Protein 8Z6E (pdb70)

Secondary structure (DSSP, 8-state):
--HHHHHHHHHHHHHHHHHH-TTTS-HHHHHHHHT--HHHHHHH-SSHHHHHHHHHHHHHHHHHHHHHHHHTTS-TT-HHHHHHHHHHHHHHHH-STT----HHHHHHHHTTT-HHHHHHHHHHHHHHHHHHHHHHTTTS-HHHHHHHHHHHHHHHSTT--SPPPHHHHHHH-/---HHHHHHHHHHHHHHHHHH-STT--HHHHHHHHT--HHHHHHH-SSHHHHHHHHHHHHHHHHHHHHHHHHHHSPTT-HHHHHHHHHHHHHHHHH---SS-HHHHHHHHTTT-HHHHHHHHHHHHHHHHHHHHHHTTTS-HHHHHHHHHHHHHHTSTT--SPPPHHHHHHHHHT-GGGG--

Solvent-accessible surface area: 16487 Å² total; per-residue (Å²): 111,65,119,149,62,79,79,76,0,0,48,24,0,12,101,16,0,41,111,41,13,6,84,121,0,54,12,85,96,0,12,97,84,0,171,20,64,110,159,55,0,81,172,38,6,96,47,58,61,36,0,0,48,55,0,3,47,36,15,12,93,117,9,64,117,38,0,45,90,55,0,52,144,27,45,111,85,60,58,54,39,4,1,58,20,0,21,79,16,0,34,95,30,14,79,90,111,68,19,8,0,16,14,9,6,2,0,2,12,14,14,96,80,32,106,47,0,92,125,60,4,67,88,7,11,32,60,3,16,80,24,0,15,148,85,0,62,117,42,6,77,91,22,90,1,54,2,0,5,6,0,0,8,0,4,10,9,2,4,22,32,85,63,1,61,57,61,6,0,82,87,25,104,174,28,59,110,123,84,65,70,62,0,7,67,25,0,17,113,13,0,74,109,42,8,2,102,111,0,58,26,100,77,0,9,95,71,3,178,17,64,118,135,16,0,103,101,18,1,113,50,53,58,41,0,1,50,55,0,3,51,49,12,13,93,111,5,63,133,48,0,44,88,55,1,48,138,28,43,104,116,65,38,55,31,5,1,89,20,1,20,73,17,0,35,77,37,15,102,79,110,51,10,2,18,8,9,4,4,0,3,13,18,24,101,72,39,100,42,0,62,114,59,5,55,88,8,8,96,59,1,14,68,30,0,16,154,83,0,50,168,41,2,71,89,19,60,0,58,1,2,4,4,0,1,5,1,0,9,7,3,10,27,33,81,64,1,58,39,128,6,0,74,67,13,16,28,69,5,64,86,56,121,146,158

Structure (mmCIF, N/CA/C/O backbone):
data_8Z6E
#
_entry.id   8Z6E
#
_cell.length_a   48.999
_cell.length_b   47.760
_cell.length_c   80.451
_cell.angle_alpha   90.000
_cell.angle_beta   98.570
_cell.angle_gamma   90.000
#
_symmetry.space_group_name_H-M   'P 1 21 1'
#
loop_
_entity.id
_entity.type
_entity.pdbx_description
1 polymer 'TetR family transcriptional regulator'
2 water water
#
loop_
_atom_site.group_PDB
_atom_site.id
_atom_site.type_symbol
_atom_site.label_atom_id
_atom_site.label_alt_id
_atom_site.label_comp_id
_atom_site.label_asym_id
_atom_site.label_entity_id
_atom_site.label_seq_id
_atom_site.pdbx_PDB_ins_code
_atom_site.Cartn_x
_atom_site.Cartn_y
_atom_site.Cartn_z
_atom_site.occupancy
_atom_site.B_iso_or_equiv
_atom_site.auth_seq_id
_atom_site.auth_comp_id
_atom_site.auth_asym_id
_atom_site.auth_atom_id
_atom_site.pdbx_PDB_model_num
ATOM 1 N N . LEU A 1 15 ? 15.76612 -0.69471 53.55477 1.000 70.57393 13 LEU A N 1
ATOM 2 C CA . LEU A 1 15 ? 15.63558 -1.47214 52.32630 1.000 63.08402 13 LEU A CA 1
ATOM 3 C C . LEU A 1 15 ? 16.87544 -1.34001 51.44108 1.000 66.34872 13 LEU A C 1
ATOM 4 O O . LEU A 1 15 ? 17.22243 -0.23863 51.00259 1.000 69.16147 13 LEU A O 1
ATOM 9 N N . SER A 1 16 ? 17.52990 -2.47326 51.17437 1.000 66.07718 14 SER A N 1
ATOM 10 C CA . SER A 1 16 ? 18.69666 -2.48930 50.29855 1.000 61.95025 14 SER A CA 1
ATOM 11 C C . SER A 1 16 ? 18.32748 -2.01861 48.90532 1.000 63.86087 14 SER A C 1
ATOM 12 O O . SER A 1 16 ? 17.29019 -2.40365 48.35827 1.000 61.24494 14 SER A O 1
ATOM 15 N N . ASP A 1 17 ? 19.19388 -1.19756 48.31079 1.000 60.98387 15 ASP A N 1
ATOM 16 C CA . ASP A 1 17 ? 18.99878 -0.89461 46.90158 1.000 60.90706 15 ASP A CA 1
ATOM 17 C C . ASP A 1 17 ? 18.95632 -2.17109 46.06921 1.000 64.06125 15 ASP A C 1
ATOM 18 O O . ASP A 1 17 ? 18.21582 -2.24559 45.07975 1.000 61.22718 15 ASP A O 1
ATOM 23 N N . GLU A 1 18 ? 19.73689 -3.18560 46.45693 1.000 64.84699 16 GLU A N 1
ATOM 24 C CA . GLU A 1 18 ? 19.70787 -4.46316 45.74968 1.000 63.07872 16 GLU A CA 1
ATOM 25 C C . GLU A 1 18 ? 18.37848 -5.16692 45.95261 1.000 57.89427 16 GLU A C 1
ATOM 26 O O . GLU A 1 18 ? 17.80213 -5.71101 45.00284 1.000 57.71701 16 GLU A O 1
ATOM 32 N N . LYS A 1 19 ? 17.88515 -5.18936 47.19189 1.000 58.86266 17 LYS A N 1
ATOM 33 C CA . LYS A 1 19 ? 16.57370 -5.76957 47.41013 1.000 58.51442 17 LYS A CA 1
ATOM 34 C C . LYS A 1 19 ? 15.50263 -4.96324 46.69665 1.000 53.82329 17 LYS A C 1
ATOM 35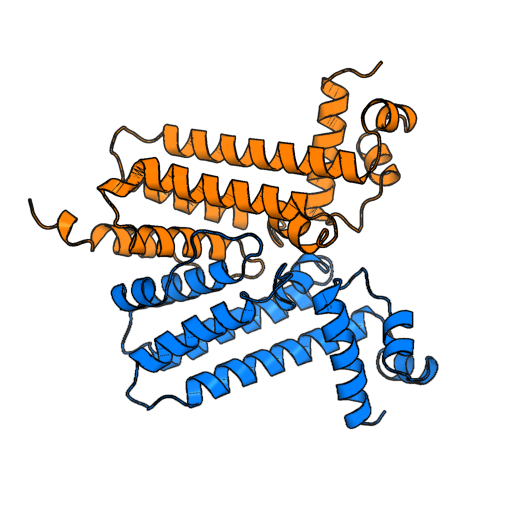 O O . LYS A 1 19 ? 14.47138 -5.51643 46.30843 1.000 49.13085 17 LYS A O 1
ATOM 41 N N . ARG A 1 20 ? 15.74309 -3.66621 46.48423 1.000 54.00533 18 ARG A N 1
ATOM 42 C CA . ARG A 1 20 ? 14.76259 -2.84487 45.78525 1.000 54.75635 18 ARG A CA 1
ATOM 43 C C . ARG A 1 20 ? 14.61356 -3.30014 44.33650 1.000 46.66643 18 ARG A C 1
ATOM 44 O O . ARG A 1 20 ? 13.49381 -3.54974 43.87458 1.000 46.90871 18 ARG A O 1
ATOM 52 N N . ASN A 1 21 ? 15.73276 -3.43363 43.60709 1.000 48.34151 19 ASN A N 1
ATOM 53 C CA . ASN A 1 21 ? 15.67016 -3.98334 42.25291 1.000 48.34481 19 ASN A CA 1
ATOM 54 C C . ASN A 1 21 ? 15.01105 -5.36361 42.26871 1.000 44.79833 19 ASN A C 1
ATOM 55 O O . ASN A 1 21 ? 14.17296 -5.65680 41.41462 1.000 40.48390 19 ASN A O 1
ATOM 60 N N . HIS A 1 22 ? 15.30911 -6.19172 43.28493 1.000 43.83012 20 HIS A N 1
ATOM 61 C CA . HIS A 1 22 ? 14.75062 -7.54774 43.32461 1.000 43.58631 20 HIS A CA 1
ATOM 62 C C . HIS A 1 22 ? 13.22639 -7.54961 43.49395 1.000 39.95894 20 HIS A C 1
ATOM 63 O O . HIS A 1 22 ? 12.52227 -8.31490 42.81030 1.000 36.60743 20 HIS A O 1
ATOM 70 N N . ILE A 1 23 ? 12.69268 -6.70966 44.38779 1.000 37.18180 21 ILE A N 1
ATOM 71 C CA . ILE A 1 23 ? 11.23670 -6.64140 44.57415 1.000 39.29429 21 ILE A CA 1
ATOM 72 C C . ILE A 1 23 ? 10.55091 -6.09789 43.32399 1.000 34.94832 21 ILE A C 1
ATOM 73 O O . ILE A 1 23 ? 9.56770 -6.66487 42.82725 1.000 32.18273 21 ILE A O 1
ATOM 78 N N . LEU A 1 24 ? 11.05256 -4.98511 42.79321 1.000 37.84879 22 LEU A N 1
ATOM 79 C CA . LEU A 1 24 ? 10.37468 -4.36602 41.66663 1.000 33.26326 22 LEU A CA 1
ATOM 80 C C . LEU A 1 24 ? 10.44992 -5.24077 40.42256 1.000 34.08590 22 LEU A C 1
ATOM 81 O O . LEU A 1 24 ? 9.47755 -5.32348 39.66924 1.000 32.70367 22 LEU A O 1
ATOM 86 N N . THR A 1 25 ? 11.57235 -5.94169 40.21056 1.000 36.42074 23 THR A N 1
ATOM 87 C CA . THR A 1 25 ? 11.67211 -6.77678 39.01664 1.000 34.95646 23 THR A CA 1
ATOM 88 C C . THR A 1 25 ? 10.93885 -8.10343 39.17301 1.000 31.69052 23 THR A C 1
ATOM 89 O O . THR A 1 25 ? 10.47911 -8.67051 38.17594 1.000 33.93973 23 THR A O 1
ATOM 93 N N . THR A 1 26 ? 10.82460 -8.61972 40.39163 1.000 31.94070 24 THR A N 1
ATOM 94 C CA . THR A 1 26 ? 9.96194 -9.77317 40.61081 1.000 32.10632 24 THR A CA 1
ATOM 95 C C . THR A 1 26 ? 8.52349 -9.43245 40.26160 1.000 32.63366 24 THR A C 1
ATOM 96 O O . THR A 1 26 ? 7.83503 -10.20881 39.58906 1.000 32.10729 24 THR A O 1
ATOM 100 N N . ALA A 1 27 ? 8.06486 -8.25766 40.68943 1.000 31.83450 25 ALA A N 1
ATOM 101 C CA . ALA A 1 27 ? 6.69683 -7.84257 40.41936 1.000 31.80743 25 ALA A CA 1
ATOM 102 C C . ALA A 1 27 ? 6.47528 -7.62295 38.92668 1.000 29.66688 25 ALA A C 1
ATOM 103 O O . ALA A 1 27 ? 5.50584 -8.13163 38.35987 1.000 26.50679 25 ALA A O 1
ATOM 105 N N . LEU A 1 28 ? 7.39082 -6.89651 38.26772 1.000 29.15970 26 LEU A N 1
ATOM 106 C CA . LEU A 1 28 ? 7.23585 -6.60230 36.84599 1.000 31.47426 26 LEU A CA 1
ATOM 107 C C . LEU A 1 28 ? 7.09635 -7.87010 36.01744 1.000 29.96682 26 LEU A C 1
ATOM 108 O O . LEU A 1 28 ? 6.33240 -7.89604 35.04670 1.000 29.04179 26 LEU A O 1
ATOM 113 N N . ASN A 1 29 ? 7.76610 -8.94093 36.41424 1.000 27.74740 27 ASN A N 1
ATOM 114 C CA . ASN A 1 29 ? 7.73272 -10.14652 35.60499 1.000 30.73043 27 ASN A CA 1
ATOM 115 C C . ASN A 1 29 ? 6.40973 -10.87202 35.78799 1.000 34.23773 27 ASN A C 1
ATOM 116 O O . ASN A 1 29 ? 5.84711 -11.40022 34.82156 1.000 33.49689 27 ASN A O 1
ATOM 121 N N . LEU A 1 30 ? 5.88515 -10.86896 37.01632 1.000 30.65376 28 LEU A N 1
ATOM 122 C CA . LEU A 1 30 ? 4.52484 -11.34382 37.26292 1.000 32.22912 28 LEU A CA 1
ATOM 123 C C . LEU A 1 30 ? 3.49875 -10.48586 36.53165 1.000 34.25583 28 LEU A C 1
ATOM 124 O O . LEU A 1 30 ? 2.57233 -11.00876 35.89165 1.000 33.00602 28 LEU A O 1
ATOM 129 N N . PHE A 1 31 ? 3.63549 -9.15974 36.61738 1.000 32.12226 29 PHE A N 1
ATOM 130 C CA . PHE A 1 31 ? 2.70464 -8.28496 35.90109 1.000 30.88965 29 PHE A CA 1
ATOM 131 C C . PHE A 1 31 ? 2.74615 -8.54382 34.40376 1.000 36.78094 29 PHE A C 1
ATOM 132 O O . PHE A 1 31 ? 1.70531 -8.53245 33.71863 1.000 32.91205 29 PHE A O 1
ATOM 140 N N . ASP A 1 32 ? 3.95058 -8.74320 33.87034 1.000 34.94425 30 ASP A N 1
ATOM 141 C CA . ASP A 1 32 ? 4.10943 -8.96348 32.44058 1.000 34.87533 30 ASP A CA 1
ATOM 142 C C . ASP A 1 32 ? 3.44761 -10.25572 31.99515 1.000 35.74739 30 ASP A C 1
ATOM 143 O O . ASP A 1 32 ? 2.93775 -10.34006 30.87378 1.000 36.44083 30 ASP A O 1
ATOM 148 N N . GLN A 1 33 ? 3.40124 -11.24153 32.87555 1.000 35.60085 31 GLN A N 1
ATOM 149 C CA . GLN A 1 33 ? 2.79407 -12.54066 32.64111 1.000 38.33383 31 GLN A CA 1
ATOM 150 C C . GLN A 1 33 ? 1.29502 -12.55499 32.92320 1.000 40.74008 31 GLN A C 1
ATOM 151 O O . GLN A 1 33 ? 0.52775 -13.12518 32.14367 1.000 44.24964 31 GLN A O 1
ATOM 157 N N . PHE A 1 34 ? 0.85587 -11.93852 34.02474 1.000 40.07715 32 PHE A N 1
ATOM 158 C CA . PHE A 1 34 ? -0.50531 -12.08436 34.50941 1.000 38.51092 32 PHE A CA 1
ATOM 159 C C . PHE A 1 34 ? -1.27545 -10.78881 34.70439 1.000 41.96891 32 PHE A C 1
ATOM 160 O O . PHE A 1 34 ? -2.42117 -10.84766 35.15214 1.000 46.37660 32 PHE A O 1
ATOM 168 N N . GLY A 1 35 ? -0.70879 -9.63452 34.39741 1.000 40.74846 33 GLY A N 1
ATOM 169 C CA . GLY A 1 35 ? -1.43991 -8.39496 34.53342 1.000 35.80797 33 GLY A CA 1
ATOM 170 C C . GLY A 1 35 ? -1.35101 -7.79745 35.92691 1.000 35.73873 33 GLY A C 1
ATOM 171 O O . GLY A 1 35 ? -1.01520 -8.45527 36.90012 1.000 35.17559 33 GLY A O 1
ATOM 172 N N . PHE A 1 36 ? -1.71503 -6.51514 36.01142 1.000 34.85635 34 PHE A N 1
ATOM 173 C CA . PHE A 1 36 ? -1.52215 -5.74750 37.23618 1.000 40.10737 34 PHE A CA 1
ATOM 174 C C . PHE A 1 36 ? -2.53684 -6.10606 38.32430 1.000 41.28269 34 PHE A C 1
ATOM 175 O O . PHE A 1 36 ? -2.15529 -6.36044 39.47116 1.000 42.79916 34 PHE A O 1
ATOM 183 N N . GLN A 1 37 ? -3.83958 -6.10967 38.00480 1.000 43.81125 35 GLN A N 1
ATOM 184 C CA . GLN A 1 37 ? -4.84357 -6.35142 39.04930 1.000 44.54934 35 GLN A CA 1
ATOM 185 C C . GLN A 1 37 ? -4.90151 -7.80893 39.49566 1.000 45.09624 35 GLN A C 1
ATOM 186 O O . GLN A 1 37 ? -5.36269 -8.08670 40.60498 1.000 50.56950 35 GLN A O 1
ATOM 192 N N . HIS A 1 38 ? -4.46066 -8.73714 38.65016 1.000 47.48441 36 HIS A N 1
ATOM 193 C CA . HIS A 1 38 ? -4.40043 -10.15379 39.00190 1.000 46.72734 36 HIS A CA 1
ATOM 194 C C . HIS A 1 38 ? -3.38495 -10.44750 40.10617 1.000 45.85276 36 HIS A C 1
ATOM 195 O O . HIS A 1 38 ? -3.54580 -11.42231 40.84696 1.000 48.43602 36 HIS A O 1
ATOM 202 N N . ILE A 1 39 ? -2.32214 -9.65191 40.22254 1.000 46.93243 37 ILE A N 1
ATOM 203 C CA . ILE A 1 39 ? -1.18488 -9.97597 41.08095 1.000 43.41522 37 ILE A CA 1
ATOM 204 C C . ILE A 1 39 ? -1.22141 -9.08848 42.32464 1.000 43.16895 37 ILE A C 1
ATOM 205 O O . ILE A 1 39 ? -1.13900 -7.85699 42.22914 1.000 41.09862 37 ILE A O 1
ATOM 210 N N . SER A 1 40 ? -1.29411 -9.71040 43.49270 1.000 45.11151 38 SER A N 1
ATOM 211 C CA . SER A 1 40 ? -1.40475 -8.96507 44.73688 1.000 43.58527 38 SER A CA 1
ATOM 212 C C . SER A 1 40 ? -0.03218 -8.70282 45.35779 1.000 44.06920 38 SER A C 1
ATOM 213 O O . SER A 1 40 ? 0.95813 -9.36754 45.04191 1.000 42.87271 38 SER A O 1
ATOM 216 N N . ILE A 1 41 ? 0.00810 -7.69889 46.24721 1.000 45.24651 39 ILE A N 1
ATOM 217 C CA . ILE A 1 41 ? 1.16225 -7.48876 47.12755 1.000 42.77277 39 ILE A CA 1
ATOM 218 C C . ILE A 1 41 ? 1.56117 -8.77199 47.82715 1.000 47.18694 39 ILE A C 1
ATOM 219 O O . ILE A 1 41 ? 2.74941 -9.08366 47.94982 1.000 42.82564 39 ILE A O 1
ATOM 224 N N . MET A 1 42 ? 0.58068 -9.51150 48.34819 1.000 46.28888 40 MET A N 1
ATOM 225 C CA . MET A 1 42 ? 0.93272 -10.69759 49.11531 1.000 47.57399 40 MET A CA 1
ATOM 226 C C . MET A 1 42 ? 1.70368 -11.68760 48.26132 1.000 45.27109 40 MET A C 1
ATOM 227 O O . MET A 1 42 ? 2.67917 -12.30157 48.72038 1.000 46.15787 40 MET A O 1
ATOM 232 N N . ARG A 1 43 ? 1.28301 -11.83211 47.00798 1.000 47.13078 41 ARG A N 1
ATOM 233 C CA . ARG A 1 43 ? 1.96039 -12.71240 46.06635 1.000 48.56314 41 ARG A CA 1
ATOM 234 C C . ARG A 1 43 ? 3.36168 -12.19861 45.74764 1.000 45.54292 41 ARG A C 1
ATOM 235 O O . ARG A 1 43 ? 4.34314 -12.94784 45.81978 1.000 43.48721 41 ARG A O 1
ATOM 243 N N . ILE A 1 44 ? 3.47955 -10.90800 45.43521 1.000 43.68556 42 ILE A N 1
ATOM 244 C CA . ILE A 1 44 ? 4.79055 -10.32958 45.16237 1.000 42.19528 42 ILE A CA 1
ATOM 245 C C . ILE A 1 44 ? 5.70097 -10.49312 46.36805 1.000 45.52960 42 ILE A C 1
ATOM 246 O O . ILE A 1 44 ? 6.87232 -10.86348 46.23593 1.000 41.94936 42 ILE A O 1
ATOM 251 N N . ILE A 1 45 ? 5.15396 -10.28492 47.56712 1.000 44.69960 43 ILE A N 1
ATOM 252 C CA . ILE A 1 45 ? 5.94573 -10.30270 48.78373 1.000 47.13112 43 ILE A CA 1
ATOM 253 C C . ILE A 1 45 ? 6.45650 -11.71038 49.07832 1.000 49.01803 43 ILE A C 1
ATOM 254 O O . ILE A 1 45 ? 7.59349 -11.89299 49.52881 1.000 47.45408 43 ILE A O 1
ATOM 259 N N . THR A 1 46 ? 5.64318 -12.73078 48.80520 1.000 45.09364 44 THR A N 1
ATOM 260 C CA . THR A 1 46 ? 6.11866 -14.09560 48.99499 1.000 47.85964 44 THR A CA 1
ATOM 261 C C . THR A 1 46 ? 7.10993 -14.49136 47.90353 1.000 50.53281 44 THR A C 1
ATOM 262 O O . THR A 1 46 ? 8.18989 -15.02217 48.19969 1.000 52.78034 44 THR A O 1
ATOM 266 N N . GLU A 1 47 ? 6.75915 -14.24059 46.63540 1.000 46.84019 45 GLU A N 1
ATOM 267 C CA . GLU A 1 47 ? 7.68521 -14.51854 45.53807 1.000 48.63604 45 GLU A CA 1
ATOM 268 C C . GLU A 1 47 ? 9.01340 -13.80780 45.75216 1.000 50.18134 45 GLU A C 1
ATOM 269 O O . GLU A 1 47 ? 10.08145 -14.38934 45.53024 1.000 54.00668 45 GLU A O 1
ATOM 275 N N . ALA A 1 48 ? 8.97522 -12.55635 46.20529 1.000 47.10891 46 ALA A N 1
ATOM 276 C CA . ALA A 1 48 ? 10.21445 -11.81858 46.39748 1.000 48.08270 46 ALA A CA 1
ATOM 277 C C . ALA A 1 48 ? 10.92243 -12.17590 47.69854 1.000 52.06023 46 ALA A C 1
ATOM 278 O O . ALA A 1 48 ? 12.08995 -11.80686 47.85926 1.000 50.97916 46 ALA A O 1
ATOM 280 N N . LYS A 1 49 ? 10.25261 -12.90358 48.60520 1.000 52.77647 47 LYS A N 1
ATOM 281 C CA . LYS A 1 49 ? 10.79414 -13.31618 49.90808 1.000 51.08912 47 LYS A CA 1
ATOM 282 C C . LYS A 1 49 ? 11.28511 -12.11968 50.72683 1.000 56.16000 47 LYS A C 1
ATOM 283 O O . LYS A 1 49 ? 12.42096 -12.08171 51.20964 1.000 54.48640 47 LYS A O 1
ATOM 289 N N . ILE A 1 50 ? 10.39151 -11.14685 50.90706 1.000 57.50608 48 ILE A N 1
ATOM 290 C CA . ILE A 1 50 ? 10.63832 -9.95821 51.71177 1.000 58.53597 48 ILE A CA 1
ATOM 291 C C . ILE A 1 50 ? 9.52199 -9.84211 52.74674 1.000 58.65167 48 ILE A C 1
ATOM 292 O O . ILE A 1 50 ? 8.37514 -10.22725 52.49688 1.000 59.53819 48 ILE A O 1
ATOM 297 N N . ALA A 1 51 ? 9.86753 -9.32527 53.92477 1.000 63.74380 49 ALA A N 1
ATOM 298 C CA . ALA A 1 51 ? 8.91386 -9.26088 55.02551 1.000 59.93305 49 ALA A CA 1
ATOM 299 C C . ALA A 1 51 ? 7.82797 -8.22905 54.75515 1.000 58.57446 49 ALA A C 1
ATOM 300 O O . ALA A 1 51 ? 8.10383 -7.11923 54.29158 1.000 58.43075 49 ALA A O 1
ATOM 302 N N . LYS A 1 52 ? 6.58381 -8.61687 55.05039 1.000 57.31406 50 LYS A N 1
ATOM 303 C CA . LYS A 1 52 ? 5.43624 -7.72368 54.90729 1.000 58.50798 50 LYS A CA 1
ATOM 304 C C . LYS A 1 52 ? 5.71922 -6.32611 55.42715 1.000 58.76509 50 LYS A C 1
ATOM 305 O O . LYS A 1 52 ? 5.45312 -5.33270 54.74430 1.000 57.25919 50 LYS A O 1
ATOM 311 N N . GLN A 1 53 ? 6.21898 -6.22718 56.65509 1.000 57.95277 51 GLN A N 1
ATOM 312 C CA . GLN A 1 53 ? 6.28960 -4.91999 57.28757 1.000 59.64622 51 GLN A CA 1
ATOM 313 C C . GLN A 1 53 ? 7.33482 -4.05258 56.60692 1.000 55.62357 51 GLN A C 1
ATOM 314 O O . GLN A 1 53 ? 7.15123 -2.83673 56.47362 1.000 54.78438 51 GLN A O 1
ATOM 320 N N . SER A 1 54 ? 8.42619 -4.66707 56.14899 1.000 54.72329 52 SER A N 1
ATOM 321 C CA . SER A 1 54 ? 9.43526 -3.91306 55.42101 1.000 54.20995 52 SER A CA 1
ATOM 322 C C . SER A 1 54 ? 8.87425 -3.38381 54.11531 1.000 54.79908 52 SER A C 1
ATOM 323 O O . SER A 1 54 ? 9.10776 -2.22223 53.75791 1.000 55.08709 52 SER A O 1
ATOM 326 N N . PHE A 1 55 ? 8.13808 -4.22683 53.38116 1.000 53.12184 53 PHE A N 1
ATOM 327 C CA . PHE A 1 55 ? 7.61651 -3.81338 52.08582 1.000 51.68652 53 PHE A CA 1
ATOM 328 C C . PHE A 1 55 ? 6.70215 -2.61230 52.23694 1.000 49.85754 53 PHE A C 1
ATOM 329 O O . PHE A 1 55 ? 6.79487 -1.65030 51.46688 1.000 45.68604 53 PHE A O 1
ATOM 337 N N . TYR A 1 56 ? 5.81541 -2.64787 53.23565 1.000 53.39589 54 TYR A N 1
ATOM 338 C CA . TYR A 1 56 ? 4.89180 -1.54347 53.42976 1.000 51.37269 54 TYR A CA 1
ATOM 339 C C . TYR A 1 56 ? 5.59370 -0.29505 53.93523 1.000 50.66619 54 TYR A C 1
ATOM 340 O O . TYR A 1 56 ? 5.11883 0.81337 53.66423 1.000 49.61912 54 TYR A O 1
ATOM 349 N N . MET A 1 57 ? 6.74022 -0.43189 54.60364 1.000 49.36058 55 MET A N 1
ATOM 350 C CA . MET A 1 57 ? 7.50223 0.76773 54.91360 1.000 50.78871 55 MET A CA 1
ATOM 351 C C . MET A 1 57 ? 8.03720 1.41297 53.63712 1.000 50.47593 55 MET A C 1
ATOM 352 O O . MET A 1 57 ? 7.99854 2.64030 53.49533 1.000 51.03657 55 MET A O 1
ATOM 357 N N . ALA A 1 58 ? 8.47922 0.60289 52.66913 1.000 48.28243 56 ALA A N 1
ATOM 358 C CA . ALA A 1 58 ? 9.00113 1.15346 51.42303 1.000 45.22921 56 ALA A CA 1
ATOM 359 C C . ALA A 1 58 ? 7.90123 1.56701 50.45158 1.000 45.29104 56 ALA A C 1
ATOM 360 O O . ALA A 1 58 ? 8.08455 2.52342 49.68259 1.000 43.98679 56 ALA A O 1
ATOM 362 N N . PHE A 1 59 ? 6.78466 0.83876 50.42716 1.000 39.24266 57 PHE A N 1
ATOM 363 C CA . PHE A 1 59 ? 5.71442 1.06690 49.45893 1.000 42.94921 57 PHE A CA 1
ATOM 364 C C . PHE A 1 59 ? 4.41629 1.02551 50.24726 1.000 42.53845 57 PHE A C 1
ATOM 365 O O . PHE A 1 59 ? 3.83914 -0.04395 50.45697 1.000 43.32729 57 PHE A O 1
ATOM 373 N N . PRO A 1 60 ? 3.92760 2.18237 50.70206 1.000 40.24893 58 PRO A N 1
ATOM 374 C CA . PRO A 1 60 ? 2.80078 2.17597 51.64176 1.000 44.35109 58 PRO A CA 1
ATOM 375 C C . PRO A 1 60 ? 1.51013 1.64504 51.04778 1.000 42.77065 58 PRO A C 1
ATOM 376 O O . PRO A 1 60 ? 0.67684 1.14601 51.80161 1.000 45.81191 58 PRO A O 1
ATOM 380 N N . SER A 1 61 ? 1.30196 1.72542 49.74138 1.000 38.98529 59 SER A N 1
ATOM 381 C CA . SER A 1 61 ? 0.10477 1.15036 49.14525 1.000 40.24106 59 SER A CA 1
ATOM 382 C C . SER A 1 61 ? 0.49619 0.39680 47.89496 1.000 39.27073 59 SER A C 1
ATOM 383 O O . SER A 1 61 ? 1.62117 0.53370 47.39780 1.000 37.61607 59 SER A O 1
ATOM 386 N N . LYS A 1 62 ? -0.45366 -0.39246 47.36890 1.000 38.87654 60 LYS A N 1
ATOM 387 C CA . LYS A 1 62 ? -0.27841 -0.97835 46.04182 1.000 37.86306 60 LYS A CA 1
ATOM 388 C C . LYS A 1 62 ? -0.05018 0.08574 44.97957 1.000 39.85697 60 LYS A C 1
ATOM 389 O O . LYS A 1 62 ? 0.86062 -0.03352 44.15100 1.000 36.68956 60 LYS A O 1
ATOM 395 N N . ASP A 1 63 ? -0.93093 1.08930 44.93698 1.000 40.08025 61 ASP A N 1
ATOM 396 C CA . ASP A 1 63 ? -0.74782 2.23389 44.04996 1.000 38.23503 61 ASP A CA 1
ATOM 397 C C . ASP A 1 63 ? 0.65382 2.82057 44.13567 1.000 37.24299 61 ASP A C 1
ATOM 398 O O . ASP A 1 63 ? 1.23205 3.19400 43.10721 1.000 35.53282 61 ASP A O 1
ATOM 403 N N . SER A 1 64 ? 1.20431 2.93295 45.35020 1.000 35.91269 62 SER A N 1
ATOM 404 C CA . SER A 1 64 ? 2.56269 3.44373 45.50785 1.000 37.31441 62 SER A CA 1
ATOM 405 C C . SER A 1 64 ? 3.55664 2.53075 44.80993 1.000 36.53613 62 SER A C 1
ATOM 406 O O . SER A 1 64 ? 4.46595 2.99194 44.11336 1.000 35.79224 62 SER A O 1
ATOM 409 N N . PHE A 1 65 ? 3.40024 1.22318 45.02218 1.000 33.45683 63 PHE A N 1
ATOM 410 C CA . PHE A 1 65 ? 4.27043 0.22744 44.41794 1.000 36.24575 63 PHE A CA 1
ATOM 411 C C . PHE A 1 65 ? 4.15845 0.21702 42.89666 1.000 33.39080 63 PHE A C 1
ATOM 412 O O . PHE A 1 65 ? 5.17203 0.08710 42.20002 1.000 29.97177 63 PHE A O 1
ATOM 420 N N . ILE A 1 66 ? 2.93014 0.31318 42.36705 1.000 33.96362 64 ILE A N 1
ATOM 421 C CA . ILE A 1 66 ? 2.69942 0.30003 40.92125 1.000 30.18610 64 ILE A CA 1
ATOM 422 C C . ILE A 1 66 ? 3.39827 1.46379 40.24719 1.000 31.74993 64 ILE A C 1
ATOM 423 O O . ILE A 1 66 ? 3.96897 1.32285 39.15996 1.000 31.77590 64 ILE A O 1
ATOM 428 N N . ILE A 1 67 ? 3.31557 2.64353 40.84833 1.000 30.08396 65 ILE A N 1
ATOM 429 C CA . ILE A 1 67 ? 3.97084 3.81748 40.29086 1.000 31.52655 65 ILE A CA 1
ATOM 430 C C . ILE A 1 67 ? 5.48727 3.62977 40.27801 1.000 34.12687 65 ILE A C 1
ATOM 431 O O . ILE A 1 67 ? 6.16226 4.04374 39.33169 1.000 32.32595 65 ILE A O 1
ATOM 436 N N . GLU A 1 68 ? 6.04695 2.99635 41.31377 1.000 35.36792 66 GLU A N 1
ATOM 437 C CA . GLU A 1 68 ? 7.49192 2.77089 41.32316 1.000 35.21219 66 GLU A CA 1
ATOM 438 C C . GLU A 1 68 ? 7.88635 1.72669 40.28612 1.000 32.48433 66 GLU A C 1
ATOM 439 O O . GLU A 1 68 ? 8.92632 1.85937 39.63252 1.000 30.61964 66 GLU A O 1
ATOM 445 N N . CYS A 1 69 ? 7.05995 0.68804 40.12122 1.000 32.13314 67 CYS A N 1
ATOM 446 C CA . CYS A 1 69 ? 7.29672 -0.31178 39.08269 1.000 32.22656 67 CYS A CA 1
ATOM 447 C C . CYS A 1 69 ? 7.25648 0.30540 37.69965 1.000 31.07476 67 CYS A C 1
ATOM 448 O O . CYS A 1 69 ? 8.08023 -0.01974 36.83793 1.000 29.29436 67 CYS A O 1
ATOM 451 N N . LEU A 1 70 ? 6.29514 1.18651 37.46478 1.000 29.20598 68 LEU A N 1
ATOM 452 C CA . LEU A 1 70 ? 6.15479 1.77604 36.14593 1.000 32.33891 68 LEU A CA 1
ATOM 453 C C . LEU A 1 70 ? 7.29852 2.72858 35.85359 1.000 29.63174 68 LEU A C 1
ATOM 454 O O . LEU A 1 70 ? 7.78100 2.78428 34.71936 1.000 28.61848 68 LEU A O 1
ATOM 459 N N . ASP A 1 71 ? 7.73250 3.49412 36.86299 1.000 31.96764 69 ASP A N 1
ATOM 460 C CA . ASP A 1 71 ? 8.88215 4.37888 36.68879 1.000 33.09122 69 ASP A CA 1
ATOM 461 C C . ASP A 1 71 ? 10.12609 3.59770 36.31688 1.000 30.86300 69 ASP A C 1
ATOM 462 O O . ASP A 1 71 ? 10.90775 4.03777 35.46870 1.000 30.33767 69 ASP A O 1
ATOM 467 N N . MET A 1 72 ? 10.32688 2.43385 36.93472 1.000 30.08485 70 MET A N 1
ATOM 468 C CA . MET A 1 72 ? 11.51854 1.65942 36.61333 1.000 31.59591 70 MET A CA 1
ATOM 469 C C . MET A 1 72 ? 11.43600 1.08122 35.20329 1.000 29.35215 70 MET A C 1
ATOM 470 O O . MET A 1 72 ? 12.40180 1.16519 34.43372 1.000 32.36818 70 MET A O 1
ATOM 475 N N . GLU A 1 73 ? 10.28602 0.51746 34.83287 1.000 31.26944 71 GLU A N 1
ATOM 476 C CA . GLU A 1 73 ? 10.13266 -0.04835 33.49829 1.000 26.31245 71 GLU A CA 1
ATOM 477 C C . GLU A 1 73 ? 10.34294 1.03003 32.43855 1.000 29.22014 71 GLU A C 1
ATOM 478 O O . GLU A 1 73 ? 10.97919 0.78402 31.41139 1.000 29.09360 71 GLU A O 1
ATOM 484 N N . ILE A 1 74 ? 9.83454 2.24167 32.68502 1.000 29.67043 72 ILE A N 1
ATOM 485 C CA . ILE A 1 74 ? 10.02656 3.33882 31.73910 1.000 28.93946 72 ILE A CA 1
ATOM 486 C C . ILE A 1 74 ? 11.50585 3.68360 31.62996 1.000 32.60571 72 ILE A C 1
ATOM 487 O O . ILE A 1 74 ? 12.04689 3.84674 30.52443 1.000 27.81602 72 ILE A O 1
ATOM 492 N N . ASN A 1 75 ? 12.18646 3.79290 32.77968 1.000 30.19533 73 ASN A N 1
ATOM 493 C CA . ASN A 1 75 ? 13.62302 4.07015 32.75540 1.000 31.85936 73 ASN A CA 1
ATOM 494 C C . ASN A 1 75 ? 14.39997 2.97284 32.04201 1.000 28.01158 73 ASN A C 1
ATOM 495 O O . ASN A 1 75 ? 15.37272 3.25607 31.33584 1.000 28.71109 73 ASN A O 1
ATOM 500 N N . ARG A 1 76 ? 14.02591 1.71617 32.26472 1.000 26.65919 74 ARG A N 1
ATOM 501 C CA . ARG A 1 76 ? 14.70404 0.61189 31.60526 1.000 27.65092 74 ARG A CA 1
ATOM 502 C C . ARG A 1 76 ? 14.49413 0.65879 30.10204 1.000 27.99164 74 ARG A C 1
ATOM 503 O O . ARG A 1 76 ? 15.43075 0.40439 29.33403 1.000 24.31914 74 ARG A O 1
ATOM 511 N N . LEU A 1 77 ? 13.25753 0.94076 29.66550 1.000 25.20069 75 LEU A N 1
ATOM 512 C CA . LEU A 1 77 ? 12.97632 1.03269 28.24152 1.000 27.73714 75 LEU A CA 1
ATOM 513 C C . LEU A 1 77 ? 13.72488 2.18549 27.61188 1.000 25.92146 75 LEU A C 1
ATOM 514 O O . LEU A 1 77 ? 14.18183 2.07976 26.46777 1.000 25.60870 75 LEU A O 1
ATOM 519 N N . LYS A 1 78 ? 13.80289 3.31718 28.30838 1.000 23.72818 76 LYS A N 1
ATOM 520 C CA . LYS A 1 78 ? 14.56280 4.43996 27.77388 1.000 27.15175 76 LYS A CA 1
ATOM 521 C C . LYS A 1 78 ? 16.03296 4.08194 27.64980 1.000 29.50833 76 LYS A C 1
ATOM 522 O O . LYS A 1 78 ? 16.69722 4.48825 26.69546 1.000 28.89887 76 LYS A O 1
ATOM 528 N N . GLN A 1 79 ? 16.56093 3.31004 28.59233 1.000 28.51160 77 GLN A N 1
ATOM 529 C CA . GLN A 1 79 ? 17.97783 2.98941 28.50338 1.000 28.74023 77 GLN A CA 1
ATOM 530 C C . GLN A 1 79 ? 18.20795 1.89224 27.46418 1.000 27.35355 77 GLN A C 1
ATOM 531 O O . GLN A 1 79 ? 19.18571 1.95109 26.72377 1.000 27.72378 77 GLN A O 1
ATOM 537 N N . SER A 1 80 ? 17.24249 0.98505 27.30787 1.000 27.75150 78 SER A N 1
ATOM 538 C CA . SER A 1 80 ? 17.28502 -0.06521 26.28705 1.000 28.37833 78 SER A CA 1
ATOM 539 C C . SER A 1 80 ? 17.30612 0.50098 24.86548 1.000 28.33900 78 SER A C 1
ATOM 540 O O . SER A 1 80 ? 18.13791 0.10355 24.03974 1.000 30.88965 78 SER A O 1
ATOM 543 N N . LEU A 1 81 ? 16.37898 1.40182 24.55476 1.000 26.43321 79 LEU A N 1
ATOM 544 C CA . LEU A 1 81 ? 16.33166 2.00672 23.22249 1.000 29.41606 79 LEU A CA 1
ATOM 545 C C . LEU A 1 81 ? 17.48015 2.99000 23.01166 1.000 30.37731 79 LEU A C 1
ATOM 546 O O . LEU A 1 81 ? 18.10021 3.01885 21.93928 1.000 34.09084 79 LEU A O 1
ATOM 551 N N . SER A 1 82 ? 17.78367 3.79983 24.03035 1.000 30.48601 80 SER A N 1
ATOM 552 C CA . SER A 1 82 ? 18.87668 4.75514 23.93290 1.000 32.02663 80 SER A CA 1
ATOM 553 C C . SER A 1 82 ? 20.20072 4.04664 23.64853 1.000 33.91377 80 SER A C 1
ATOM 554 O O . SER A 1 82 ? 20.97223 4.47752 22.78214 1.000 34.86133 80 SER A O 1
ATOM 557 N N . ASN A 1 83 ? 20.46238 2.93253 24.34586 1.000 32.30775 81 ASN A N 1
ATOM 558 C CA . ASN A 1 83 ? 21.70454 2.18944 24.13769 1.000 32.13606 81 ASN A CA 1
ATOM 559 C C . ASN A 1 83 ? 21.74207 1.49562 22.78178 1.000 34.30230 81 ASN A C 1
ATOM 560 O O . ASN A 1 83 ? 22.80553 1.41306 22.15566 1.000 32.04624 81 ASN A O 1
ATOM 565 N N . LEU A 1 84 ? 20.61178 0.95208 22.33638 1.000 29.57080 82 LEU A N 1
ATOM 566 C CA . LEU A 1 84 ? 20.56094 0.29166 21.03907 1.000 30.37336 82 LEU A CA 1
ATOM 567 C C . LEU A 1 84 ? 20.82635 1.28606 19.91027 1.000 33.39964 82 LEU A C 1
ATOM 568 O O . LEU A 1 84 ? 21.64571 1.02389 19.01589 1.000 33.79708 82 LEU A O 1
ATOM 573 N N . LEU A 1 85 ? 20.15840 2.44392 19.94909 1.000 29.84725 83 LEU A N 1
ATOM 574 C CA . LEU A 1 85 ? 20.37903 3.47446 18.93509 1.000 32.71238 83 LEU A CA 1
ATOM 575 C C . LEU A 1 85 ? 21.76934 4.07651 19.04009 1.000 35.77869 83 LEU A C 1
ATOM 576 O O . LEU A 1 85 ? 22.39534 4.38200 18.01880 1.000 34.07544 83 LEU A O 1
ATOM 581 N N . GLY A 1 86 ? 22.25418 4.28986 20.26512 1.000 36.47149 84 GLY A N 1
ATOM 582 C CA . GLY A 1 86 ? 23.60115 4.79853 20.47200 1.000 37.17077 84 GLY A CA 1
ATOM 583 C C . GLY A 1 86 ? 24.69777 3.93485 19.87683 1.000 37.41503 84 GLY A C 1
ATOM 584 O O . GLY A 1 86 ? 25.83646 4.40375 19.76450 1.000 40.28112 84 GLY A O 1
ATOM 585 N N . GLN A 1 87 ? 24.38036 2.69834 19.47944 1.000 40.17304 85 GLN A N 1
ATOM 586 C CA . GLN A 1 87 ? 25.36181 1.77877 18.91362 1.000 40.77807 85 GLN A CA 1
ATOM 587 C C . GLN A 1 87 ? 25.62062 1.99457 17.42764 1.000 38.98279 85 GLN A C 1
ATOM 588 O O . GLN A 1 87 ? 26.63695 1.51270 16.92141 1.000 41.27302 85 GLN A O 1
ATOM 594 N N . CYS A 1 88 ? 24.74201 2.68165 16.71252 1.000 37.93033 86 CYS A N 1
ATOM 595 C CA . CYS A 1 88 ? 24.94230 2.83461 15.27930 1.000 40.78215 86 CYS A CA 1
ATOM 596 C C . CYS A 1 88 ? 25.91473 3.97327 14.97247 1.000 41.63443 86 CYS A C 1
ATOM 597 O O . CYS A 1 88 ? 26.06195 4.91949 15.75121 1.000 41.00793 86 CYS A O 1
ATOM 600 N N . GLY A 1 89 ? 26.58296 3.86794 13.81785 1.000 41.99404 87 GLY A N 1
ATOM 601 C CA . GLY A 1 89 ? 27.48918 4.92557 13.39243 1.000 44.21538 87 GLY A CA 1
ATOM 602 C C . GLY A 1 89 ? 26.76282 6.24135 13.17722 1.000 49.07434 87 GLY A C 1
ATOM 603 O O . GLY A 1 89 ? 25.59056 6.27537 12.79791 1.000 46.12650 87 GLY A O 1
ATOM 604 N N . LYS A 1 90 ? 27.48207 7.34545 13.41841 1.000 51.03455 88 LYS A N 1
ATOM 605 C CA . LYS A 1 90 ? 26.84903 8.66400 13.40282 1.000 49.89911 88 LYS A CA 1
ATOM 606 C C . LYS A 1 90 ? 26.12065 8.92021 12.08888 1.000 52.08503 88 LYS A C 1
ATOM 607 O O . LYS A 1 90 ? 25.03028 9.50270 12.07219 1.000 49.29099 88 LYS A O 1
ATOM 609 N N . ASP A 1 91 ? 26.69834 8.47422 10.97773 1.000 53.84965 89 ASP A N 1
ATOM 610 C CA . ASP A 1 91 ? 26.08974 8.70425 9.67397 1.000 53.81065 89 ASP A CA 1
ATOM 611 C C . ASP A 1 91 ? 25.01735 7.67180 9.31810 1.000 49.83432 89 ASP A C 1
ATOM 612 O O . ASP A 1 91 ? 24.30596 7.85368 8.31981 1.000 50.50418 89 ASP A O 1
ATOM 614 N N . ASP A 1 92 ? 24.85639 6.61596 10.11786 1.000 46.03109 90 ASP A N 1
ATOM 615 C CA . ASP A 1 92 ? 24.24647 5.37701 9.63426 1.000 44.94630 90 ASP A CA 1
ATOM 616 C C . ASP A 1 92 ? 22.73129 5.39554 9.82201 1.000 41.69698 90 ASP A C 1
ATOM 617 O O . ASP A 1 92 ? 22.17045 4.74708 10.70405 1.000 37.03886 90 ASP A O 1
ATOM 622 N N . HIS A 1 93 ? 22.05281 6.11212 8.92611 1.000 42.42278 91 HIS A N 1
ATOM 623 C CA . HIS A 1 93 ? 20.61996 6.31786 9.09555 1.000 42.57378 91 HIS A CA 1
ATOM 624 C C . HIS A 1 93 ? 19.83189 5.03297 8.87321 1.000 39.81469 91 HIS A C 1
ATOM 625 O O . HIS A 1 93 ? 18.84580 4.78469 9.57588 1.000 34.38827 91 HIS A O 1
ATOM 632 N N . THR A 1 94 ? 20.25252 4.19307 7.92307 1.000 36.30368 92 THR A N 1
ATOM 633 C CA . THR A 1 94 ? 19.59339 2.89866 7.76119 1.000 38.09592 92 THR A CA 1
ATOM 634 C C . THR A 1 94 ? 19.66246 2.08058 9.05114 1.000 38.35992 92 THR A C 1
ATOM 635 O O . THR A 1 94 ? 18.64714 1.55024 9.52093 1.000 34.84718 92 THR A O 1
ATOM 639 N N . SER A 1 95 ? 20.84317 2.00978 9.66510 1.000 35.46874 93 SER A N 1
ATOM 640 C CA . SER A 1 95 ? 20.99276 1.18521 10.86063 1.000 36.75775 93 SER A CA 1
ATOM 641 C C . SER A 1 95 ? 20.18076 1.73481 12.02315 1.000 34.47414 93 SER A C 1
ATOM 642 O O . SER A 1 95 ? 19.62261 0.96399 12.80236 1.000 31.66380 93 SER A O 1
ATOM 645 N N . ILE A 1 96 ? 20.13381 3.06006 12.17700 1.000 33.94211 94 ILE A N 1
ATOM 646 C CA . ILE A 1 96 ? 19.25714 3.66279 13.17690 1.000 34.60273 94 ILE A CA 1
ATOM 647 C C . ILE A 1 96 ? 17.82240 3.21401 12.94419 1.000 32.54936 94 ILE A C 1
ATOM 648 O O . ILE A 1 96 ? 17.10700 2.80755 13.86611 1.000 28.62867 94 ILE A O 1
ATOM 653 N N . LEU A 1 97 ? 17.39312 3.24816 11.69219 1.000 33.59662 95 LEU A N 1
ATOM 654 C CA . LEU A 1 97 ? 16.00597 2.96419 11.38087 1.000 30.02912 95 LEU A CA 1
ATOM 655 C C . LEU A 1 97 ? 15.71232 1.47026 11.55554 1.000 31.10442 95 LEU A C 1
ATOM 656 O O . LEU A 1 97 ? 14.68205 1.09134 12.13906 1.000 26.63989 95 LEU A O 1
ATOM 661 N N . LYS A 1 98 ? 16.65046 0.60983 11.14843 1.000 30.62365 96 LYS A N 1
ATOM 662 C CA . LYS A 1 98 ? 16.48836 -0.82940 11.35734 1.000 30.66161 96 LYS A CA 1
ATOM 663 C C . LYS A 1 98 ? 16.44810 -1.19284 12.83303 1.000 28.20374 96 LYS A C 1
ATOM 664 O O . LYS A 1 98 ? 15.72574 -2.11722 13.23405 1.000 29.52963 96 LYS A O 1
ATOM 668 N N . SER A 1 99 ? 17.25196 -0.51139 13.64847 1.000 27.85274 97 SER A N 1
ATOM 669 C CA . SER A 1 99 ? 17.27491 -0.81304 15.07266 1.000 29.11494 97 SER A CA 1
ATOM 670 C C . SER A 1 99 ? 15.96353 -0.40348 15.73502 1.000 28.49776 97 SER A C 1
ATOM 671 O O . SER A 1 99 ? 15.46206 -1.09817 16.62212 1.000 26.94969 97 SER A O 1
ATOM 674 N N . PHE A 1 100 ? 15.41997 0.74555 15.34281 1.000 26.38288 98 PHE A N 1
ATOM 675 C CA . PHE A 1 100 ? 14.16092 1.20068 15.90544 1.000 25.63087 98 PHE A CA 1
ATOM 676 C C . PHE A 1 100 ? 13.04088 0.22926 15.56284 1.000 24.89479 98 PHE A C 1
ATOM 677 O O . PHE A 1 100 ? 12.19329 -0.07937 16.40697 1.000 25.24788 98 PHE A O 1
ATOM 685 N N . TYR A 1 101 ? 13.04277 -0.27529 14.32885 1.000 23.35492 99 TYR A N 1
ATOM 686 C CA . TYR A 1 101 ? 12.09849 -1.30737 13.91785 1.000 26.78174 99 TYR A CA 1
ATOM 687 C C . TYR A 1 101 ? 12.26534 -2.56858 14.75956 1.000 24.28644 99 TYR A C 1
ATOM 688 O O . TYR A 1 101 ? 11.29407 -3.09643 15.32420 1.000 22.17204 99 TYR A O 1
ATOM 697 N N . GLN A 1 102 ? 13.50409 -3.05316 14.86774 1.000 25.69781 100 GLN A N 1
ATOM 698 C CA . GLN A 1 102 ? 13.76300 -4.34223 15.49514 1.000 26.18892 100 GLN A CA 1
ATOM 699 C C . GLN A 1 102 ? 13.44236 -4.30354 16.98033 1.000 23.12358 100 GLN A C 1
ATOM 700 O O . GLN A 1 102 ? 12.97561 -5.29451 17.55421 1.000 27.47823 100 GLN A O 1
ATOM 706 N N . TRP A 1 103 ? 13.67039 -3.16139 17.61093 1.000 23.90890 101 TRP A N 1
ATOM 707 C CA . TRP A 1 103 ? 13.34898 -3.00434 19.02312 1.000 25.76114 101 TRP A CA 1
ATOM 708 C C . TRP A 1 103 ? 11.86123 -3.25081 19.27233 1.000 25.96945 101 TRP A C 1
ATOM 709 O O . TRP A 1 103 ? 11.47887 -3.93944 20.23439 1.000 24.62145 101 TRP A O 1
ATOM 720 N N . HIS A 1 104 ? 11.01178 -2.69570 18.40798 1.000 22.14669 102 HIS A N 1
ATOM 721 C CA . HIS A 1 104 ? 9.57088 -2.88815 18.52346 1.000 21.49198 102 HIS A CA 1
ATOM 722 C C . HIS A 1 104 ? 9.17214 -4.33658 18.25418 1.000 23.39476 102 HIS A C 1
ATOM 723 O O . HIS A 1 104 ? 8.36412 -4.91237 18.98970 1.000 23.74685 102 HIS A O 1
ATOM 730 N N . VAL A 1 105 ? 9.70531 -4.93935 17.18953 1.000 23.68438 103 VAL A N 1
ATOM 731 C CA . VAL A 1 105 ? 9.45238 -6.35970 16.95901 1.000 25.88887 103 VAL A CA 1
ATOM 732 C C . VAL A 1 105 ? 9.91352 -7.19258 18.16044 1.000 28.89431 103 VAL A C 1
ATOM 733 O O . VAL A 1 105 ? 9.20570 -8.10050 18.61710 1.000 29.02849 103 VAL A O 1
ATOM 737 N N . ASP A 1 106 ? 11.09393 -6.88140 18.69958 1.000 28.10115 104 ASP A N 1
ATOM 738 C CA . ASP A 1 106 ? 11.63742 -7.64636 19.81890 1.000 31.05751 104 ASP A CA 1
ATOM 739 C C . ASP A 1 106 ? 10.77463 -7.52427 21.06638 1.000 31.87105 104 ASP A C 1
ATOM 740 O O . ASP A 1 106 ? 10.71705 -8.46347 21.86258 1.000 35.19526 104 ASP A O 1
ATOM 745 N N . LEU A 1 107 ? 10.10517 -6.38162 21.26403 1.000 31.13721 105 LEU A N 1
ATOM 746 C CA . LEU A 1 107 ? 9.15032 -6.26174 22.36278 1.000 29.92895 105 LEU A CA 1
ATOM 747 C C . LEU A 1 107 ? 7.94616 -7.16917 22.16270 1.000 34.10296 105 LEU A C 1
ATOM 748 O O . LEU A 1 107 ? 7.50151 -7.83876 23.10149 1.000 36.91971 105 LEU A O 1
ATOM 753 N N . ALA A 1 108 ? 7.38744 -7.18628 20.95402 1.000 30.04773 106 ALA A N 1
ATOM 754 C CA . ALA A 1 108 ? 6.09531 -7.81627 20.72948 1.000 33.45586 106 ALA A CA 1
ATOM 755 C C . ALA A 1 108 ? 6.18235 -9.24307 20.21051 1.000 35.47286 106 ALA A C 1
ATOM 756 O O . ALA A 1 108 ? 5.16981 -9.94892 20.22463 1.000 37.87252 106 ALA A O 1
ATOM 758 N N . TYR A 1 109 ? 7.33443 -9.69250 19.73994 1.000 35.35439 107 TYR A N 1
ATOM 759 C CA . TYR A 1 109 ? 7.40313 -11.00443 19.09669 1.000 38.45426 107 TYR A CA 1
ATOM 760 C C . TYR A 1 109 ? 7.88109 -12.06455 20.08584 1.000 41.20528 107 TYR A C 1
ATOM 761 O O . TYR A 1 109 ? 8.88148 -12.75164 19.86935 1.000 49.15662 107 TYR A O 1
ATOM 763 N N . ARG A 1 110 ? 7.14791 -12.19162 21.18984 1.000 41.97831 108 ARG A N 1
ATOM 764 C CA . ARG A 1 110 ? 7.41074 -13.21582 22.18838 1.000 43.52831 108 ARG A CA 1
ATOM 765 C C . ARG A 1 110 ? 6.15180 -14.05019 22.39207 1.000 43.44537 108 ARG A C 1
ATOM 766 O O . ARG A 1 110 ? 5.03987 -13.57274 22.17224 1.000 41.84692 108 ARG A O 1
ATOM 774 N N . GLU A 1 111 ? 6.33025 -15.30820 22.79763 1.000 46.38666 109 GLU A N 1
ATOM 775 C CA . GLU A 1 111 ? 5.18202 -16.16902 23.05542 1.000 43.42573 109 GLU A CA 1
ATOM 776 C C . GLU A 1 111 ? 4.32278 -15.58428 24.17041 1.000 42.87034 109 GLU A C 1
ATOM 777 O O . GLU A 1 111 ? 4.83559 -15.02346 25.14538 1.000 43.47315 109 GLU A O 1
ATOM 779 N N . GLY A 1 112 ? 3.00503 -15.68700 24.00624 1.000 37.85690 110 GLY A N 1
ATOM 780 C CA . GLY A 1 112 ? 2.08731 -15.20220 25.01579 1.000 40.00286 110 GLY A CA 1
ATOM 781 C C . GLY A 1 112 ? 1.92041 -13.69908 25.08115 1.000 38.87044 110 GLY A C 1
ATOM 782 O O . GLY A 1 112 ? 1.31805 -13.20134 26.03938 1.000 36.97770 110 GLY A O 1
ATOM 783 N N . TYR A 1 113 ? 2.42586 -12.96282 24.09477 1.000 35.79381 111 TYR A N 1
ATOM 784 C CA . TYR A 1 113 ? 2.30204 -11.51084 24.09226 1.000 34.72986 111 TYR A CA 1
ATOM 785 C C . TYR A 1 113 ? 0.84183 -11.07753 24.13222 1.000 35.26627 111 TYR A C 1
ATOM 786 O O . TYR A 1 113 ? 0.00010 -11.58045 23.37962 1.000 37.56675 111 TYR A O 1
ATOM 795 N N . ASN A 1 114 ? 0.54069 -10.14385 25.03005 1.000 32.85764 112 ASN A N 1
ATOM 796 C CA . ASN A 1 114 ? -0.78380 -9.55465 25.12050 1.000 30.50003 112 ASN A CA 1
ATOM 797 C C . ASN A 1 114 ? -0.68260 -8.08101 25.46786 1.000 30.45737 112 ASN A C 1
ATOM 798 O O . ASN A 1 114 ? -1.55488 -7.54464 26.15338 1.000 31.38683 112 ASN A O 1
ATOM 803 N N . GLY A 1 115 ? 0.36941 -7.41853 25.00499 1.000 28.05906 113 GLY A N 1
ATOM 804 C CA . GLY A 1 115 ? 0.59038 -6.00308 25.19683 1.000 26.11807 113 GLY A CA 1
ATOM 805 C C . GLY A 1 115 ? 1.79820 -5.73253 26.08573 1.000 28.32814 113 GLY A C 1
ATOM 806 O O . GLY A 1 115 ? 2.20294 -6.55559 26.91099 1.000 26.15774 113 GLY A O 1
ATOM 807 N N . THR A 1 116 ? 2.37206 -4.54145 25.91735 1.000 25.57234 114 THR A N 1
ATOM 808 C CA . THR A 1 116 ? 3.49339 -4.15508 26.76332 1.000 27.41518 114 THR A CA 1
ATOM 809 C C . THR A 1 116 ? 3.01586 -3.72853 28.16110 1.000 26.96379 114 THR A C 1
ATOM 810 O O . THR A 1 116 ? 1.84770 -3.39451 28.38061 1.000 22.47562 114 THR A O 1
ATOM 814 N N . LEU A 1 117 ? 3.96158 -3.70077 29.10624 1.000 24.89376 115 LEU A N 1
ATOM 815 C CA . LEU A 1 117 ? 3.62001 -3.28672 30.46425 1.000 26.23358 115 LEU A CA 1
ATOM 816 C C . LEU A 1 117 ? 3.10449 -1.86526 30.50985 1.000 24.18109 115 LEU A C 1
ATOM 817 O O . LEU A 1 117 ? 2.24069 -1.54284 31.32928 1.000 24.36533 115 LEU A O 1
ATOM 822 N N . LEU A 1 118 ? 3.61099 -0.99275 29.64708 1.000 22.48539 116 LEU A N 1
ATOM 823 C CA . LEU A 1 118 ? 3.11165 0.37590 29.67370 1.000 24.44520 116 LEU A CA 1
ATOM 824 C C . LEU A 1 118 ? 1.67694 0.43033 29.16820 1.000 26.20921 116 LEU A C 1
ATOM 825 O O . LEU A 1 118 ? 0.86141 1.21168 29.67015 1.000 23.63817 116 LEU A O 1
ATOM 830 N N . THR A 1 119 ? 1.34804 -0.39530 28.17456 1.000 26.21919 117 THR A N 1
ATOM 831 C CA . THR A 1 119 ? -0.02051 -0.37324 27.66407 1.000 26.07554 117 THR A CA 1
ATOM 832 C C . THR A 1 119 ? -0.96328 -0.94398 28.69725 1.000 27.19387 117 THR A C 1
ATOM 833 O O . THR A 1 119 ? -2.02844 -0.36858 28.95613 1.000 28.23810 117 THR A O 1
ATOM 837 N N . LYS A 1 120 ? -0.55019 -2.04777 29.33083 1.000 25.69678 118 LYS A N 1
ATOM 838 C CA . LYS A 1 120 ? -1.35066 -2.66543 30.37442 1.000 22.79762 118 LYS A CA 1
ATOM 839 C C . LYS A 1 120 ? -1.60332 -1.70133 31.52007 1.000 26.21985 118 LYS A C 1
ATOM 840 O O . LYS A 1 120 ? -2.69997 -1.69060 32.09299 1.000 26.20693 118 LYS A O 1
ATOM 846 N N . ALA A 1 121 ? -0.60435 -0.88466 31.88093 1.000 23.81375 119 ALA A N 1
ATOM 847 C CA . ALA A 1 121 ? -0.78777 0.00700 33.02603 1.000 27.96966 119 ALA A CA 1
ATOM 848 C C . ALA A 1 121 ? -1.78451 1.11355 32.71520 1.000 28.99704 119 ALA A C 1
ATOM 849 O O . ALA A 1 121 ? -2.60449 1.47739 33.57115 1.000 26.60950 119 ALA A O 1
ATOM 851 N N . VAL A 1 122 ? -1.74573 1.64701 31.48961 1.000 27.04282 120 VAL A N 1
ATOM 852 C CA . VAL A 1 122 ? -2.67691 2.70894 31.10130 1.000 30.48396 120 VAL A CA 1
ATOM 853 C C . VAL A 1 122 ? -4.11054 2.18096 31.07512 1.000 30.03373 120 VAL A C 1
ATOM 854 O O . VAL A 1 122 ? -5.06077 2.87649 31.45655 1.000 32.68369 120 VAL A O 1
ATOM 858 N N . ILE A 1 123 ? -4.28449 0.94247 30.63881 1.000 28.59851 121 ILE A N 1
ATOM 859 C CA . ILE A 1 123 ? -5.61323 0.35675 30.57161 1.000 33.67399 121 ILE A CA 1
ATOM 860 C C . ILE A 1 123 ? -6.11129 -0.06174 31.95368 1.000 35.62378 121 ILE A C 1
ATOM 861 O O . ILE A 1 123 ? -7.27361 0.17182 32.30320 1.000 38.48881 121 ILE A O 1
ATOM 866 N N . GLU A 1 124 ? -5.24707 -0.63187 32.78879 1.000 30.10037 122 GLU A N 1
ATOM 867 C CA . GLU A 1 124 ? -5.70141 -1.06712 34.10741 1.000 32.29018 122 GLU A CA 1
ATOM 868 C C . GLU A 1 124 ? -5.94003 0.11411 35.04685 1.000 37.83513 122 GLU A C 1
ATOM 869 O O . GLU A 1 124 ? -6.88078 0.09806 35.85308 1.000 30.85779 122 GLU A O 1
ATOM 871 N N . TYR A 1 125 ? -5.12064 1.15605 34.96394 1.000 36.15603 123 TYR A N 1
ATOM 872 C CA . TYR A 1 125 ? -5.30479 2.23415 35.92914 1.000 37.03377 123 TYR A CA 1
ATOM 873 C C . TYR A 1 125 ? -5.82057 3.50780 35.27761 1.000 39.21392 123 TYR A C 1
ATOM 874 O O . TYR A 1 125 ? -5.18574 4.56048 35.38801 1.000 39.03083 123 TYR A O 1
ATOM 883 N N . TRP A 1 126 ? -6.97830 3.41969 34.60750 1.000 38.46573 124 TRP A N 1
ATOM 884 C CA . TRP A 1 126 ? -7.64669 4.61035 34.08827 1.000 42.65828 124 TRP A CA 1
ATOM 885 C C . TRP A 1 126 ? -7.96159 5.61211 35.19606 1.000 44.41566 124 TRP A C 1
ATOM 886 O O . TRP A 1 126 ? -8.13673 6.80433 34.91113 1.000 46.39494 124 TRP A O 1
ATOM 897 N N . ASN A 1 127 ? -8.04604 5.15595 36.45177 1.000 40.92675 125 ASN A N 1
ATOM 898 C CA . ASN A 1 127 ? -8.41403 6.02942 37.55940 1.000 41.96619 125 ASN A CA 1
ATOM 899 C C . ASN A 1 127 ? -7.23244 6.79974 38.14062 1.000 46.22196 125 ASN A C 1
ATOM 900 O O . ASN A 1 127 ? -7.44658 7.70457 38.95850 1.000 42.49263 125 ASN A O 1
ATOM 905 N N . LEU A 1 128 ? -5.99872 6.46617 37.74458 1.000 39.61425 126 LEU A N 1
ATOM 906 C CA . LEU A 1 128 ? -4.79669 7.14413 38.21871 1.000 43.28760 126 LEU A CA 1
ATOM 907 C C . LEU A 1 128 ? -4.23285 7.93357 37.04611 1.000 43.97843 126 LEU A C 1
ATOM 908 O O . LEU A 1 128 ? -3.43901 7.39370 36.25924 1.000 42.48813 126 LEU A O 1
ATOM 913 N N . PRO A 1 129 ? -4.62447 9.20183 36.86711 1.000 45.64485 127 PRO A N 1
ATOM 914 C CA . PRO A 1 129 ? -4.15858 9.95745 35.68625 1.000 43.81219 127 PRO A CA 1
ATOM 915 C C . PRO A 1 129 ? -2.65036 10.12729 35.63361 1.000 41.28274 127 PRO A C 1
ATOM 916 O O . PRO A 1 129 ? -2.11976 10.45806 34.56378 1.000 40.90743 127 PRO A O 1
ATOM 920 N N . ASP A 1 130 ? -1.94840 9.90753 36.74861 1.000 41.92601 128 ASP A N 1
ATOM 921 C CA . ASP A 1 130 ? -0.49329 9.96507 36.74196 1.000 36.28123 128 ASP A CA 1
ATOM 922 C C . ASP A 1 130 ? 0.10009 8.89815 35.82421 1.000 38.63374 128 ASP A C 1
ATOM 923 O O . ASP A 1 130 ? 1.12056 9.13817 35.16933 1.000 35.70819 128 ASP A O 1
ATOM 925 N N . ILE A 1 131 ? -0.50731 7.70710 35.75930 1.000 35.34471 129 ILE A N 1
ATOM 926 C CA . ILE A 1 131 ? 0.06420 6.66993 34.90603 1.000 31.58258 129 ILE A CA 1
ATOM 927 C C . ILE A 1 131 ? -0.06484 7.02803 33.43230 1.000 35.29983 129 ILE A C 1
ATOM 928 O O . ILE A 1 131 ? 0.90457 6.89922 32.68134 1.000 32.93431 129 ILE A O 1
ATOM 933 N N . LYS A 1 132 ? -1.25183 7.45434 32.98325 1.000 35.39908 130 LYS A N 1
ATOM 934 C CA . LYS A 1 132 ? -1.38275 7.80916 31.57098 1.000 36.49197 130 LYS A CA 1
ATOM 935 C C . LYS A 1 132 ? -0.38709 8.89517 31.19654 1.000 34.13186 130 LYS A C 1
ATOM 936 O O . LYS A 1 132 ? 0.15389 8.89978 30.08815 1.000 33.35401 130 LYS A O 1
ATOM 942 N N . MET A 1 133 ? -0.11922 9.81443 32.11316 1.000 32.89760 131 MET A N 1
ATOM 943 C CA . MET A 1 133 ? 0.75509 10.91140 31.75456 1.000 37.12125 131 MET A CA 1
ATOM 944 C C . MET A 1 133 ? 2.21941 10.47929 31.72528 1.000 34.62289 131 MET A C 1
ATOM 945 O O . MET A 1 133 ? 2.97632 10.98356 30.89581 1.000 35.87185 131 MET A O 1
ATOM 950 N N . LYS A 1 134 ? 2.62778 9.52340 32.56904 1.000 33.01816 132 LYS A N 1
ATOM 951 C CA . LYS A 1 134 ? 3.99429 9.00735 32.48149 1.000 32.85628 132 LYS A CA 1
ATOM 952 C C . LYS A 1 134 ? 4.20195 8.17409 31.23115 1.000 31.30493 132 LYS A C 1
ATOM 953 O O . LYS A 1 134 ? 5.29332 8.19961 30.64771 1.000 30.56294 132 LYS A O 1
ATOM 959 N N . VAL A 1 135 ? 3.17546 7.44097 30.79090 1.000 29.91035 133 VAL A N 1
ATOM 960 C CA . VAL A 1 135 ? 3.33092 6.65341 29.57626 1.000 30.06630 133 VAL A CA 1
ATOM 961 C C . VAL A 1 135 ? 3.32156 7.56085 28.36157 1.000 30.47663 133 VAL A C 1
ATOM 962 O O . VAL A 1 135 ? 4.09142 7.36771 27.40956 1.000 26.28531 133 VAL A O 1
ATOM 966 N N . GLU A 1 136 ? 2.46496 8.57805 28.38341 1.000 30.26513 134 GLU A N 1
ATOM 967 C CA . GLU A 1 136 ? 2.45312 9.54863 27.29904 1.000 32.96575 134 GLU A CA 1
ATOM 968 C C . GLU A 1 136 ? 3.81066 10.23156 27.16117 1.000 32.93069 134 GLU A C 1
ATOM 969 O O . GLU A 1 136 ? 4.32537 10.40415 26.04681 1.000 32.33775 134 GLU A O 1
ATOM 975 N N . ASP A 1 137 ? 4.40981 10.60709 28.29218 1.000 30.61456 135 ASP A N 1
ATOM 976 C CA . ASP A 1 137 ? 5.70160 11.28310 28.28018 1.000 31.35375 135 ASP A CA 1
ATOM 977 C C . ASP A 1 137 ? 6.79594 10.36153 27.75047 1.000 32.95312 135 ASP A C 1
ATOM 978 O O . ASP A 1 137 ? 7.73030 10.81842 27.07556 1.000 32.48916 135 ASP A O 1
ATOM 983 N N . PHE A 1 138 ? 6.72255 9.06624 28.07719 1.000 29.47003 136 PHE A N 1
ATOM 984 C CA . PHE A 1 138 ? 7.63936 8.11352 27.46359 1.000 31.72359 136 PHE A CA 1
ATOM 985 C C . PHE A 1 138 ? 7.43536 8.06645 25.95089 1.000 31.95187 136 PHE A C 1
ATOM 986 O O . PHE A 1 138 ? 8.40548 8.04582 25.18065 1.000 28.30092 136 PHE A O 1
ATOM 994 N N . ASN A 1 139 ? 6.17721 8.05784 25.50494 1.000 27.69222 137 ASN A N 1
ATOM 995 C CA . ASN A 1 139 ? 5.92302 7.96976 24.07510 1.000 30.92864 137 ASN A CA 1
ATOM 996 C C . ASN A 1 139 ? 6.35674 9.22988 23.33640 1.000 30.60412 137 ASN A C 1
ATOM 997 O O . ASN A 1 139 ? 6.85086 9.13240 22.21212 1.000 29.55525 137 ASN A O 1
ATOM 1002 N N . LYS A 1 140 ? 6.22618 10.40969 23.94388 1.000 28.00854 138 LYS A N 1
ATOM 1003 C CA . LYS A 1 140 ? 6.83970 11.59060 23.33667 1.000 30.80017 138 LYS A CA 1
ATOM 1004 C C . LYS A 1 140 ? 8.35510 11.45899 23.31989 1.000 34.06276 138 LYS A C 1
ATOM 1005 O O . LYS A 1 140 ? 9.01262 11.82479 22.33603 1.000 29.78622 138 LYS A O 1
ATOM 1008 N N . TRP A 1 141 ? 8.92838 10.94173 24.40057 1.000 32.09905 139 TRP A N 1
ATOM 1009 C CA . TRP A 1 141 ? 10.36536 10.72228 24.42502 1.000 31.32613 139 TRP A CA 1
ATOM 1010 C C . TRP A 1 141 ? 10.79666 9.81452 23.27831 1.000 28.22420 139 TRP A C 1
ATOM 1011 O O . TRP A 1 141 ? 11.78541 10.08808 22.59546 1.000 28.61502 139 TRP A O 1
ATOM 1022 N N . LYS A 1 142 ? 10.07392 8.72353 23.05776 1.000 30.59225 140 LYS A N 1
ATOM 1023 C CA . LYS A 1 142 ? 10.48731 7.77359 22.03265 1.000 31.99583 140 LYS A CA 1
ATOM 1024 C C . LYS A 1 142 ? 10.45006 8.39667 20.64162 1.000 31.89687 140 LYS A C 1
ATOM 1025 O O . LYS A 1 142 ? 11.38248 8.21773 19.85065 1.000 28.78249 140 LYS A O 1
ATOM 1031 N N . TYR A 1 143 ? 9.37256 9.12403 20.31668 1.000 31.44568 141 TYR A N 1
ATOM 1032 C CA . TYR A 1 143 ? 9.34631 9.84906 19.04896 1.000 30.60503 141 TYR A CA 1
ATOM 1033 C C . TYR A 1 143 ? 10.52142 10.80993 18.95068 1.000 31.78027 141 TYR A C 1
ATOM 1034 O O . TYR A 1 143 ? 11.15565 10.93091 17.89574 1.000 31.09689 141 TYR A O 1
ATOM 1043 N N . GLU A 1 144 ? 10.83813 11.49457 20.03842 1.000 33.08285 142 GLU A N 1
ATOM 1044 C CA . GLU A 1 144 ? 11.77749 12.59857 19.92981 1.000 31.86279 142 GLU A CA 1
ATOM 1045 C C . GLU A 1 144 ? 13.2205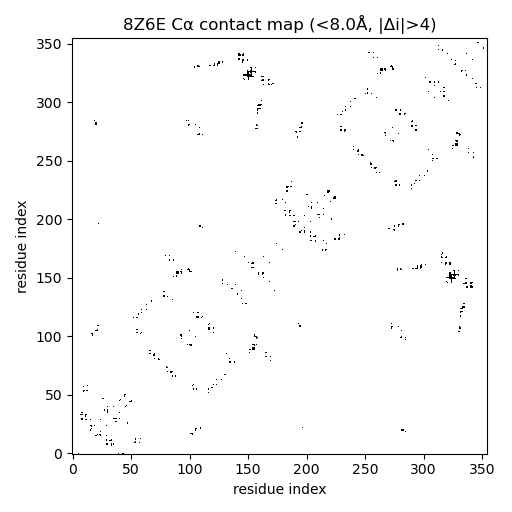0 12.11722 19.78339 1.000 33.86012 142 GLU A C 1
ATOM 1046 O O . GLU A 1 144 ? 14.01053 12.76701 19.08860 1.000 35.55822 142 GLU A O 1
ATOM 1052 N N . ILE A 1 145 ? 13.58430 10.99157 20.40836 1.000 29.99206 143 ILE A N 1
ATOM 1053 C CA . ILE A 1 145 ? 14.94637 10.48859 20.26105 1.000 31.74029 143 ILE A CA 1
ATOM 1054 C C . ILE A 1 145 ? 15.15114 9.92829 18.85721 1.000 34.87309 143 ILE A C 1
ATOM 1055 O O . ILE A 1 145 ? 16.21249 10.11213 18.24286 1.000 32.46850 143 ILE A O 1
ATOM 1060 N N . PHE A 1 146 ? 14.13212 9.24982 18.32831 1.000 31.56641 144 PHE A N 1
ATOM 1061 C CA . PHE A 1 146 ? 14.14950 8.79966 16.94269 1.000 35.58270 144 PHE A CA 1
ATOM 1062 C C . PHE A 1 146 ? 14.27950 9.98245 15.99397 1.000 34.65175 144 PHE A C 1
ATOM 1063 O O . PHE A 1 146 ? 15.11514 9.97540 15.08355 1.000 36.30201 144 PHE A O 1
ATOM 1071 N N . ALA A 1 147 ? 13.48328 11.03179 16.22427 1.000 33.33936 145 ALA A N 1
ATOM 1072 C CA . ALA A 1 147 ? 13.53960 12.22020 15.37513 1.000 36.84005 145 ALA A CA 1
ATOM 1073 C C . ALA A 1 147 ? 14.88996 12.90564 15.46002 1.000 39.31091 145 ALA A C 1
ATOM 1074 O O . ALA A 1 147 ? 15.44929 13.31129 14.43727 1.000 44.34719 145 ALA A O 1
ATOM 1076 N N . GLU A 1 148 ? 15.42678 13.05390 16.67025 1.000 39.87163 146 GLU A N 1
ATOM 1077 C CA . GLU A 1 148 ? 16.72948 13.68411 16.81973 1.000 40.57466 146 GLU A CA 1
ATOM 1078 C C . GLU A 1 148 ? 17.79851 12.94029 16.03299 1.000 40.93639 146 GLU A C 1
ATOM 1079 O O . GLU A 1 148 ? 18.76832 13.54962 15.57613 1.000 43.11994 146 GLU A O 1
ATOM 1085 N N . TYR A 1 149 ? 17.64201 11.63247 15.84648 1.000 40.59990 147 TYR A N 1
ATOM 1086 C CA . TYR A 1 149 ? 18.59291 10.92875 14.99580 1.000 40.97151 147 TYR A CA 1
ATOM 1087 C C . TYR A 1 149 ? 18.33451 11.22005 13.52719 1.000 42.64576 147 TYR A C 1
ATOM 1088 O O . TYR A 1 149 ? 19.27298 11.45794 12.76342 1.000 43.62061 147 TYR A O 1
ATOM 1097 N N . LEU A 1 150 ? 17.07355 11.24047 13.11363 1.000 41.08004 148 LEU A N 1
ATOM 1098 C CA . LEU A 1 150 ? 16.74864 11.20021 11.69686 1.000 43.80248 148 LEU A CA 1
ATOM 1099 C C . LEU A 1 150 ? 16.10327 12.48306 11.18240 1.000 50.19912 148 LEU A C 1
ATOM 1100 O O . LEU A 1 150 ? 15.55128 12.48289 10.07526 1.000 50.55009 148 LEU A O 1
ATOM 1105 N N . ALA A 1 151 ? 16.16771 13.58256 11.93910 1.000 50.96814 149 ALA A N 1
ATOM 1106 C CA . ALA A 1 151 ? 15.39560 14.76102 11.55043 1.000 52.77251 149 ALA A CA 1
ATOM 1107 C C . ALA A 1 151 ? 15.99196 15.43228 10.32120 1.000 55.77376 149 ALA A C 1
ATOM 1108 O O . ALA A 1 151 ? 15.25463 15.93096 9.46015 1.000 57.76454 149 ALA A O 1
ATOM 1110 N N . GLU A 1 152 ? 17.31750 15.44943 10.20473 1.000 55.71063 150 GLU A N 1
ATOM 1111 C CA . GLU A 1 152 ? 17.86418 16.03078 8.99271 1.000 56.10213 150 GLU A CA 1
ATOM 1112 C C . GLU A 1 152 ? 17.65075 15.14200 7.77241 1.000 52.46381 150 GLU A C 1
ATOM 1113 O O . GLU A 1 152 ? 17.88441 15.60619 6.65107 1.000 53.23259 150 GLU A O 1
ATOM 1115 N N . GLU A 1 153 ? 17.18690 13.90255 7.95431 1.000 51.09584 151 GLU A N 1
ATOM 1116 C CA . GLU A 1 153 ? 17.17841 12.89614 6.89591 1.000 47.12128 151 GLU A CA 1
ATOM 1117 C C . GLU A 1 153 ? 15.79385 12.48997 6.40690 1.000 50.22890 151 GLU A C 1
ATOM 1118 O O . GLU A 1 153 ? 15.65648 12.11635 5.23962 1.000 49.35981 151 GLU A O 1
ATOM 1120 N N . ILE A 1 154 ? 14.77562 12.53959 7.26638 1.000 47.09234 152 ILE A N 1
ATOM 1121 C CA . ILE A 1 154 ? 13.43470 12.04915 6.97001 1.000 44.45387 152 ILE A CA 1
ATOM 1122 C C . ILE A 1 154 ? 12.45766 13.11640 7.45297 1.000 44.02988 152 ILE A C 1
ATOM 1123 O O . ILE A 1 154 ? 12.63924 13.67560 8.53866 1.000 45.56572 152 ILE A O 1
ATOM 1128 N N . ASN A 1 155 ? 11.43809 13.42738 6.65274 1.000 42.90546 153 ASN A N 1
ATOM 1129 C CA . ASN A 1 155 ? 10.62296 14.58289 7.01840 1.000 43.33258 153 ASN A CA 1
ATOM 1130 C C . ASN A 1 155 ? 9.62150 14.22685 8.12178 1.000 37.75665 153 ASN A C 1
ATOM 1131 O O . ASN A 1 155 ? 9.41891 13.06030 8.47454 1.000 34.45456 153 ASN A O 1
ATOM 1136 N N . ASN A 1 156 ? 8.99222 15.26690 8.67483 1.000 39.32328 154 ASN A N 1
ATOM 1137 C CA . ASN A 1 156 ? 8.10528 15.07477 9.81783 1.000 39.15232 154 ASN A CA 1
ATOM 1138 C C . ASN A 1 156 ? 6.97226 14.11021 9.49347 1.000 35.28068 154 ASN A C 1
ATOM 1139 O O . ASN A 1 156 ? 6.60338 13.27544 10.32359 1.000 35.55058 154 ASN A O 1
ATOM 1144 N N . ALA A 1 157 ? 6.41846 14.19942 8.28692 1.000 36.04725 155 ALA A N 1
ATOM 1145 C CA . ALA A 1 157 ? 5.32177 13.31686 7.90765 1.000 35.84362 155 ALA A CA 1
ATOM 1146 C C . ALA A 1 157 ? 5.74797 11.85395 7.93914 1.000 32.80733 155 ALA A C 1
ATOM 1147 O O . ALA A 1 157 ? 5.01998 10.99792 8.45102 1.000 31.31220 155 ALA A O 1
ATOM 1149 N N . ARG A 1 158 ? 6.92298 11.54082 7.39905 1.000 31.75721 156 ARG A N 1
ATOM 1150 C CA . ARG A 1 158 ? 7.37100 10.15292 7.42868 1.000 35.14365 156 ARG A CA 1
ATOM 1151 C C . ARG A 1 158 ? 7.75655 9.72744 8.83719 1.000 30.00644 156 ARG A C 1
ATOM 1152 O O . ARG A 1 158 ? 7.55132 8.57010 9.20768 1.000 33.19654 156 ARG A O 1
ATOM 1160 N N . LEU A 1 159 ? 8.29980 10.64226 9.63592 1.000 31.05963 157 LEU A N 1
ATOM 1161 C CA . LEU A 1 159 ? 8.60900 10.32270 11.02670 1.000 33.71840 157 LEU A CA 1
ATOM 1162 C C . LEU A 1 159 ? 7.35154 9.90432 11.78635 1.000 28.26174 157 LEU A C 1
ATOM 1163 O O . LEU A 1 159 ? 7.30266 8.81879 12.37303 1.000 27.10734 157 LEU A O 1
ATOM 1168 N N . ARG A 1 160 ? 6.31060 10.73882 11.75561 1.000 28.45767 158 ARG A N 1
ATOM 1169 C CA . ARG A 1 160 ? 5.08229 10.41107 12.48107 1.000 30.00558 158 ARG A CA 1
ATOM 1170 C C . ARG A 1 160 ? 4.47003 9.10114 11.99897 1.000 26.28118 158 ARG A C 1
ATOM 1171 O O . ARG A 1 160 ? 3.95146 8.32120 12.80443 1.000 25.54587 158 ARG A O 1
ATOM 1179 N N . ILE A 1 161 ? 4.52173 8.83634 10.69467 1.000 25.69310 159 ILE A N 1
ATOM 1180 C CA . ILE A 1 161 ? 3.93486 7.61116 10.16025 1.000 24.90614 159 ILE A CA 1
ATOM 1181 C C . ILE A 1 161 ? 4.72812 6.39053 10.61430 1.000 23.08027 159 ILE A C 1
ATOM 1182 O O . ILE A 1 161 ? 4.15048 5.38550 11.04308 1.000 21.29294 159 ILE A O 1
ATOM 1187 N N . ILE A 1 162 ? 6.06146 6.45699 10.53319 1.000 23.46210 160 ILE A N 1
ATOM 1188 C CA . ILE A 1 162 ? 6.88827 5.31342 10.92420 1.000 23.16505 160 ILE A CA 1
ATOM 1189 C C . ILE A 1 162 ? 6.71475 4.99717 12.40347 1.000 22.00212 160 ILE A C 1
ATOM 1190 O O . ILE A 1 162 ? 6.53201 3.83317 12.79623 1.000 23.79657 160 ILE A O 1
ATOM 1195 N N . VAL A 1 163 ? 6.74578 6.02002 13.25194 1.000 22.56296 161 VAL A N 1
ATOM 1196 C CA . VAL A 1 163 ? 6.61017 5.76930 14.68369 1.000 24.20578 161 VAL A CA 1
ATOM 1197 C C . VAL A 1 163 ? 5.21921 5.22268 15.00309 1.000 23.34674 161 VAL A C 1
ATOM 1198 O O . VAL A 1 163 ? 5.07347 4.27843 15.79177 1.000 23.03964 161 VAL A O 1
ATOM 1202 N N . SER A 1 164 ? 4.18358 5.73639 14.33261 1.000 21.09615 162 SER A N 1
ATOM 1203 C CA . SER A 1 164 ? 2.85293 5.18825 14.55254 1.000 22.61414 162 SER A CA 1
ATOM 1204 C C . SER A 1 164 ? 2.76707 3.73769 14.08346 1.000 23.43458 162 SER A C 1
ATOM 1205 O O . SER A 1 164 ? 2.14452 2.89618 14.74960 1.000 21.90017 162 SER A O 1
ATOM 1208 N N . ALA A 1 165 ? 3.38726 3.42657 12.93838 1.000 22.94393 163 ALA A N 1
ATOM 1209 C CA . ALA A 1 165 ? 3.44372 2.04275 12.46790 1.000 23.61904 163 ALA A CA 1
ATOM 1210 C C . ALA A 1 165 ? 4.13416 1.12862 13.47983 1.000 23.13101 163 ALA A C 1
ATOM 1211 O O . ALA A 1 165 ? 3.73046 -0.03156 13.65430 1.000 21.93161 163 ALA A O 1
ATOM 1213 N N . MET A 1 166 ? 5.17323 1.62133 14.16878 1.000 23.32937 164 MET A N 1
ATOM 1214 C CA . MET A 1 166 ? 5.85605 0.73158 15.10499 1.000 22.82671 164 MET A CA 1
ATOM 1215 C C . MET A 1 166 ? 5.03301 0.52178 16.36546 1.000 23.92261 164 MET A C 1
ATOM 1216 O O . MET A 1 166 ? 5.02826 -0.57678 16.93130 1.000 24.37427 164 MET A O 1
ATOM 1221 N N . ASN A 1 167 ? 4.33010 1.56321 16.81374 1.000 23.15252 165 ASN A N 1
ATOM 1222 C CA . ASN A 1 167 ? 3.36930 1.40482 17.89143 1.000 25.39556 165 ASN A CA 1
ATOM 1223 C C . ASN A 1 167 ? 2.26000 0.42390 17.52220 1.000 25.20143 165 ASN A C 1
ATOM 1224 O O . ASN A 1 167 ? 1.72602 -0.25285 18.40200 1.000 25.51354 165 ASN A O 1
ATOM 1229 N N . GLY A 1 168 ? 1.91758 0.30244 16.23384 1.000 24.47520 166 GLY A N 1
ATOM 1230 C CA . GLY A 1 168 ? 0.93410 -0.69476 15.83736 1.000 23.28411 166 GLY A CA 1
ATOM 1231 C C . GLY A 1 168 ? 1.43756 -2.12419 15.94608 1.000 23.04581 166 GLY A C 1
ATOM 1232 O O . GLY A 1 168 ? 0.65494 -3.04559 16.19423 1.000 22.66354 166 GLY A O 1
ATOM 1233 N N . ILE A 1 169 ? 2.74621 -2.33142 15.78376 1.000 20.54687 167 ILE A N 1
ATOM 1234 C CA . ILE A 1 169 ? 3.34784 -3.63705 16.06118 1.000 20.19476 167 ILE A CA 1
ATOM 1235 C C . ILE A 1 169 ? 3.14394 -4.02339 17.52893 1.000 22.08997 167 ILE A C 1
ATOM 1236 O O . ILE A 1 169 ? 3.08650 -5.21152 17.86948 1.000 23.29831 167 ILE A O 1
ATOM 1241 N N . LEU A 1 170 ? 3.02247 -3.03434 18.40887 1.000 18.64724 168 LEU A N 1
ATOM 1242 C CA . LEU A 1 170 ? 2.85618 -3.25643 19.84581 1.000 21.99130 168 LEU A CA 1
ATOM 1243 C C . LEU A 1 170 ? 1.40510 -3.50131 20.25943 1.000 24.91510 168 LEU A C 1
ATOM 1244 O O . LEU A 1 170 ? 1.16446 -3.98676 21.36776 1.000 25.19780 168 LEU A O 1
ATOM 1249 N N . LEU A 1 171 ? 0.44934 -3.17280 19.42659 1.000 25.48089 169 LEU A N 1
ATOM 1250 C CA . LEU A 1 171 ? -0.93811 -3.47786 19.74146 1.000 25.54320 169 LEU A CA 1
ATOM 1251 C C . LEU A 1 171 ? -1.13440 -4.98949 19.77464 1.000 28.64660 169 LEU A C 1
ATOM 1252 O O . LEU A 1 171 ? -0.77445 -5.67838 18.82533 1.000 28.03404 169 LEU A O 1
ATOM 1257 N N . PRO A 1 172 ? -1.66497 -5.55207 20.85250 1.000 29.29071 170 PRO A N 1
ATOM 1258 C CA . PRO A 1 172 ? -1.81951 -7.00526 20.89503 1.000 31.44608 170 PRO A CA 1
ATOM 1259 C C . PRO A 1 172 ? -2.87252 -7.44171 19.88924 1.000 29.45029 170 PRO A C 1
ATOM 1260 O O . PRO A 1 172 ? -3.72374 -6.65595 19.47063 1.000 32.04533 170 PRO A O 1
ATOM 1264 N N . ALA A 1 173 ? -2.76059 -8.69677 19.46123 1.000 30.20793 171 ALA A N 1
ATOM 1265 C CA . ALA A 1 173 ? -3.64520 -9.31330 18.46853 1.000 35.43288 171 ALA A CA 1
ATOM 1266 C C . ALA A 1 173 ? -3.56301 -8.62844 17.11652 1.000 35.29617 171 ALA A C 1
ATOM 1267 O O . ALA A 1 173 ? -4.45684 -8.78008 16.27993 1.000 36.82770 171 ALA A O 1
ATOM 1269 N N . SER A 1 174 ? -2.49573 -7.87699 16.88218 1.000 36.08425 172 SER A N 1
ATOM 1270 C CA . SER A 1 174 ? -2.31917 -7.21469 15.61022 1.000 34.66766 172 SER A CA 1
ATOM 1271 C C . SER A 1 174 ? -1.75397 -8.19084 14.58469 1.000 35.67881 172 SER A C 1
ATOM 1272 O O . SER A 1 174 ? -1.11252 -9.18837 14.92202 1.000 34.54232 172 SER A O 1
ATOM 1275 N N . THR A 1 175 ? -2.06798 -7.92508 13.32015 1.000 33.93920 173 THR A N 1
ATOM 1276 C CA . THR A 1 175 ? -1.81578 -8.83193 12.20773 1.000 36.65292 173 THR A CA 1
ATOM 1277 C C . THR A 1 175 ? -1.27594 -8.03291 11.02641 1.000 30.04338 173 THR A C 1
ATOM 1278 O O . THR A 1 175 ? -1.31047 -6.80333 11.02252 1.000 32.31393 173 THR A O 1
ATOM 1282 N N . TYR A 1 176 ? -0.79753 -8.74111 10.00572 1.000 33.89135 174 TYR A N 1
ATOM 1283 C CA . TYR A 1 176 ? -0.28813 -8.10952 8.77769 1.000 32.92160 174 TYR A CA 1
ATOM 1284 C C . TYR A 1 176 ? 0.74784 -7.02436 9.08350 1.000 31.34359 174 TYR A C 1
ATOM 1285 O O . TYR A 1 176 ? 0.69935 -5.92597 8.52515 1.000 28.52983 174 TYR A O 1
ATOM 1294 N N . LEU A 1 177 ? 1.66976 -7.31829 10.00958 1.000 29.49630 175 LEU A N 1
ATOM 1295 C CA . LEU A 1 177 ? 2.61016 -6.30750 10.48895 1.000 27.85359 175 LEU A CA 1
ATOM 1296 C C . LEU A 1 177 ? 3.59494 -5.89632 9.39464 1.000 27.82330 175 LEU A C 1
ATOM 1297 O O . LEU A 1 177 ? 4.02820 -6.72851 8.60329 1.000 27.98411 175 LEU A O 1
ATOM 1302 N N . PRO A 1 178 ? 3.96431 -4.62261 9.33367 1.000 26.72751 176 PRO A N 1
ATOM 1303 C CA . PRO A 1 178 ? 5.00782 -4.19925 8.39372 1.000 30.04490 176 PRO A CA 1
ATOM 1304 C C . PRO A 1 178 ? 6.33674 -4.89767 8.68351 1.000 29.46851 176 PRO A C 1
ATOM 1305 O O . PRO A 1 178 ? 6.71112 -5.10777 9.83857 1.000 28.33318 176 PRO A O 1
ATOM 1309 N N . THR A 1 179 ? 7.02706 -5.28546 7.61367 1.000 29.30829 177 THR A N 1
ATOM 1310 C CA . THR A 1 179 ? 8.31313 -5.96875 7.66949 1.000 28.94072 177 THR A CA 1
ATOM 1311 C C . THR A 1 179 ? 9.44241 -4.94907 7.53482 1.000 29.35809 177 THR A C 1
ATOM 1312 O O . THR A 1 179 ? 9.23160 -3.78660 7.17619 1.000 27.17001 177 THR A O 1
ATOM 1316 N N . TRP A 1 180 ? 10.66408 -5.38853 7.85135 1.000 30.54735 178 TRP A N 1
ATOM 1317 C CA . TRP A 1 180 ? 11.80635 -4.50975 7.66530 1.000 29.27014 178 TRP A CA 1
ATOM 1318 C C . TRP A 1 180 ? 11.88523 -4.02348 6.22039 1.000 30.52091 178 TRP A C 1
ATOM 1319 O O . TRP A 1 180 ? 12.06646 -2.82587 5.97037 1.000 31.55969 178 TRP A O 1
ATOM 1330 N N . GLU A 1 181 ? 11.70335 -4.92275 5.25882 1.000 30.24005 179 GLU A N 1
ATOM 1331 C CA . GLU A 1 181 ? 11.77622 -4.50399 3.86159 1.000 33.80025 179 GLU A CA 1
ATOM 1332 C C . GLU A 1 181 ? 10.67911 -3.49778 3.50638 1.000 35.36259 179 GLU A C 1
ATOM 1333 O O . GLU A 1 181 ? 10.91784 -2.60526 2.68948 1.000 37.48687 179 GLU A O 1
ATOM 1335 N N . ASP A 1 182 ? 9.48632 -3.60519 4.10668 1.000 32.15505 180 ASP A N 1
ATOM 1336 C CA . ASP A 1 182 ? 8.48366 -2.54860 3.94755 1.000 32.90238 180 ASP A CA 1
ATOM 1337 C C . ASP A 1 182 ? 9.03643 -1.20530 4.40442 1.000 36.10118 180 ASP A C 1
ATOM 1338 O O . ASP A 1 182 ? 8.96432 -0.20524 3.68077 1.000 34.34696 180 ASP A O 1
ATOM 1343 N N . ILE A 1 183 ? 9.54314 -1.15918 5.63708 1.000 30.42813 181 ILE A N 1
ATOM 1344 C CA . ILE A 1 183 ? 10.06550 0.08270 6.20204 1.000 35.63351 181 ILE A CA 1
ATOM 1345 C C . ILE A 1 183 ? 11.24600 0.58860 5.39170 1.000 36.79013 181 ILE A C 1
ATOM 1346 O O . ILE A 1 183 ? 11.38876 1.79615 5.15937 1.000 39.58193 181 ILE A O 1
ATOM 1351 N N . GLU A 1 184 ? 12.13033 -0.32031 4.97844 1.000 36.53790 182 GLU A N 1
ATOM 1352 C CA . GLU A 1 184 ? 13.28624 0.08176 4.18821 1.000 38.42231 182 GLU A CA 1
ATOM 1353 C C . GLU A 1 184 ? 12.86307 0.65970 2.84245 1.000 42.48857 182 GLU A C 1
ATOM 1354 O O . GLU A 1 184 ? 13.51448 1.58142 2.33330 1.000 41.31824 182 GLU A O 1
ATOM 1360 N N . SER A 1 185 ? 11.76095 0.15489 2.26817 1.000 42.92769 183 SER A N 1
ATOM 1361 C CA . SER A 1 185 ? 11.24487 0.69851 1.01033 1.000 43.10658 183 SER A CA 1
ATOM 1362 C C . SER A 1 185 ? 10.70166 2.10763 1.19224 1.000 44.79040 183 SER A C 1
ATOM 1363 O O . SER A 1 185 ? 10.75468 2.92052 0.26513 1.000 46.72146 183 SER A O 1
ATOM 1366 N N . LEU A 1 186 ? 10.18275 2.41306 2.37750 1.000 44.44840 184 LEU A N 1
ATOM 1367 C CA . LEU A 1 186 ? 9.63883 3.73651 2.63755 1.000 45.93567 184 LE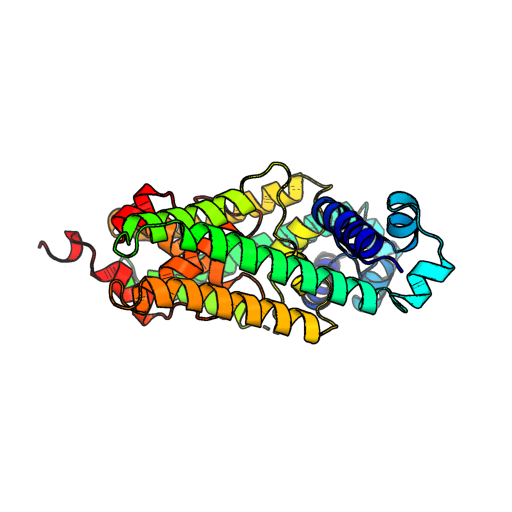U A CA 1
ATOM 1368 C C . LEU A 1 186 ? 10.72372 4.78424 2.85768 1.000 46.45727 184 LEU A C 1
ATOM 1369 O O . LEU A 1 186 ? 10.48050 5.96698 2.59919 1.000 46.42189 184 LEU A O 1
ATOM 1374 N N . TYR A 1 187 ? 11.91708 4.38182 3.28831 1.000 47.53036 185 TYR A N 1
ATOM 1375 C CA . TYR A 1 187 ? 13.02517 5.32146 3.46594 1.000 50.55944 185 TYR A CA 1
ATOM 1376 C C . TYR A 1 187 ? 13.80110 5.61686 2.17509 1.000 47.94976 185 TYR A C 1
ATOM 1377 O O . TYR A 1 187 ? 13.83179 4.82560 1.22911 1.000 45.82545 185 TYR A O 1
ATOM 1386 N N . THR B 1 14 ? -39.97057 -16.37629 29.97685 1.000 63.62372 12 THR B N 1
ATOM 1387 C CA . THR B 1 14 ? -38.64921 -16.25276 29.36904 1.000 65.63291 12 THR B CA 1
ATOM 1388 C C . THR B 1 14 ? -38.28581 -14.81016 29.01110 1.000 60.43714 12 THR B C 1
ATOM 1389 O O . THR B 1 14 ? -39.06337 -13.87747 29.22497 1.000 65.04155 12 THR B O 1
ATOM 1393 N N . LEU B 1 15 ? -37.10534 -14.65919 28.42697 1.000 60.57530 13 LEU B N 1
ATOM 1394 C CA . LEU B 1 15 ? -36.44625 -13.37346 28.26139 1.000 53.86807 13 LEU B CA 1
ATOM 1395 C C . LEU B 1 15 ? -36.64224 -12.83898 26.84571 1.000 48.58563 13 LEU B C 1
ATOM 1396 O O . LEU B 1 15 ? -36.32622 -13.53282 25.87393 1.000 49.36411 13 LEU B O 1
ATOM 1401 N N . SER B 1 16 ? -37.10117 -11.59395 26.72592 1.000 43.03311 14 SER B N 1
ATOM 1402 C CA . SER B 1 16 ? -37.19297 -11.01238 25.38931 1.000 43.65382 14 SER B CA 1
ATOM 1403 C C . SER B 1 16 ? -35.79971 -10.83155 24.80489 1.000 41.17807 14 SER B C 1
ATOM 1404 O O . SER B 1 16 ? -34.80361 -10.72068 25.52350 1.000 39.19122 14 SER B O 1
ATOM 1407 N N . ASP B 1 17 ? -35.73000 -10.76891 23.47815 1.000 40.87158 15 ASP B N 1
ATOM 1408 C CA . ASP B 1 17 ? -34.44343 -10.45994 22.87757 1.000 39.17071 15 ASP B CA 1
ATOM 1409 C C . ASP B 1 17 ? -34.05719 -9.01394 23.12102 1.000 34.98581 15 ASP B C 1
ATOM 1410 O O . ASP B 1 17 ? -32.86998 -8.68726 23.09282 1.000 35.67230 15 ASP B O 1
ATOM 1415 N N . GLU B 1 18 ? -35.03277 -8.12996 23.32666 1.000 35.10981 16 GLU B N 1
ATOM 1416 C CA . GLU B 1 18 ? -34.66451 -6.75787 23.63992 1.000 36.10245 16 GLU B CA 1
ATOM 1417 C C . GLU B 1 18 ? -33.90383 -6.71390 24.95236 1.000 33.23128 16 GLU B C 1
ATOM 1418 O O . GLU B 1 18 ? -32.93027 -5.97142 25.08463 1.000 30.74936 16 GLU B O 1
ATOM 1424 N N . LYS B 1 19 ? -34.32944 -7.51737 25.93067 1.000 33.38435 17 LYS B N 1
ATOM 1425 C CA . LYS B 1 19 ? -33.68166 -7.46891 27.23000 1.000 33.42078 17 LYS B CA 1
ATOM 1426 C C . LYS B 1 19 ? -32.32661 -8.17625 27.19272 1.000 33.89303 17 LYS B C 1
ATOM 1427 O O . LYS B 1 19 ? -31.35337 -7.68302 27.77268 1.000 31.10885 17 LYS B O 1
ATOM 1433 N N . ARG B 1 20 ? -32.22617 -9.30281 26.47798 1.000 34.05064 18 ARG B N 1
ATOM 1434 C CA . ARG B 1 20 ? -30.92498 -9.95305 26.30310 1.000 33.82304 18 ARG B CA 1
ATOM 1435 C C . ARG B 1 20 ? -29.90579 -9.00017 25.69664 1.000 29.37741 18 ARG B C 1
ATOM 1436 O O . ARG B 1 20 ? -28.78105 -8.86043 26.19597 1.000 26.48567 18 ARG B O 1
ATOM 1444 N N . ASN B 1 21 ? -30.27417 -8.34496 24.59846 1.000 30.61881 19 ASN B N 1
ATOM 1445 C CA . ASN B 1 21 ? -29.34493 -7.42417 23.96015 1.000 30.53084 19 ASN B CA 1
ATOM 1446 C C . ASN B 1 21 ? -29.04617 -6.23112 24.85055 1.000 28.64050 19 ASN B C 1
ATOM 1447 O O . ASN B 1 21 ? -27.97649 -5.63132 24.73624 1.000 29.98676 19 ASN B O 1
ATOM 1452 N N . HIS B 1 22 ? -29.97661 -5.88412 25.73793 1.000 29.29097 20 HIS B N 1
ATOM 1453 C CA . HIS B 1 22 ? -29.77392 -4.76080 26.63988 1.000 29.95375 20 HIS B CA 1
ATOM 1454 C C . HIS B 1 22 ? -28.73697 -5.09698 27.70898 1.000 28.37460 20 HIS B C 1
ATOM 1455 O O . HIS B 1 22 ? -27.93610 -4.23880 28.09192 1.000 27.95032 20 HIS B O 1
ATOM 1462 N N . ILE B 1 23 ? -28.74817 -6.33348 28.21096 1.000 27.24289 21 ILE B N 1
ATOM 1463 C CA . ILE B 1 23 ? -27.69861 -6.77067 29.13787 1.000 28.39727 21 ILE B CA 1
ATOM 1464 C C . ILE B 1 23 ? -26.34387 -6.67046 28.47040 1.000 29.96379 21 ILE B C 1
ATOM 1465 O O . ILE B 1 23 ? -25.36365 -6.21711 29.07954 1.000 27.48580 21 ILE B O 1
ATOM 1470 N N . LEU B 1 24 ? -26.26520 -7.10286 27.20385 1.000 28.31142 22 LEU B N 1
ATOM 1471 C CA . LEU B 1 24 ? -24.99313 -7.09255 26.48194 1.000 26.62121 22 LEU B CA 1
ATOM 1472 C C . LEU B 1 24 ? -24.48409 -5.67602 26.28805 1.000 27.74069 22 LEU B C 1
ATOM 1473 O O . LEU B 1 24 ? -23.29948 -5.39188 26.52437 1.000 28.47018 22 LEU B O 1
ATOM 1478 N N . THR B 1 25 ? -25.36715 -4.76894 25.86388 1.000 28.95433 23 THR B N 1
ATOM 1479 C CA . THR B 1 25 ? -24.93981 -3.40310 25.57165 1.000 31.22758 23 THR B CA 1
ATOM 1480 C C . THR B 1 25 ? -24.66896 -2.60451 26.83928 1.000 29.44269 23 THR B C 1
ATOM 1481 O O . THR B 1 25 ? -23.82919 -1.69995 26.81445 1.000 29.33694 23 THR B O 1
ATOM 1485 N N . THR B 1 26 ? -25.36413 -2.92102 27.93898 1.000 30.64542 24 THR B N 1
ATOM 1486 C CA . THR B 1 26 ? -25.06580 -2.30550 29.23102 1.000 30.26499 24 THR B CA 1
ATOM 1487 C C . THR B 1 26 ? -23.67234 -2.70158 29.70153 1.000 31.11739 24 THR B C 1
ATOM 1488 O O . THR B 1 26 ? -22.87452 -1.85506 30.12629 1.000 30.12170 24 THR B O 1
ATOM 1492 N N . ALA B 1 27 ? -23.37343 -3.99752 29.64344 1.000 25.75984 25 ALA B N 1
ATOM 1493 C CA . ALA B 1 27 ? -22.06804 -4.47552 30.05209 1.000 31.33488 25 ALA B CA 1
ATOM 1494 C C . ALA B 1 27 ? -20.97386 -3.84873 29.20201 1.000 30.27212 25 ALA B C 1
ATOM 1495 O O . ALA B 1 27 ? -19.96179 -3.37464 29.73510 1.000 31.04532 25 ALA B O 1
ATOM 1497 N N . LEU B 1 28 ? -21.18244 -3.78947 27.88202 1.000 28.72172 26 LEU B N 1
ATOM 1498 C CA . LEU B 1 28 ? -20.18285 -3.19989 26.99583 1.000 32.31630 26 LEU B CA 1
ATOM 1499 C C . LEU B 1 28 ? -19.86149 -1.76816 27.40550 1.000 32.91763 26 LEU B C 1
ATOM 1500 O O . LEU B 1 28 ? -18.69057 -1.39312 27.50029 1.000 31.27887 26 LEU B O 1
ATOM 1505 N N . ASN B 1 29 ? -20.89109 -0.96654 27.69379 1.000 31.12862 27 ASN B N 1
ATOM 1506 C CA . ASN B 1 29 ? -20.65563 0.37653 28.21289 1.000 33.95522 27 ASN B CA 1
ATOM 1507 C C . ASN B 1 29 ? -19.89748 0.33931 29.53786 1.000 35.37901 27 ASN B C 1
ATOM 1508 O O . ASN B 1 29 ? -18.95992 1.12012 29.73586 1.000 37.56590 27 ASN B O 1
ATOM 1513 N N . LEU B 1 30 ? -20.25252 -0.58582 30.44044 1.000 33.40876 28 LEU B N 1
ATOM 1514 C CA . LEU B 1 30 ? -19.49669 -0.73911 31.68676 1.000 30.93206 28 LEU B CA 1
ATOM 1515 C C . LEU B 1 30 ? -18.03208 -1.05609 31.41218 1.000 38.00733 28 LEU B C 1
ATOM 1516 O O . LEU B 1 30 ? -17.12921 -0.42031 31.97648 1.000 36.14757 28 LEU B O 1
ATOM 1521 N N . PHE B 1 31 ? -17.78295 -2.06976 30.57130 1.000 32.83333 29 PHE B N 1
ATOM 1522 C CA . PHE B 1 31 ? -16.42446 -2.51632 30.29996 1.000 37.40756 29 PHE B CA 1
ATOM 1523 C C . PHE B 1 31 ? -15.61244 -1.41493 29.63912 1.000 39.48562 29 PHE B C 1
ATOM 1524 O O . PHE B 1 31 ? -14.43217 -1.23554 29.94754 1.000 38.34497 29 PHE B O 1
ATOM 1532 N N . ASP B 1 32 ? -16.23125 -0.67165 28.71960 1.000 37.35915 30 ASP B N 1
ATOM 1533 C CA . ASP B 1 32 ? -15.49095 0.34421 27.98590 1.000 42.44607 30 ASP B CA 1
ATOM 1534 C C . ASP B 1 32 ? -14.90175 1.37917 28.93041 1.000 43.47056 30 ASP B C 1
ATOM 1535 O O . ASP B 1 32 ? -13.80535 1.89925 28.68505 1.000 43.85172 30 ASP B O 1
ATOM 1540 N N . GLN B 1 33 ? -15.57700 1.63925 30.04251 1.000 42.11531 31 GLN B N 1
ATOM 1541 C CA . GLN B 1 33 ? -15.17417 2.72020 30.91932 1.000 45.65652 31 GLN B CA 1
ATOM 1542 C C . GLN B 1 33 ? -14.50711 2.26181 32.21317 1.000 45.62487 31 GLN B C 1
ATOM 1543 O O . GLN B 1 33 ? -13.71686 3.02624 32.77745 1.000 46.29227 31 GLN B O 1
ATOM 1549 N N . PHE B 1 34 ? -14.72596 1.01870 32.65756 1.000 42.58763 32 PHE B N 1
ATOM 1550 C CA . PHE B 1 34 ? -14.01207 0.49361 33.81978 1.000 44.46908 32 PHE B CA 1
ATOM 1551 C C . PHE B 1 34 ? -13.16826 -0.75204 33.57479 1.000 44.19045 32 PHE B C 1
ATOM 1552 O O . PHE B 1 34 ? -12.46299 -1.17681 34.49607 1.000 44.95349 32 PHE B O 1
ATOM 1560 N N . GLY B 1 35 ? -13.22102 -1.36024 32.39516 1.000 40.47483 33 GLY B N 1
ATOM 1561 C CA . GLY B 1 35 ? -12.48893 -2.58427 32.14590 1.000 41.17682 33 GLY B CA 1
ATOM 1562 C C . GLY B 1 35 ? -13.22800 -3.80469 32.65222 1.000 39.58305 33 GLY B C 1
ATOM 1563 O O . GLY B 1 35 ? -14.19977 -3.71657 33.39926 1.000 39.64279 33 GLY B O 1
ATOM 1564 N N . PHE B 1 36 ? -12.74598 -4.98380 32.23803 1.000 38.97750 34 PHE B N 1
ATOM 1565 C CA . PHE B 1 36 ? -13.50242 -6.20470 32.50911 1.000 40.39133 34 PHE B CA 1
ATOM 1566 C C . PHE B 1 36 ? -13.36837 -6.65261 33.95688 1.000 46.65731 34 PHE B C 1
ATOM 1567 O O . PHE B 1 36 ? -14.34711 -7.11753 34.55523 1.000 48.02099 34 PHE B O 1
ATOM 1575 N N . GLN B 1 37 ? -12.17573 -6.49242 34.53637 1.000 48.51871 35 GLN B N 1
ATOM 1576 C CA . GLN B 1 37 ? -11.88519 -7.02260 35.86661 1.000 51.32633 35 GLN B CA 1
ATOM 1577 C C . GLN B 1 37 ? -12.78860 -6.40798 36.92527 1.000 45.98640 35 GLN B C 1
ATOM 1578 O O . GLN B 1 37 ? -13.36253 -7.11367 37.75661 1.000 44.14414 35 GLN B O 1
ATOM 1584 N N . HIS B 1 38 ? -12.91900 -5.08734 36.90080 1.000 45.39847 36 HIS B N 1
ATOM 1585 C CA . HIS B 1 38 ? -13.65176 -4.34266 37.90996 1.000 45.62634 36 HIS B CA 1
ATOM 1586 C C . HIS B 1 38 ? -15.13475 -4.73331 38.01513 1.000 43.64913 36 HIS B C 1
ATOM 1587 O O . HIS B 1 38 ? -15.75353 -4.46582 39.05000 1.000 42.92373 36 HIS B O 1
ATOM 1594 N N . ILE B 1 39 ? -15.71714 -5.35919 36.98896 1.000 42.76924 37 ILE B N 1
ATOM 1595 C CA . ILE B 1 39 ? -17.17163 -5.42262 36.80900 1.000 35.99571 37 ILE B CA 1
ATOM 1596 C C . ILE B 1 39 ? -17.67304 -6.85208 36.98037 1.000 39.02736 37 ILE B C 1
ATOM 1597 O O . ILE B 1 39 ? -17.40458 -7.71307 36.13458 1.000 39.30582 37 ILE B O 1
ATOM 1602 N N . SER B 1 40 ? -18.49705 -7.07991 38.00183 1.000 33.76158 38 SER B N 1
ATOM 1603 C CA . SER B 1 40 ? -19.03799 -8.40952 38.25389 1.000 35.19415 38 SER B CA 1
ATOM 1604 C C . SER B 1 40 ? -20.38185 -8.61269 37.54479 1.000 36.85742 38 SER B C 1
ATOM 1605 O O . SER B 1 40 ? -20.93723 -7.70657 36.92435 1.000 34.99412 38 SER B O 1
ATOM 1608 N N . ILE B 1 41 ? -20.88509 -9.84578 37.62720 1.000 3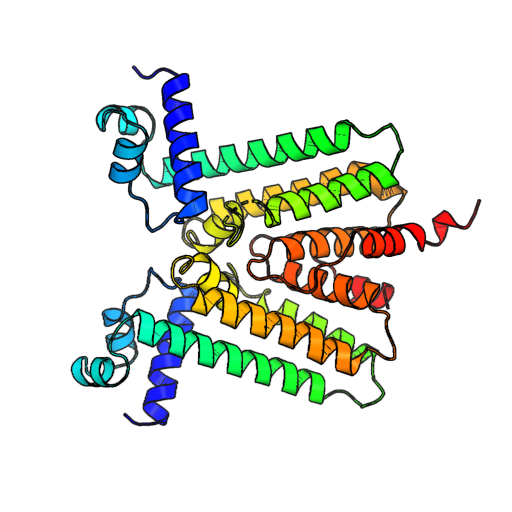7.55220 39 ILE B N 1
ATOM 1609 C CA . ILE B 1 41 ? -22.23154 -10.14875 37.15451 1.000 41.38852 39 ILE B CA 1
ATOM 1610 C C . ILE B 1 41 ? -23.25028 -9.31746 37.92397 1.000 38.09221 39 ILE B C 1
ATOM 1611 O O . ILE B 1 41 ? -24.15104 -8.71228 37.33735 1.000 38.36864 39 ILE B O 1
ATOM 1616 N N . MET B 1 42 ? -23.10645 -9.25609 39.25273 1.000 34.98835 40 MET B N 1
ATOM 1617 C CA . MET B 1 42 ? -24.07240 -8.49899 40.05241 1.000 39.75680 40 MET B CA 1
ATOM 1618 C C . MET B 1 42 ? -24.05227 -7.01168 39.74690 1.000 35.83217 40 MET B C 1
ATOM 1619 O O . MET B 1 42 ? -25.09218 -6.34846 39.82716 1.000 34.23857 40 MET B O 1
ATOM 1624 N N . ARG B 1 43 ? -22.88395 -6.46151 39.44954 1.000 34.31655 41 ARG B N 1
ATOM 1625 C CA . ARG B 1 43 ? -22.82403 -5.07927 38.99951 1.000 35.37287 41 ARG B CA 1
ATOM 1626 C C . ARG B 1 43 ? -23.55476 -4.91018 37.66893 1.000 35.64881 41 ARG B C 1
ATOM 1627 O O . ARG B 1 43 ? -24.31879 -3.95296 37.48896 1.000 29.31630 41 ARG B O 1
ATOM 1635 N N . ILE B 1 44 ? -23.33201 -5.84199 36.73621 1.000 32.54901 42 ILE B N 1
ATOM 1636 C CA . ILE B 1 44 ? -23.98941 -5.80339 35.43220 1.000 34.45710 42 ILE B CA 1
ATOM 1637 C C . ILE B 1 44 ? -25.50099 -5.89643 35.59664 1.000 34.35356 42 ILE B C 1
ATOM 1638 O O . ILE B 1 44 ? -26.25745 -5.18333 34.92984 1.000 32.70306 42 ILE B O 1
ATOM 1643 N N . ILE B 1 45 ? -25.95101 -6.78536 36.49181 1.000 32.81993 43 ILE B N 1
ATOM 1644 C CA . ILE B 1 45 ? -27.36691 -7.01596 36.75466 1.000 35.44060 43 ILE B CA 1
ATOM 1645 C C . ILE B 1 45 ? -28.00582 -5.77269 37.34612 1.000 36.64826 43 ILE B C 1
ATOM 1646 O O . ILE B 1 45 ? -29.13094 -5.39939 36.99255 1.000 34.31028 43 ILE B O 1
ATOM 1651 N N . THR B 1 46 ? -27.30654 -5.12610 38.28147 1.000 35.35467 44 THR B N 1
ATOM 1652 C CA . THR B 1 46 ? -27.84378 -3.91355 38.87932 1.000 36.98248 44 THR B CA 1
ATOM 1653 C C . THR B 1 46 ? -27.85190 -2.76135 37.87941 1.000 36.56949 44 THR B C 1
ATOM 1654 O O . THR B 1 46 ? -28.83650 -2.02408 37.79313 1.000 34.81128 44 THR B O 1
ATOM 1658 N N . GLU B 1 47 ? -26.77657 -2.58622 37.10580 1.000 34.85247 45 GLU B N 1
ATOM 1659 C CA . GLU B 1 47 ? -26.80939 -1.53510 36.08814 1.000 34.92333 45 GLU B CA 1
ATOM 1660 C C . GLU B 1 47 ? -27.90382 -1.77615 35.04547 1.000 34.75841 45 GLU B C 1
ATOM 1661 O O . GLU B 1 47 ? -28.61798 -0.84237 34.66587 1.000 34.09802 45 GLU B O 1
ATOM 1667 N N . ALA B 1 48 ? -28.05155 -3.01117 34.56827 1.000 32.63606 46 ALA B N 1
ATOM 1668 C CA . ALA B 1 48 ? -29.03804 -3.28367 33.53046 1.000 33.54360 46 ALA B CA 1
ATOM 1669 C C . ALA B 1 48 ? -30.46315 -3.36500 34.06297 1.000 34.80668 46 ALA B C 1
ATOM 1670 O O . ALA B 1 48 ? -31.39168 -3.51846 33.25756 1.000 31.31369 46 ALA B O 1
ATOM 1672 N N . LYS B 1 49 ? -30.65614 -3.27373 35.38428 1.000 35.26056 47 LYS B N 1
ATOM 1673 C CA . LYS B 1 49 ? -31.97334 -3.33519 36.02494 1.000 36.60822 47 LYS B CA 1
ATOM 1674 C C . LYS B 1 49 ? -32.76037 -4.58067 35.62506 1.000 37.11167 47 LYS B C 1
ATOM 1675 O O . LYS B 1 49 ? -33.94690 -4.51880 35.27295 1.000 36.79857 47 LYS B O 1
ATOM 1681 N N . ILE B 1 50 ? -32.08843 -5.72886 35.67771 1.000 35.24122 48 ILE B N 1
ATOM 1682 C CA . ILE B 1 50 ? -32.73886 -7.00370 35.40871 1.000 36.92272 48 ILE B CA 1
ATOM 1683 C C . ILE B 1 50 ? -32.65492 -7.86852 36.65834 1.000 39.12905 48 ILE B C 1
ATOM 1684 O O . ILE B 1 50 ? -31.84521 -7.63138 37.56156 1.000 39.11356 48 ILE B O 1
ATOM 1689 N N . ALA B 1 51 ? -33.53332 -8.86718 36.71062 1.000 35.63319 49 ALA B N 1
ATOM 1690 C CA . ALA B 1 51 ? -33.45944 -9.87694 37.75125 1.000 36.56586 49 ALA B CA 1
ATOM 1691 C C . ALA B 1 51 ? -32.21335 -10.73564 37.56141 1.000 39.81488 49 ALA B C 1
ATOM 1692 O O . ALA B 1 51 ? -31.82586 -11.05962 36.43056 1.000 36.30106 49 ALA B O 1
ATOM 1694 N N . LYS B 1 52 ? -31.57459 -11.08719 38.68410 1.000 38.26582 50 LYS B N 1
ATOM 1695 C CA . LYS B 1 52 ? -30.40812 -11.96004 38.62953 1.000 39.33753 50 LYS B CA 1
ATOM 1696 C C . LYS B 1 52 ? -30.72721 -13.22640 37.86142 1.000 39.65082 50 LYS B C 1
ATOM 1697 O O . LYS B 1 52 ? -29.91635 -13.70068 37.06267 1.000 41.54359 50 LYS B O 1
ATOM 1703 N N . GLN B 1 53 ? -31.92397 -13.76937 38.07427 1.000 39.68043 51 GLN B N 1
ATOM 1704 C CA . GLN B 1 53 ? -32.30236 -15.01924 37.43529 1.000 42.78299 51 GLN B CA 1
ATOM 1705 C C . GLN B 1 53 ? -32.42671 -14.85300 35.92438 1.000 43.14086 51 GLN B C 1
ATOM 1706 O O . GLN B 1 53 ? -32.16740 -15.80246 35.17840 1.000 45.34008 51 GLN B O 1
ATOM 1712 N N . SER B 1 54 ? -32.75726 -13.64579 35.44912 1.000 42.47505 52 SER B N 1
ATOM 1713 C CA . SER B 1 54 ? -32.79768 -13.41658 34.00907 1.000 42.80840 52 SER B CA 1
ATOM 1714 C C . SER B 1 54 ? -31.41885 -13.50635 33.38086 1.000 40.47729 52 SER B C 1
ATOM 1715 O O . SER B 1 54 ? -31.30594 -13.90212 32.21164 1.000 38.03950 52 SER B O 1
ATOM 1718 N N . PHE B 1 55 ? -30.36789 -13.08859 34.10053 1.000 40.49504 53 PHE B N 1
ATOM 1719 C CA . PHE B 1 55 ? -29.02672 -13.19845 33.54246 1.000 35.63119 53 PHE B CA 1
ATOM 1720 C C . PHE B 1 55 ? -28.68429 -14.65346 33.28104 1.000 37.11250 53 PHE B C 1
ATOM 1721 O O . PHE B 1 55 ? -28.16338 -14.99962 32.21362 1.000 40.85037 53 PHE B O 1
ATOM 1729 N N . TYR B 1 56 ? -28.95135 -15.52157 34.24830 1.000 37.45033 54 TYR B N 1
ATOM 1730 C CA . TYR B 1 56 ? -28.51841 -16.90397 34.10330 1.000 41.70610 54 TYR B CA 1
ATOM 1731 C C . TYR B 1 56 ? -29.44030 -17.71559 33.21288 1.000 44.04410 54 TYR B C 1
ATOM 1732 O O . TYR B 1 56 ? -29.02201 -18.76783 32.72016 1.000 45.21478 54 TYR B O 1
ATOM 1741 N N . MET B 1 57 ? -30.65920 -17.23541 32.95207 1.000 40.25019 55 MET B N 1
ATOM 1742 C CA . MET B 1 57 ? -31.46350 -17.85250 31.90704 1.000 45.46243 55 MET B CA 1
ATOM 1743 C C . MET B 1 57 ? -30.80886 -17.66614 30.54480 1.000 43.25985 55 MET B C 1
ATOM 1744 O O . MET B 1 57 ? -30.86322 -18.55816 29.69144 1.000 44.01536 55 MET B O 1
ATOM 1749 N N . ALA B 1 58 ? -30.18367 -16.50710 30.32442 1.000 40.66291 56 ALA B N 1
ATOM 1750 C CA . ALA B 1 58 ? -29.59482 -16.16196 29.04386 1.000 39.65997 56 ALA B CA 1
ATOM 1751 C C . ALA B 1 58 ? -28.14748 -16.61128 28.89153 1.000 40.41367 56 ALA B C 1
ATOM 1752 O O . ALA B 1 58 ? -27.73517 -16.92447 27.77080 1.000 37.34925 56 ALA B O 1
ATOM 1754 N N . PHE B 1 59 ? -27.35511 -16.62691 29.97837 1.000 38.78710 57 PHE B N 1
ATOM 1755 C CA . PHE B 1 59 ? -25.89810 -16.76943 29.89691 1.000 38.42404 57 PHE B CA 1
ATOM 1756 C C . PHE B 1 59 ? -25.40791 -17.79692 30.91446 1.000 39.33253 57 PHE B C 1
ATOM 1757 O O . PHE B 1 59 ? -25.71896 -17.67220 32.11415 1.000 41.95015 57 PHE B O 1
ATOM 1765 N N . PRO B 1 60 ? -24.65821 -18.82366 30.48656 1.000 36.93949 58 PRO B N 1
ATOM 1766 C CA . PRO B 1 60 ? -24.35066 -19.93195 31.41398 1.000 40.68484 58 PRO B CA 1
ATOM 1767 C C . PRO B 1 60 ? -23.21824 -19.63609 32.38147 1.000 37.89308 58 PRO B C 1
ATOM 1768 O O . PRO B 1 60 ? -23.09359 -20.33784 33.38861 1.000 40.74921 58 PRO B O 1
ATOM 1772 N N . SER B 1 61 ? -22.39119 -18.63840 32.09947 1.000 35.58972 59 SER B N 1
ATOM 1773 C CA . SER B 1 61 ? -21.20174 -18.30669 32.86311 1.000 37.30724 59 SER B CA 1
ATOM 1774 C C . SER B 1 61 ? -20.83822 -16.87499 32.51582 1.000 35.25797 59 SER B C 1
ATOM 1775 O O . SER B 1 61 ? -21.26854 -16.34664 31.48522 1.000 35.86508 59 SER B O 1
ATOM 1778 N N . LYS B 1 62 ? -20.05217 -16.24517 33.38235 1.000 31.04872 60 LYS B N 1
ATOM 1779 C CA . LYS B 1 62 ? -19.58972 -14.88917 33.08527 1.000 35.49881 60 LYS B CA 1
ATOM 1780 C C . LYS B 1 62 ? -18.67389 -14.85700 31.86395 1.000 33.80843 60 LYS B C 1
ATOM 1781 O O . LYS B 1 62 ? -18.67664 -13.88167 31.09892 1.000 31.86491 60 LYS B O 1
ATOM 1787 N N . ASP B 1 63 ? -17.87117 -15.90108 31.67114 1.000 30.24958 61 ASP B N 1
ATOM 1788 C CA . ASP B 1 63 ? -16.95925 -15.91974 30.53647 1.000 36.69132 61 ASP B CA 1
ATOM 1789 C C . ASP B 1 63 ? -17.68214 -16.20750 29.22619 1.000 32.33538 61 ASP B C 1
ATOM 1790 O O . ASP B 1 63 ? -17.22922 -15.76835 28.16853 1.000 33.05328 61 ASP B O 1
ATOM 1795 N N . SER B 1 64 ? -18.80468 -16.91963 29.28047 1.000 33.80121 62 SER B N 1
ATOM 1796 C CA . SER B 1 64 ? -19.64524 -17.08280 28.10281 1.000 34.63644 62 SER B CA 1
ATOM 1797 C C . SER B 1 64 ? -20.27547 -15.75584 27.70418 1.000 34.33431 62 SER B C 1
ATOM 1798 O O . SER B 1 64 ? -20.30512 -15.39960 26.52187 1.000 33.48666 62 SER B O 1
ATOM 1801 N N . PHE B 1 65 ? -20.80085 -15.02406 28.68673 1.000 33.16795 63 PHE B N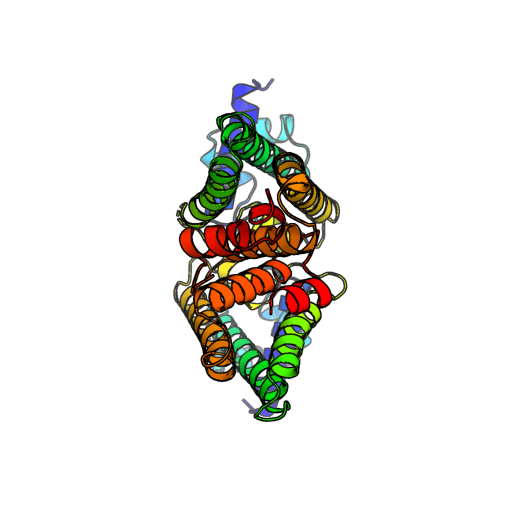 1
ATOM 1802 C CA . PHE B 1 65 ? -21.30707 -13.67072 28.47317 1.000 30.43902 63 PHE B CA 1
ATOM 1803 C C . PHE B 1 65 ? -20.25502 -12.75986 27.84230 1.000 32.46892 63 PHE B C 1
ATOM 1804 O O . PHE B 1 65 ? -20.51916 -12.05520 26.85491 1.000 28.84747 63 PHE B O 1
ATOM 1812 N N . ILE B 1 66 ? -19.05092 -12.74574 28.40451 1.000 29.51221 64 ILE B N 1
ATOM 1813 C CA . ILE B 1 66 ? -18.04063 -11.83488 27.88412 1.000 28.50488 64 ILE B CA 1
ATOM 1814 C C . ILE B 1 66 ? -17.65582 -12.19698 26.45439 1.000 30.14778 64 ILE B C 1
ATOM 1815 O O . ILE B 1 66 ? -17.42698 -11.30307 25.62798 1.000 31.55130 64 ILE B O 1
ATOM 1820 N N . ILE B 1 67 ? -17.66262 -13.48267 26.09823 1.000 27.82632 65 ILE B N 1
ATOM 1821 C CA . ILE B 1 67 ? -17.40121 -13.83085 24.70376 1.000 30.37263 65 ILE B CA 1
ATOM 1822 C C . ILE B 1 67 ? -18.53011 -13.31735 23.81500 1.000 29.77897 65 ILE B C 1
ATOM 1823 O O . ILE B 1 67 ? -18.29837 -12.85942 22.69424 1.000 28.99983 65 ILE B O 1
ATOM 1828 N N . GLU B 1 68 ? -19.76749 -13.36471 24.31119 1.000 32.05627 66 GLU B N 1
ATOM 1829 C CA . GLU B 1 68 ? -20.87995 -12.79485 23.56132 1.000 31.58757 66 GLU B CA 1
ATOM 1830 C C . GLU B 1 68 ? -20.74510 -11.28569 23.42617 1.000 27.59501 66 GLU B C 1
ATOM 1831 O O . GLU B 1 68 ? -21.07612 -10.72621 22.37713 1.000 31.46407 66 GLU B O 1
ATOM 1837 N N . CYS B 1 69 ? -20.27612 -10.60372 24.47309 1.000 23.96070 67 CYS B N 1
ATOM 1838 C CA . CYS B 1 69 ? -20.04689 -9.16694 24.35976 1.000 27.25864 67 CYS B CA 1
ATOM 1839 C C . CYS B 1 69 ? -18.97164 -8.86629 23.32987 1.000 28.18092 67 CYS B C 1
ATOM 1840 O O . CYS B 1 69 ? -19.11785 -7.95378 22.51224 1.000 25.81988 67 CYS B O 1
ATOM 1843 N N . LEU B 1 70 ? -17.85721 -9.60601 23.37843 1.000 30.82106 68 LEU B N 1
ATOM 1844 C CA . LEU B 1 70 ? -16.78024 -9.35795 22.42956 1.000 30.28608 68 LEU B CA 1
ATOM 1845 C C . LEU B 1 70 ? -17.27242 -9.56240 21.00737 1.000 31.51108 68 LEU B C 1
ATOM 1846 O O . LEU B 1 70 ? -16.88855 -8.82639 20.09443 1.000 30.97863 68 LEU B O 1
ATOM 1851 N N . ASP B 1 71 ? -18.17076 -10.52131 20.81824 1.000 31.79338 69 ASP B N 1
ATOM 1852 C CA . ASP B 1 71 ? -18.62919 -10.83031 19.47769 1.000 33.26607 69 ASP B CA 1
ATOM 1853 C C . ASP B 1 71 ? -19.56166 -9.72748 18.97331 1.000 32.82448 69 ASP B C 1
ATOM 1854 O O . ASP B 1 71 ? -19.59296 -9.42236 17.76663 1.000 28.38793 69 ASP B O 1
ATOM 1859 N N . MET B 1 72 ? -20.28139 -9.06744 19.88917 1.000 30.29357 70 MET B N 1
ATOM 1860 C CA . MET B 1 72 ? -21.16892 -7.99702 19.44982 1.000 32.54479 70 MET B CA 1
ATOM 1861 C C . MET B 1 72 ? -20.39839 -6.70195 19.24055 1.000 29.51234 70 MET B C 1
ATOM 1862 O O . MET B 1 72 ? -20.73279 -5.91576 18.34445 1.000 25.33889 70 MET B O 1
ATOM 1867 N N . GLU B 1 73 ? -19.35151 -6.48014 20.03166 1.000 29.98440 71 GLU B N 1
ATOM 1868 C CA . GLU B 1 73 ? -18.45425 -5.37327 19.75610 1.000 30.08219 71 GLU B CA 1
ATOM 1869 C C . GLU B 1 73 ? -17.76531 -5.54639 18.40859 1.000 30.31350 71 GLU B C 1
ATOM 1870 O O . GLU B 1 73 ? -17.65508 -4.58510 17.63479 1.000 30.81666 71 GLU B O 1
ATOM 1876 N N . ILE B 1 74 ? -17.30268 -6.76019 18.09480 1.000 27.66084 72 ILE B N 1
ATOM 1877 C CA . ILE B 1 74 ? -16.64099 -6.95719 16.80147 1.000 30.85053 72 ILE B CA 1
ATOM 1878 C C . ILE B 1 74 ? -17.61260 -6.70567 15.64791 1.000 29.78276 72 ILE B C 1
ATOM 1879 O O . ILE B 1 74 ? -17.28401 -6.00422 14.67821 1.000 28.65461 72 ILE B O 1
ATOM 1884 N N . ASN B 1 75 ? -18.84058 -7.22463 15.75108 1.000 28.77955 73 ASN B N 1
ATOM 1885 C CA . ASN B 1 75 ? -19.81841 -7.02018 14.68711 1.000 28.70169 73 ASN B CA 1
ATOM 1886 C C . ASN B 1 75 ? -20.12440 -5.54427 14.50281 1.000 27.11971 73 ASN B C 1
ATOM 1887 O O . ASN B 1 75 ? -20.27990 -5.06669 13.37233 1.000 27.05524 73 ASN B O 1
ATOM 1892 N N . ARG B 1 76 ? -20.17621 -4.80028 15.59918 1.000 26.95226 74 ARG B N 1
ATOM 1893 C CA . ARG B 1 76 ? -20.50773 -3.38562 15.52468 1.000 28.29801 74 ARG B CA 1
ATOM 1894 C C . ARG B 1 76 ? -19.39804 -2.58370 14.85260 1.000 29.06865 74 ARG B C 1
ATOM 1895 O O . ARG B 1 76 ? -19.67508 -1.67060 14.06532 1.000 27.78744 74 ARG B O 1
ATOM 1903 N N . LEU B 1 77 ? -18.13688 -2.90270 15.15767 1.000 28.35241 75 LEU B N 1
ATOM 1904 C CA . LEU B 1 77 ? -17.02712 -2.24522 14.48217 1.000 27.67940 75 LEU B CA 1
ATOM 1905 C C . LEU B 1 77 ? -16.97331 -2.62723 13.00978 1.000 28.21862 75 LEU B C 1
ATOM 1906 O O . LEU B 1 77 ? -16.66446 -1.78400 12.16476 1.000 28.53592 75 LEU B O 1
ATOM 1911 N N . LYS B 1 78 ? -17.23237 -3.90032 12.68322 1.000 25.89767 76 LYS B N 1
ATOM 1912 C CA . LYS B 1 78 ? -17.27237 -4.29975 11.28082 1.000 26.98880 76 LYS B CA 1
ATOM 1913 C C . LYS B 1 78 ? -18.36619 -3.56071 10.53352 1.000 29.58650 76 LYS B C 1
ATOM 1914 O O . LYS B 1 78 ? -18.19152 -3.17644 9.37051 1.000 28.47057 76 LYS B O 1
ATOM 1920 N N . GLN B 1 79 ? -19.51706 -3.37214 11.17626 1.000 30.92075 77 GLN B N 1
ATOM 1921 C CA . GLN B 1 79 ? -20.61790 -2.76233 10.46320 1.000 31.91655 77 GLN B CA 1
ATOM 1922 C C . GLN B 1 79 ? -20.37907 -1.27320 10.32216 1.000 31.47757 77 GLN B C 1
ATOM 1923 O O . GLN B 1 79 ? -20.68788 -0.68775 9.28388 1.000 32.06508 77 GLN B O 1
ATOM 1929 N N . SER B 1 80 ? -19.79958 -0.65645 11.34251 1.000 26.98700 78 SER B N 1
ATOM 1930 C CA . SER B 1 80 ? -19.47655 0.76218 11.25738 1.000 29.53447 78 SER B CA 1
ATOM 1931 C C . SER B 1 80 ? -18.48978 1.04464 10.11930 1.000 31.34924 78 SER B C 1
ATOM 1932 O O . SER B 1 80 ? -18.68637 1.98564 9.33721 1.000 30.17052 78 SER B O 1
ATOM 1935 N N . LEU B 1 81 ? -17.43511 0.22749 10.00037 1.000 29.23860 79 LEU B N 1
ATOM 1936 C CA . LEU B 1 81 ? -16.39013 0.47763 8.99931 1.000 29.89587 79 LEU B CA 1
ATOM 1937 C C . LEU B 1 81 ? -16.85223 0.10023 7.59848 1.000 28.96225 79 LEU B C 1
ATOM 1938 O O . LEU B 1 81 ? -16.64458 0.86628 6.64955 1.000 30.07215 79 LEU B O 1
ATOM 1943 N N . SER B 1 82 ? -17.46440 -1.08330 7.45574 1.000 27.35696 80 SER B N 1
ATOM 1944 C CA . SER B 1 82 ? -18.11221 -1.49645 6.20380 1.000 33.61648 80 SER B CA 1
ATOM 1945 C C . SER B 1 82 ? -18.99447 -0.40092 5.62375 1.000 33.62294 80 SER B C 1
ATOM 1946 O O . SER B 1 82 ? -18.97948 -0.13037 4.41091 1.000 31.90030 80 SER B O 1
ATOM 1949 N N . ASN B 1 83 ? -19.85245 0.17153 6.46635 1.000 34.67705 81 ASN B N 1
ATOM 1950 C CA . ASN B 1 83 ? -20.75739 1.21490 5.99822 1.000 36.53624 81 ASN B CA 1
ATOM 1951 C C . ASN B 1 83 ? -20.01037 2.48867 5.62335 1.000 35.89141 81 ASN B C 1
ATOM 1952 O O . ASN B 1 83 ? -20.35610 3.14944 4.63557 1.000 34.32779 81 ASN B O 1
ATOM 1957 N N . LEU B 1 84 ? -19.02079 2.87821 6.42637 1.000 34.39595 82 LEU B N 1
ATOM 1958 C CA . LEU B 1 84 ? -18.26602 4.09033 6.12976 1.000 36.67464 82 LEU B CA 1
ATOM 1959 C C . LEU B 1 84 ? -17.53579 3.97177 4.79386 1.000 35.31186 82 LEU B C 1
ATOM 1960 O O . LEU B 1 84 ? -17.60979 4.87429 3.95126 1.000 38.83589 82 LEU B O 1
ATOM 1965 N N . LEU B 1 85 ? -16.83776 2.85736 4.56824 1.000 32.51469 83 LEU B N 1
ATOM 1966 C CA . LEU B 1 85 ? -16.14075 2.68594 3.28785 1.000 37.00045 83 LEU B CA 1
ATOM 1967 C C . LEU B 1 85 ? -17.12770 2.55615 2.12429 1.000 37.62505 83 LEU B C 1
ATOM 1968 O O . LEU B 1 85 ? -16.83085 2.97189 0.99499 1.000 37.19273 83 LEU B O 1
ATOM 1973 N N . GLY B 1 86 ? -18.30787 1.99821 2.38136 1.000 34.71993 84 GLY B N 1
ATOM 1974 C CA . GLY B 1 86 ? -19.30357 1.81758 1.33880 1.000 39.23908 84 GLY B CA 1
ATOM 1975 C C . GLY B 1 86 ? -20.03955 3.08090 0.95067 1.000 36.76760 84 GLY B C 1
ATOM 1976 O O . GLY B 1 86 ? -20.69626 3.10745 -0.09018 1.000 40.22324 84 GLY B O 1
ATOM 1977 N N . GLN B 1 87 ? -19.95933 4.12213 1.76585 1.000 37.66597 85 GLN B N 1
ATOM 1978 C CA . GLN B 1 87 ? -20.58255 5.38592 1.41151 1.000 39.46170 85 GLN B CA 1
ATOM 1979 C C . GLN B 1 87 ? -19.75953 6.14132 0.38108 1.000 40.06807 85 GLN B C 1
ATOM 1980 O O . GLN B 1 87 ? -20.30274 6.97644 -0.34267 1.000 38.17663 85 GLN B O 1
ATOM 1986 N N . CYS B 1 88 ? -18.46694 5.84377 0.28284 1.000 41.33326 86 CYS B N 1
ATOM 1987 C CA . CYS B 1 88 ? -17.61845 6.50069 -0.69520 1.000 40.70273 86 CYS B CA 1
ATOM 1988 C C . CYS B 1 88 ? -18.03790 6.12128 -2.11156 1.000 42.98307 86 CYS B C 1
ATOM 1989 O O . CYS B 1 88 ? -18.63908 5.07386 -2.35718 1.000 40.90585 86 CYS B O 1
ATOM 1992 N N . GLY B 1 89 ? -17.71044 6.99923 -3.05187 1.000 44.28313 87 GLY B N 1
ATOM 1993 C CA . GLY B 1 89 ? -17.99230 6.72150 -4.44152 1.000 45.71868 87 GLY B CA 1
ATOM 1994 C C . GLY B 1 89 ? -17.13596 5.59598 -4.98992 1.000 49.07011 87 GLY B C 1
ATOM 1995 O O . GLY B 1 89 ? -16.06448 5.26867 -4.47315 1.000 46.58099 87 GLY B O 1
ATOM 1996 N N . LYS B 1 90 ? -17.63757 4.98709 -6.06216 1.000 51.48618 88 LYS B N 1
ATOM 1997 C CA . LYS B 1 90 ? -16.88978 3.94381 -6.74835 1.000 54.08730 88 LYS B CA 1
ATOM 1998 C C . LYS B 1 90 ? -15.54161 4.48415 -7.21145 1.000 53.81310 88 LYS B C 1
ATOM 1999 O O . LYS B 1 90 ? -15.47038 5.50266 -7.91396 1.000 47.11716 88 LYS B O 1
ATOM 2001 N N . ASP B 1 91 ? -14.47116 3.81656 -6.78904 1.000 52.52194 89 ASP B N 1
ATOM 2002 C CA . ASP B 1 91 ? -13.11528 4.15161 -7.21484 1.000 51.11536 89 ASP B CA 1
ATOM 2003 C C . ASP B 1 91 ? -12.69375 5.55424 -6.78499 1.000 47.59445 89 ASP B C 1
ATOM 2004 O O . ASP B 1 91 ? -11.80187 6.14664 -7.39432 1.000 43.99251 89 ASP B O 1
ATOM 2009 N N . ASP B 1 92 ? -13.32187 6.12047 -5.75044 1.000 49.30633 90 ASP B N 1
ATOM 2010 C CA . ASP B 1 92 ? -12.80411 7.34638 -5.14179 1.000 45.12730 90 ASP B CA 1
ATOM 2011 C C . ASP B 1 92 ? -11.84785 6.92305 -4.03757 1.000 40.35970 90 ASP B C 1
ATOM 2012 O O . ASP B 1 92 ? -12.17014 6.93686 -2.84935 1.000 36.81876 90 ASP B O 1
ATOM 2017 N N . HIS B 1 93 ? -10.63520 6.55147 -4.45655 1.000 34.75637 91 HIS B N 1
ATOM 2018 C CA . HIS B 1 93 ? -9.71178 5.90887 -3.53687 1.000 40.79726 91 HIS B CA 1
ATOM 2019 C C . HIS B 1 93 ? -9.22564 6.86899 -2.46569 1.000 36.30315 91 HIS B C 1
ATOM 2020 O O . HIS B 1 93 ? -8.99939 6.44197 -1.33951 1.000 31.82956 91 HIS B O 1
ATOM 2027 N N . THR B 1 94 ? -9.09028 8.16135 -2.78059 1.000 33.39713 92 THR B N 1
ATOM 2028 C CA . THR B 1 94 ? -8.73052 9.13087 -1.75065 1.000 34.35104 92 THR B CA 1
ATOM 2029 C C . THR B 1 94 ? -9.79230 9.18165 -0.65580 1.000 35.39227 92 THR B C 1
ATOM 2030 O O . THR B 1 94 ? -9.46864 9.20950 0.53714 1.000 31.70370 92 THR B O 1
ATOM 2034 N N . SER B 1 95 ? -11.07272 9.21849 -1.04748 1.000 31.61479 93 SER B N 1
ATOM 2035 C CA . SER B 1 95 ? -12.14155 9.28658 -0.05592 1.000 34.50821 93 SER B CA 1
ATOM 2036 C C . SER B 1 95 ? -12.20071 8.02269 0.78129 1.000 32.80638 93 SER B C 1
ATOM 2037 O O . SER B 1 95 ? -12.51947 8.08181 1.97382 1.000 31.26455 93 SER B O 1
ATOM 2039 N N . ILE B 1 96 ? -11.89236 6.87459 0.18593 1.000 32.03755 94 ILE B N 1
ATOM 2040 C CA . ILE B 1 96 ? -11.87267 5.64428 0.95818 1.000 31.98555 94 ILE B CA 1
ATOM 2041 C C . ILE B 1 96 ? -10.73087 5.67002 1.95896 1.000 34.55850 94 ILE B C 1
ATOM 2042 O O . ILE B 1 96 ? -10.89201 5.27397 3.11948 1.000 26.69458 94 ILE B O 1
ATOM 2047 N N . LEU B 1 97 ? -9.55553 6.12514 1.52101 1.000 32.01584 95 LEU B N 1
ATOM 2048 C CA . LEU B 1 97 ? -8.39848 6.17140 2.40701 1.000 30.83834 95 LEU B CA 1
ATOM 2049 C C . LEU B 1 97 ? -8.60623 7.18091 3.52672 1.000 28.37825 95 LEU B C 1
ATOM 2050 O O . LEU B 1 97 ? -8.15673 6.96795 4.65681 1.000 25.62458 95 LEU B O 1
ATOM 2055 N N . LYS B 1 98 ? -9.26179 8.29749 3.22028 1.000 27.20531 96 LYS B N 1
ATOM 2056 C CA . LYS B 1 98 ? -9.52681 9.30550 4.23667 1.000 28.49243 96 LYS B CA 1
ATOM 2057 C C . LYS B 1 98 ? -10.58325 8.82352 5.22856 1.000 27.35183 96 LYS B C 1
ATOM 2058 O O . LYS B 1 98 ? -10.48456 9.11179 6.42882 1.000 27.90226 96 LYS B O 1
ATOM 2064 N N . SER B 1 99 ? -11.54503 8.03440 4.75297 1.000 26.36096 97 SER B N 1
ATOM 2065 C CA . SER B 1 99 ? -12.53959 7.41646 5.62916 1.000 29.91121 97 SER B CA 1
ATOM 2066 C C . SER B 1 99 ? -11.89806 6.43552 6.59638 1.000 29.69173 97 SER B C 1
ATOM 2067 O O . SER B 1 99 ? -12.28637 6.35446 7.76255 1.000 27.20681 97 SER B O 1
ATOM 2070 N N . PHE B 1 100 ? -10.94421 5.64102 6.10644 1.000 27.55221 98 PHE B N 1
ATOM 2071 C CA . PHE B 1 100 ? -10.27628 4.64233 6.93077 1.000 25.82334 98 PHE B CA 1
ATOM 2072 C C . PHE B 1 100 ? -9.44676 5.30377 8.02369 1.000 26.93527 98 PHE B C 1
ATOM 2073 O O . PHE B 1 100 ? -9.41425 4.83466 9.16962 1.000 25.40263 98 PHE B O 1
ATOM 2081 N N . TYR B 1 101 ? -8.78123 6.39943 7.67835 1.000 24.92726 99 TYR B N 1
ATOM 2082 C CA . TYR B 1 101 ? -8.03393 7.18562 8.64745 1.000 25.98762 99 TYR B CA 1
ATOM 2083 C C . TYR B 1 101 ? -8.95939 7.76267 9.70272 1.000 29.01288 99 TYR B C 1
ATOM 2084 O O . TYR B 1 101 ? -8.72633 7.61242 10.91183 1.000 26.57667 99 TYR B O 1
ATOM 2093 N N . GLN B 1 102 ? -9.99868 8.46150 9.25443 1.000 29.06501 100 GLN B N 1
ATOM 2094 C CA . GLN B 1 102 ? -10.88988 9.13105 10.18266 1.000 31.22243 100 GLN B CA 1
ATOM 2095 C C . GLN B 1 102 ? -11.59441 8.13641 11.09244 1.000 31.74758 100 GLN B C 1
ATOM 2096 O O . GLN B 1 102 ? -11.88816 8.45963 12.25023 1.000 33.15188 100 GLN B O 1
ATOM 2102 N N . TRP B 1 103 ? -11.88464 6.93555 10.58840 1.000 27.41299 101 TRP B N 1
ATOM 2103 C CA . TRP B 1 103 ? -12.53044 5.93174 11.42557 1.000 29.44155 101 TRP B CA 1
ATOM 2104 C C . TRP B 1 103 ? -11.64822 5.57017 12.62039 1.000 29.56222 101 TRP B C 1
ATOM 2105 O O . TRP B 1 103 ? -12.14631 5.36926 13.73442 1.000 27.53353 101 TRP B O 1
ATOM 2116 N N . HIS B 1 104 ? -10.33483 5.49752 12.40966 1.000 25.29191 102 HIS B N 1
ATOM 2117 C CA . HIS B 1 104 ? -9.41348 5.20982 13.50333 1.000 26.31492 102 HIS B CA 1
ATOM 2118 C C . HIS B 1 104 ? -9.24500 6.40625 14.43000 1.000 26.85877 102 HIS B C 1
ATOM 2119 O O . HIS B 1 104 ? -9.25063 6.25319 15.65739 1.000 28.96941 102 HIS B O 1
ATOM 2126 N N . VAL B 1 105 ? -9.07719 7.60753 13.87185 1.000 28.22761 103 VAL B N 1
ATOM 2127 C CA . VAL B 1 105 ? -8.98087 8.79908 14.71930 1.000 30.43127 103 VAL B CA 1
ATOM 2128 C C . VAL B 1 105 ? -10.22601 8.93834 15.59568 1.000 34.77557 103 VAL B C 1
ATOM 2129 O O . VAL B 1 105 ? -10.13933 9.26616 16.78785 1.000 33.01005 103 VAL B O 1
ATOM 2133 N N . ASP B 1 106 ? -11.39982 8.67964 15.02193 1.000 31.17718 104 ASP B N 1
ATOM 2134 C CA . ASP B 1 106 ? -12.64056 8.88429 15.75814 1.000 31.82826 104 ASP B CA 1
ATOM 2135 C C . ASP B 1 106 ? -12.78123 7.85497 16.86188 1.000 32.58181 104 ASP B C 1
ATOM 2136 O O . ASP B 1 106 ? -13.27336 8.16442 17.95082 1.000 34.90542 104 ASP B O 1
ATOM 2141 N N . LEU B 1 107 ? -12.34750 6.62713 16.59796 1.000 30.14061 105 LEU B N 1
ATOM 2142 C CA . LEU B 1 107 ? -12.40548 5.58991 17.60977 1.000 30.66473 105 LEU B CA 1
ATOM 2143 C C . LEU B 1 107 ? -11.46509 5.91642 18.75661 1.000 36.04053 105 LEU B C 1
ATOM 2144 O O . LEU B 1 107 ? -11.81417 5.73379 19.92833 1.000 36.40795 105 LEU B O 1
ATOM 2149 N N . ALA B 1 108 ? -10.28373 6.45236 18.43596 1.000 32.16233 106 ALA B N 1
ATOM 2150 C CA . ALA B 1 108 ? -9.31279 6.78462 19.46435 1.000 35.21572 106 ALA B CA 1
ATOM 2151 C C . ALA B 1 108 ? -9.70689 8.04303 20.22010 1.000 38.96539 106 ALA B C 1
ATOM 2152 O O . ALA B 1 108 ? -9.50467 8.12347 21.43247 1.000 41.48470 106 ALA B O 1
ATOM 2154 N N . TYR B 1 109 ? -10.26303 9.04042 19.53428 1.000 39.82385 107 TYR B N 1
ATOM 2155 C CA . TYR B 1 109 ? -10.67240 10.23811 20.25043 1.000 40.73384 107 TYR B CA 1
ATOM 2156 C C . TYR B 1 109 ? -11.94664 10.03804 21.05179 1.000 42.12386 107 TYR B C 1
ATOM 2157 O O . TYR B 1 109 ? -12.20613 10.83190 21.95840 1.000 44.97677 107 TYR B O 1
ATOM 2160 N N . ARG B 1 110 ? -12.74465 9.01307 20.74490 1.000 41.72110 108 ARG B N 1
ATOM 2161 C CA . ARG B 1 110 ? -13.99816 8.78584 21.46887 1.000 42.59830 108 ARG B CA 1
ATOM 2162 C C . ARG B 1 110 ? -13.74419 8.02217 22.76151 1.000 48.55215 108 ARG B C 1
ATOM 2163 O O . ARG B 1 110 ? -13.03606 8.51270 23.65544 1.000 52.53171 108 ARG B O 1
ATOM 2165 N N . GLY B 1 112 ? -13.66496 8.82271 26.63567 1.000 42.84654 110 GLY B N 1
ATOM 2166 C CA . GLY B 1 112 ? -12.80295 8.59070 27.78607 1.000 50.38397 110 GLY B CA 1
ATOM 2167 C C . GLY B 1 112 ? -11.69303 7.59888 27.48820 1.000 51.73847 110 GLY B C 1
ATOM 2168 O O . GLY B 1 112 ? -11.29803 6.77948 28.33047 1.000 51.06150 110 GLY B O 1
ATOM 2169 N N . TYR B 1 113 ? -11.16216 7.70525 26.27618 1.000 49.08771 111 TYR B N 1
ATOM 2170 C CA . TYR B 1 113 ? -10.43996 6.60251 25.65553 1.000 46.24121 111 TYR B CA 1
ATOM 2171 C C . TYR B 1 113 ? -9.11041 6.29396 26.33149 1.000 48.29958 111 TYR B C 1
ATOM 2172 O O . TYR B 1 113 ? -8.15529 7.07896 26.25887 1.000 48.81052 111 TYR B O 1
ATOM 2181 N N . ASN B 1 114 ? -9.04345 5.11364 26.93247 1.000 47.81564 112 ASN B N 1
ATOM 2182 C CA . ASN B 1 114 ? -7.82074 4.49550 27.41115 1.000 44.75724 112 ASN B CA 1
ATOM 2183 C C . ASN B 1 114 ? -7.56245 3.19458 26.66471 1.000 42.68732 112 ASN B C 1
ATOM 2184 O O . ASN B 1 114 ? -7.09934 2.21218 27.23416 1.000 44.48314 112 ASN B O 1
ATOM 2189 N N . GLY B 1 115 ? -7.85667 3.16270 25.38442 1.000 42.17657 113 GLY B N 1
ATOM 2190 C CA . GLY B 1 115 ? -7.65708 1.90439 24.69987 1.000 38.98153 113 GLY B CA 1
ATOM 2191 C C . GLY B 1 115 ? -8.97858 1.25664 24.33096 1.000 38.07842 113 GLY B C 1
ATOM 2192 O O . GLY B 1 115 ? -9.99306 1.40189 25.02750 1.000 37.51619 113 GLY B O 1
ATOM 2193 N N . THR B 1 116 ? -8.96761 0.51954 23.22475 1.000 35.59495 114 THR B N 1
ATOM 2194 C CA . THR B 1 116 ? -10.20369 -0.05336 22.72617 1.000 36.64655 114 THR B CA 1
ATOM 2195 C C . THR B 1 116 ? -10.64464 -1.23285 23.57965 1.000 33.17557 114 THR B C 1
ATOM 2196 O O . THR B 1 116 ? -9.86665 -1.82326 24.33353 1.000 31.09492 114 THR B O 1
ATOM 2200 N N . LEU B 1 117 ? -11.92893 -1.54915 23.46065 1.000 31.44813 115 LEU B N 1
ATOM 2201 C CA . LEU B 1 117 ? -12.49219 -2.67052 24.19293 1.000 30.42731 115 LEU B CA 1
ATOM 2202 C C . LEU B 1 117 ? -11.85300 -3.97907 23.76548 1.000 30.26814 115 LEU B C 1
ATOM 2203 O O . LEU B 1 117 ? -11.64869 -4.87497 24.58885 1.000 29.07171 115 LEU B O 1
ATOM 2208 N N . LEU B 1 118 ? -11.52218 -4.11485 22.48119 1.000 27.04450 116 LEU B N 1
ATOM 2209 C CA . LEU B 1 118 ? -10.87827 -5.34711 22.03765 1.000 29.28915 116 LEU B CA 1
ATOM 2210 C C . LEU B 1 118 ? -9.48065 -5.48845 22.63326 1.000 29.02124 116 LEU B C 1
ATOM 2211 O O . LEU B 1 118 ? -9.08508 -6.58561 23.04322 1.000 30.18534 116 LEU B O 1
ATOM 2216 N N . THR B 1 119 ? -8.72425 -4.39251 22.69332 1.000 27.31901 117 THR B N 1
ATOM 2217 C CA . THR B 1 119 ? -7.40489 -4.44250 23.32886 1.000 31.15291 117 THR B CA 1
ATOM 2218 C C . THR B 1 119 ? -7.52210 -4.78717 24.80850 1.000 28.15572 117 THR B C 1
ATOM 2219 O O . THR B 1 119 ? -6.73562 -5.58479 25.32460 1.000 30.32323 117 THR B O 1
ATOM 2223 N N . LYS B 1 120 ? -8.49463 -4.19231 25.50383 1.000 30.57783 118 LYS B N 1
ATOM 2224 C CA . LYS B 1 120 ? -8.71794 -4.54380 26.90202 1.000 27.94363 118 LYS B CA 1
ATOM 2225 C C . LYS B 1 120 ? -8.98271 -6.02868 27.05635 1.000 29.77801 118 LYS B C 1
ATOM 2226 O O . LYS B 1 120 ? -8.51002 -6.65929 28.01148 1.000 29.62735 118 LYS B O 1
ATOM 2232 N N . ALA B 1 121 ? -9.75357 -6.60658 26.14073 1.000 27.06532 119 ALA B N 1
ATOM 2233 C CA . ALA B 1 121 ? -10.08928 -8.01829 26.27960 1.000 31.46276 119 ALA B CA 1
ATOM 2234 C C . ALA B 1 121 ? -8.85764 -8.89919 26.10149 1.000 31.80840 119 ALA B C 1
ATOM 2235 O O . ALA B 1 121 ? -8.69961 -9.89884 26.81150 1.000 31.36526 119 ALA B O 1
ATOM 2237 N N . VAL B 1 122 ? -7.99392 -8.56284 25.13764 1.000 28.56528 120 VAL B N 1
ATOM 2238 C CA . VAL B 1 122 ? -6.78941 -9.35882 24.90361 1.000 30.48672 120 VAL B CA 1
ATOM 2239 C C . VAL B 1 122 ? -5.84529 -9.26871 26.10348 1.000 29.23490 120 VAL B C 1
ATOM 2240 O O . VAL B 1 122 ? -5.24142 -10.26744 26.51812 1.000 31.13642 120 VAL B O 1
ATOM 2244 N N . ILE B 1 123 ? -5.71423 -8.07821 26.68092 1.000 26.45280 121 ILE B N 1
ATOM 2245 C CA . ILE B 1 123 ? -4.90273 -7.90345 27.88105 1.000 29.02806 121 ILE B CA 1
ATOM 2246 C C . ILE B 1 123 ? -5.48687 -8.69919 29.03595 1.000 32.31897 121 ILE B C 1
ATOM 2247 O O . ILE B 1 123 ? -4.77567 -9.42471 29.73979 1.000 29.03788 121 ILE B O 1
ATOM 2252 N N . GLU B 1 124 ? -6.79349 -8.56818 29.25504 1.000 28.38770 122 GLU B N 1
ATOM 2253 C CA . GLU B 1 124 ? -7.39397 -9.15296 30.44977 1.000 33.73843 122 GLU B CA 1
ATOM 2254 C C . GLU B 1 124 ? -7.52966 -10.66835 30.34480 1.000 35.72139 122 GLU B C 1
ATOM 2255 O O . GLU B 1 124 ? -7.46962 -11.36023 31.36657 1.000 33.32860 122 GLU B O 1
ATOM 2257 N N . TYR B 1 125 ? -7.69329 -11.21726 29.13794 1.000 35.62377 123 TYR B N 1
ATOM 2258 C CA . TYR B 1 125 ? -8.03902 -12.63224 29.07487 1.000 35.34661 123 TYR B CA 1
ATOM 2259 C C . TYR B 1 125 ? -6.95969 -13.45760 28.39525 1.000 39.19258 123 TYR B C 1
ATOM 2260 O O . TYR B 1 125 ? -7.24672 -14.20139 27.45180 1.000 40.42241 123 TYR B O 1
ATOM 2269 N N . TRP B 1 126 ? -5.72097 -13.36845 28.89639 1.000 39.90505 124 TRP B N 1
ATOM 2270 C CA . TRP B 1 126 ? -4.65397 -14.23882 28.40436 1.000 42.86421 124 TRP B CA 1
ATOM 2271 C C . TRP B 1 126 ? -5.01492 -15.70442 28.57151 1.000 44.98594 124 TRP B C 1
ATOM 2272 O O . TRP B 1 126 ? -4.48066 -16.55495 27.84883 1.000 44.34480 124 TRP B O 1
ATOM 2283 N N . ASN B 1 127 ? -5.92131 -16.00464 29.49788 1.000 43.59802 125 ASN B N 1
ATOM 2284 C CA . ASN B 1 127 ? -6.29403 -17.36022 29.87346 1.000 46.60843 125 ASN B CA 1
ATOM 2285 C C . ASN B 1 127 ? -7.41507 -17.93892 29.01945 1.000 47.42419 125 ASN B C 1
ATOM 2286 O O . ASN B 1 127 ? -7.80670 -19.09196 29.24391 1.000 49.34920 125 ASN B O 1
ATOM 2291 N N . LEU B 1 128 ? -7.98516 -17.15898 28.09780 1.000 46.74589 126 LEU B N 1
ATOM 2292 C CA . LEU B 1 128 ? -9.04461 -17.62961 27.20432 1.000 44.53978 126 LEU B CA 1
ATOM 2293 C C . LEU B 1 128 ? -8.55544 -17.41591 25.77949 1.000 44.05256 126 LEU B C 1
ATOM 2294 O O . LEU B 1 128 ? -8.77890 -16.34630 25.19397 1.000 43.12573 126 LEU B O 1
ATOM 2299 N N . PRO B 1 129 ? -7.87999 -18.40560 25.18477 1.000 45.49435 127 PRO B N 1
ATOM 2300 C CA . PRO B 1 129 ? -7.18325 -18.17061 23.90811 1.000 45.18144 127 PRO B CA 1
ATOM 2301 C C . PRO B 1 129 ? -8.09950 -17.90862 22.72493 1.000 44.38328 127 PRO B C 1
ATOM 2302 O O . PRO B 1 129 ? -7.59953 -17.49873 21.66814 1.000 39.18778 127 PRO B O 1
ATOM 2306 N N . ASP B 1 130 ? -9.40836 -18.13123 22.85709 1.000 42.73803 128 ASP B N 1
ATOM 2307 C CA . ASP B 1 130 ? -10.32174 -17.78355 21.77736 1.000 41.98289 128 ASP B CA 1
ATOM 2308 C C . ASP B 1 130 ? -10.52986 -16.27717 21.66805 1.000 41.71778 128 ASP B C 1
ATOM 2309 O O . ASP B 1 130 ? -10.92173 -15.79398 20.60242 1.000 38.97916 128 ASP B O 1
ATOM 2311 N N . ILE B 1 131 ? -10.26205 -15.51828 22.73388 1.000 42.00014 129 ILE B N 1
ATOM 2312 C CA . ILE B 1 131 ? -10.48798 -14.07748 22.68305 1.000 37.42671 129 ILE B CA 1
ATOM 2313 C C . ILE B 1 131 ? -9.43036 -13.40988 21.81362 1.000 37.14972 129 ILE B C 1
ATOM 2314 O O . ILE B 1 131 ? -9.74045 -12.60818 20.92047 1.000 30.75948 129 ILE B O 1
ATOM 2319 N N . LYS B 1 132 ? -8.16578 -13.74448 22.05582 1.000 35.79256 130 LYS B N 1
ATOM 2320 C CA . LYS B 1 132 ? -7.09223 -13.24645 21.21233 1.000 35.28691 130 LYS B CA 1
ATOM 2321 C C . LYS B 1 132 ? -7.30408 -13.65444 19.75760 1.000 37.16119 130 LYS B C 1
ATOM 2322 O O . LYS B 1 132 ? -7.02459 -12.87634 18.83838 1.000 35.49128 130 LYS B O 1
ATOM 2328 N N . MET B 1 133 ? -7.83294 -14.85477 19.52460 1.000 38.04752 131 MET B N 1
ATOM 2329 C CA . MET B 1 133 ? -8.01888 -15.28795 18.14770 1.000 38.99686 131 MET B CA 1
ATOM 2330 C C . MET B 1 133 ? -9.16697 -14.53635 17.48067 1.000 34.44485 131 MET B C 1
ATOM 2331 O O . MET B 1 133 ? -9.07784 -14.18458 16.30161 1.000 34.63906 131 MET B O 1
ATOM 2336 N N . LYS B 1 134 ? -10.24066 -14.26725 18.22143 1.000 34.26859 132 LYS B N 1
ATOM 2337 C CA . LYS B 1 134 ? -11.31302 -13.43694 17.68875 1.000 35.09468 132 LYS B CA 1
ATOM 2338 C C . LYS B 1 134 ? -10.81570 -12.03820 17.35620 1.000 33.59164 132 LYS B C 1
ATOM 2339 O O . LYS B 1 134 ? -11.23102 -11.45156 16.34958 1.000 27.60496 132 LYS B O 1
ATOM 2345 N N . VAL B 1 135 ? -9.94805 -11.47069 18.20010 1.000 27.88588 133 VAL B N 1
ATOM 2346 C CA . VAL B 1 135 ? -9.50269 -10.10539 17.93833 1.000 29.64172 133 VAL B CA 1
ATOM 2347 C C . VAL B 1 135 ? -8.50676 -10.08314 16.78154 1.000 31.26282 133 VAL B C 1
ATOM 2348 O O . VAL B 1 135 ? -8.52725 -9.16598 15.94852 1.000 27.54385 133 VAL B O 1
ATOM 2352 N N . GLU B 1 136 ? -7.63824 -11.10043 16.70225 1.000 29.01545 134 GLU B N 1
ATOM 2353 C CA . GLU B 1 136 ? -6.76491 -11.26902 15.54657 1.000 32.80468 134 GLU B CA 1
ATOM 2354 C C . GLU B 1 136 ? -7.58691 -11.41327 14.27524 1.000 32.14025 134 GLU B C 1
ATOM 2355 O O . GLU B 1 136 ? -7.23411 -10.85869 13.22591 1.000 31.13971 134 GLU B O 1
ATOM 2361 N N . ASP B 1 137 ? -8.67773 -12.17950 14.34781 1.000 33.53032 135 ASP B N 1
ATOM 2362 C CA . ASP B 1 137 ? -9.50733 -12.37232 13.17042 1.000 33.72625 135 ASP B CA 1
ATOM 2363 C C . ASP B 1 137 ? -10.11231 -11.05686 12.70977 1.000 31.43114 135 ASP B C 1
ATOM 2364 O O . ASP B 1 137 ? -10.23689 -10.81932 11.50233 1.000 32.70991 135 ASP B O 1
ATOM 2369 N N . PHE B 1 138 ? -10.48766 -10.18839 13.65340 1.000 28.52244 136 PHE B N 1
ATOM 2370 C CA . PHE B 1 138 ? -11.05180 -8.89759 13.27582 1.000 30.06275 136 PHE B CA 1
ATOM 2371 C C . PHE B 1 138 ? -10.00140 -7.98095 12.65678 1.000 29.34374 136 PHE B C 1
ATOM 2372 O O . PHE B 1 138 ? -10.30035 -7.23141 11.72003 1.000 28.52397 136 PHE B O 1
ATOM 2380 N N . ASN B 1 139 ? -8.79122 -7.96581 13.21226 1.000 26.94762 137 ASN B N 1
ATOM 2381 C CA . ASN B 1 139 ? -7.73234 -7.14028 12.62904 1.000 29.03215 137 ASN B CA 1
ATOM 2382 C C . ASN B 1 139 ? -7.35884 -7.62662 11.24439 1.000 29.35809 137 ASN B C 1
ATOM 2383 O O . ASN B 1 139 ? -7.01010 -6.82379 10.37335 1.000 26.52481 137 ASN B O 1
ATOM 2388 N N . LYS B 1 140 ? -7.39232 -8.94231 11.03865 1.000 26.63638 138 LYS B N 1
ATOM 2389 C CA . LYS B 1 140 ? -7.17209 -9.48990 9.70946 1.000 31.78603 138 LYS B CA 1
ATOM 2390 C C . LYS B 1 140 ? -8.27225 -9.04400 8.75477 1.000 30.75381 138 LYS B C 1
ATOM 2391 O O . LYS B 1 140 ? -8.00221 -8.62112 7.62381 1.000 29.08883 138 LYS B O 1
ATOM 2397 N N . TRP B 1 141 ? -9.52164 -9.09477 9.21764 1.000 30.68724 139 TRP B N 1
ATOM 2398 C CA . TRP B 1 141 ? -10.64432 -8.59338 8.44025 1.000 28.18855 139 TRP B CA 1
ATOM 2399 C C . TRP B 1 141 ? -10.47551 -7.11320 8.10691 1.000 26.89994 139 TRP B C 1
ATOM 2400 O O . TRP B 1 141 ? -10.79027 -6.67710 6.99498 1.000 25.31801 139 TRP B O 1
ATOM 2411 N N . LYS B 1 142 ? -9.95934 -6.32851 9.04639 1.000 26.44340 140 LYS B N 1
ATOM 2412 C CA . LYS B 1 142 ? -9.89941 -4.88950 8.83250 1.000 26.23318 140 LYS B CA 1
ATOM 2413 C C . LYS B 1 142 ? -8.82162 -4.53067 7.82211 1.000 28.53838 140 LYS B C 1
ATOM 2414 O O . LYS B 1 142 ? -9.02109 -3.64054 6.98774 1.000 25.13558 140 LYS B O 1
ATOM 2420 N N . TYR B 1 143 ? -7.66906 -5.20785 7.88161 1.000 26.54206 141 TYR B N 1
ATOM 2421 C CA . TYR B 1 143 ? -6.69478 -5.08112 6.80000 1.000 27.22212 141 TYR B CA 1
ATOM 2422 C C . TYR B 1 143 ? -7.33283 -5.44116 5.45384 1.000 27.45401 141 TYR B C 1
ATOM 2423 O O . TYR B 1 143 ? -7.20636 -4.70518 4.46575 1.000 24.04991 141 TYR B O 1
ATOM 2432 N N . GLU B 1 144 ? -8.05456 -6.55364 5.40465 1.000 27.62890 142 GLU B N 1
ATOM 2433 C CA . GLU B 1 144 ? -8.47348 -7.10231 4.11628 1.000 27.83011 142 GLU B CA 1
ATOM 2434 C C . GLU B 1 144 ? -9.56136 -6.27044 3.44549 1.000 30.81919 142 GLU B C 1
ATOM 2435 O O . GLU B 1 144 ? -9.54412 -6.11004 2.21430 1.000 32.42244 142 GLU B O 1
ATOM 2441 N N . ILE B 1 145 ? -10.50983 -5.72536 4.21245 1.000 29.26296 143 ILE B N 1
ATOM 2442 C CA . ILE B 1 145 ? -11.51044 -4.85222 3.59882 1.000 27.59389 143 ILE B CA 1
ATOM 2443 C C . ILE B 1 145 ? -10.84132 -3.60583 3.02283 1.000 30.03158 143 ILE B C 1
ATOM 2444 O O . ILE B 1 145 ? -11.25012 -3.09355 1.97361 1.000 27.47631 143 ILE B O 1
ATOM 2449 N N . PHE B 1 146 ? -9.80545 -3.10566 3.70330 1.000 27.77503 144 PHE B N 1
ATOM 2450 C CA . PHE B 1 146 ? -9.01065 -1.98506 3.20048 1.000 29.58331 144 PHE B CA 1
ATOM 2451 C C . PHE B 1 146 ? -8.28680 -2.36941 1.91711 1.000 31.23945 144 PHE B C 1
ATOM 2452 O O . PHE B 1 146 ? -8.36653 -1.66076 0.90404 1.000 28.59865 144 PHE B O 1
ATOM 2460 N N . ALA B 1 147 ? -7.59128 -3.51219 1.93934 1.000 29.60587 145 ALA B N 1
ATOM 2461 C CA . ALA B 1 147 ? -6.94565 -4.03427 0.73643 1.000 32.81753 145 ALA B CA 1
ATOM 2462 C C . ALA B 1 147 ? -7.95067 -4.27141 -0.39510 1.000 35.15301 145 ALA B C 1
ATOM 2463 O O . ALA B 1 147 ? -7.63645 -4.06268 -1.58007 1.000 33.20423 145 ALA B O 1
ATOM 2465 N N . GLU B 1 148 ? -9.16972 -4.70421 -0.06274 1.000 31.86285 146 GLU B N 1
ATOM 2466 C CA . GLU B 1 148 ? -10.15126 -4.92786 -1.11839 1.000 32.45334 146 GLU B CA 1
ATOM 2467 C C . GLU B 1 148 ? -10.49342 -3.63769 -1.85184 1.000 33.56020 146 GLU B C 1
ATOM 2468 O O . GLU B 1 148 ? -10.62728 -3.63009 -3.08323 1.000 32.67969 146 GLU B O 1
ATOM 2474 N N . TYR B 1 149 ? -10.63879 -2.53749 -1.12150 1.000 32.90177 147 TYR B N 1
ATOM 2475 C CA . TYR B 1 149 ? -10.93094 -1.28035 -1.78651 1.000 36.06938 147 TYR B CA 1
ATOM 2476 C C . TYR B 1 149 ? -9.69568 -0.71435 -2.46674 1.000 36.48028 147 TYR B C 1
ATOM 2477 O O . TYR B 1 149 ? -9.83050 0.01528 -3.45257 1.000 38.32704 147 TYR B O 1
ATOM 2486 N N . LEU B 1 150 ? -8.48533 -1.06534 -2.00760 1.000 35.71082 148 LEU B N 1
ATOM 2487 C CA . LEU B 1 150 ? -7.29760 -0.32113 -2.43077 1.000 38.56343 148 LEU B CA 1
ATOM 2488 C C . LEU B 1 150 ? -6.10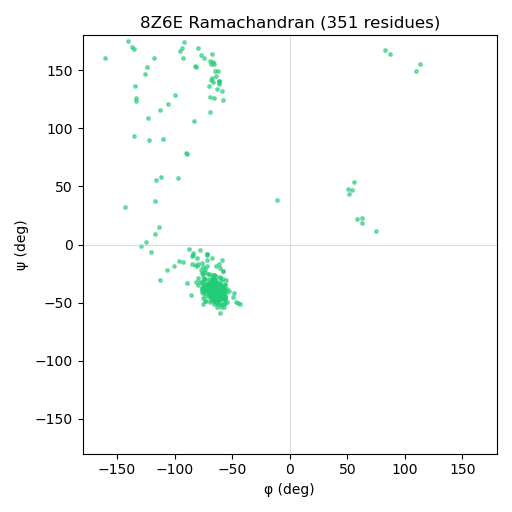634 -1.12338 -2.96573 1.000 41.80481 148 LEU B C 1
ATOM 2489 O O . LEU B 1 150 ? -5.11064 -0.50265 -3.36700 1.000 39.48803 148 LEU B O 1
ATOM 2494 N N . ALA B 1 151 ? -6.16441 -2.46290 -3.01499 1.000 42.39019 149 ALA B N 1
ATOM 2495 C CA . ALA B 1 151 ? -4.93866 -3.21127 -3.31896 1.000 42.73338 149 ALA B CA 1
ATOM 2496 C C . ALA B 1 151 ? -4.49359 -3.08541 -4.77463 1.000 45.36765 149 ALA B C 1
ATOM 2497 O O . ALA B 1 151 ? -3.37814 -3.50727 -5.10178 1.000 44.67759 149 ALA B O 1
ATOM 2499 N N . GLU B 1 152 ? -5.29398 -2.48945 -5.64981 1.000 42.86040 150 GLU B N 1
ATOM 2500 C CA . GLU B 1 152 ? -4.78765 -2.20510 -6.98516 1.000 45.78950 150 GLU B CA 1
ATOM 2501 C C . GLU B 1 152 ? -4.19154 -0.81337 -7.10913 1.000 43.98725 150 GLU B C 1
ATOM 2502 O O . GLU B 1 152 ? -3.46559 -0.55518 -8.07464 1.000 48.46146 150 GLU B O 1
ATOM 2508 N N . GLU B 1 153 ? -4.46154 0.07108 -6.15139 1.000 42.54342 151 GLU B N 1
ATOM 2509 C CA . GLU B 1 153 ? -3.88622 1.40923 -6.11063 1.000 43.08877 151 GLU B CA 1
ATOM 2510 C C . GLU B 1 153 ? -2.71859 1.53499 -5.14071 1.000 43.45988 151 GLU B C 1
ATOM 2511 O O . GLU B 1 153 ? -1.94834 2.49320 -5.24854 1.000 42.80234 151 GLU B O 1
ATOM 2517 N N . ILE B 1 154 ? -2.57600 0.60970 -4.19394 1.000 39.78761 152 ILE B N 1
ATOM 2518 C CA . ILE B 1 154 ? -1.55636 0.71316 -3.15620 1.000 37.94638 152 ILE B CA 1
ATOM 2519 C C . ILE B 1 154 ? -0.87526 -0.64004 -3.04513 1.000 37.14910 152 ILE B C 1
ATOM 2520 O O . ILE B 1 154 ? -1.54713 -1.64406 -2.79429 1.000 38.13165 152 ILE B O 1
ATOM 2525 N N . ASN B 1 155 ? 0.44652 -0.67490 -3.20988 1.000 35.61784 153 ASN B N 1
ATOM 2526 C CA . ASN B 1 155 ? 1.16050 -1.93759 -3.09036 1.000 34.22603 153 ASN B CA 1
ATOM 2527 C C . ASN B 1 155 ? 1.12571 -2.46366 -1.65600 1.000 35.39685 153 ASN B C 1
ATOM 2528 O O . ASN B 1 155 ? 0.81432 -1.74215 -0.70550 1.000 33.15206 153 ASN B O 1
ATOM 2533 N N . ASN B 1 156 ? 1.44971 -3.75589 -1.51640 1.000 31.66973 154 ASN B N 1
ATOM 2534 C CA . ASN B 1 156 ? 1.30894 -4.44039 -0.23452 1.000 33.35807 154 ASN B CA 1
ATOM 2535 C C . ASN B 1 156 ? 2.11195 -3.75543 0.86694 1.000 32.45808 154 ASN B C 1
ATOM 2536 O O . ASN B 1 156 ? 1.64950 -3.66854 2.00511 1.000 28.23170 154 ASN B O 1
ATOM 2541 N N . ALA B 1 157 ? 3.30997 -3.25845 0.55215 1.000 31.31903 155 ALA B N 1
ATOM 2542 C CA . ALA B 1 157 ? 4.15958 -2.70392 1.60576 1.000 28.30055 155 ALA B CA 1
ATOM 2543 C C . ALA B 1 157 ? 3.51952 -1.48381 2.24255 1.000 29.32574 155 ALA B C 1
ATOM 2544 O O . ALA B 1 157 ? 3.51204 -1.33873 3.47571 1.000 26.91089 155 ALA B O 1
ATOM 2546 N N . ARG B 1 158 ? 2.98658 -0.59779 1.41352 1.000 26.34504 156 ARG B N 1
ATOM 2547 C CA . ARG B 1 158 ? 2.34441 0.61443 1.89826 1.000 30.33517 156 ARG B CA 1
ATOM 2548 C C . ARG B 1 158 ? 1.03474 0.30457 2.59303 1.000 27.35482 156 ARG B C 1
ATOM 2549 O O . ARG B 1 158 ? 0.71432 0.92922 3.61055 1.000 26.00376 156 ARG B O 1
ATOM 2557 N N . LEU B 1 159 ? 0.29069 -0.69050 2.10106 1.000 26.41592 157 LEU B N 1
ATOM 2558 C CA . LEU B 1 159 ? -0.89468 -1.15462 2.83249 1.000 27.73181 157 LEU B CA 1
ATOM 2559 C C . LEU B 1 159 ? -0.53292 -1.57884 4.25252 1.000 26.90555 157 LEU B C 1
ATOM 2560 O O . LEU B 1 159 ? -1.21556 -1.21519 5.22839 1.000 23.06668 157 LEU B O 1
ATOM 2565 N N . ARG B 1 160 ? 0.53122 -2.37554 4.38778 1.000 26.14032 158 ARG B N 1
ATOM 2566 C CA . ARG B 1 160 ? 0.92406 -2.84839 5.71218 1.000 26.55269 158 ARG B CA 1
ATOM 2567 C C . ARG B 1 160 ? 1.34865 -1.68966 6.60695 1.000 25.05887 158 ARG B C 1
ATOM 2568 O O . ARG B 1 160 ? 0.98173 -1.64570 7.79172 1.000 24.04730 158 ARG B O 1
ATOM 2576 N N . ILE B 1 161 ? 2.08503 -0.72626 6.05471 1.000 25.94740 159 ILE B N 1
ATOM 2577 C CA . ILE B 1 161 ? 2.51526 0.42478 6.84770 1.000 24.19091 159 ILE B CA 1
ATOM 2578 C C . ILE B 1 161 ? 1.31215 1.25768 7.27741 1.000 24.92084 159 ILE B C 1
ATOM 2579 O O . ILE B 1 161 ? 1.20074 1.65895 8.44063 1.000 27.09319 159 ILE B O 1
ATOM 2584 N N . ILE B 1 162 ? 0.39380 1.53043 6.35233 1.000 24.04745 160 ILE B N 1
ATOM 2585 C CA . ILE B 1 162 ? -0.72952 2.41647 6.66864 1.000 23.15039 160 ILE B CA 1
ATOM 2586 C C . ILE B 1 162 ? -1.63407 1.78214 7.71647 1.000 24.09013 160 ILE B C 1
ATOM 2587 O O . ILE B 1 162 ? -2.08814 2.45190 8.66093 1.000 21.80047 160 ILE B O 1
ATOM 2592 N N . VAL B 1 163 ? -1.93659 0.48617 7.56419 1.000 23.45727 161 VAL B N 1
ATOM 2593 C CA . VAL B 1 163 ? -2.83469 -0.16506 8.51206 1.000 23.19642 161 VAL B CA 1
ATOM 2594 C C . VAL B 1 163 ? -2.18722 -0.24643 9.88661 1.000 25.13593 161 VAL B C 1
ATOM 2595 O O . VAL B 1 163 ? -2.84777 -0.07461 10.91964 1.000 24.78300 161 VAL B O 1
ATOM 2599 N N . SER B 1 164 ? -0.88206 -0.49673 9.92848 1.000 22.62865 162 SER B N 1
ATOM 2600 C CA . SER B 1 164 ? -0.21137 -0.53398 11.22174 1.000 21.55992 162 SER B CA 1
ATOM 2601 C C . SER B 1 164 ? -0.09270 0.86131 11.81881 1.000 22.91746 162 SER B C 1
ATOM 2602 O O . SER B 1 164 ? -0.18947 1.01788 13.03859 1.000 21.90053 162 SER B O 1
ATOM 2605 N N . ALA B 1 165 ? 0.07554 1.89039 10.98642 1.000 22.57104 163 ALA B N 1
ATOM 2606 C CA . ALA B 1 165 ? 0.06667 3.24900 11.52002 1.000 21.05422 163 ALA B CA 1
ATOM 2607 C C . ALA B 1 165 ? -1.30858 3.62084 12.06538 1.000 24.06384 163 ALA B C 1
ATOM 2608 O O . ALA B 1 165 ? -1.41179 4.32343 13.07881 1.000 22.61234 163 ALA B O 1
ATOM 2610 N N . MET B 1 166 ? -2.38531 3.19218 11.39600 1.000 23.99664 164 MET B N 1
ATOM 2611 C CA . MET B 1 166 ? -3.69725 3.39677 12.00156 1.000 22.73041 164 MET B CA 1
ATOM 2612 C C . MET B 1 166 ? -3.88899 2.58624 13.26569 1.000 23.73308 164 MET B C 1
ATOM 2613 O O . MET B 1 166 ? -4.55111 3.05267 14.20135 1.000 23.53052 164 MET B O 1
ATOM 2618 N N . ASN B 1 167 ? -3.34904 1.37128 13.33189 1.000 23.94638 165 ASN B N 1
ATOM 2619 C CA . ASN B 1 167 ? -3.45932 0.66785 14.60990 1.000 25.21064 165 ASN B CA 1
ATOM 2620 C C . ASN B 1 167 ? -2.63556 1.34252 15.70836 1.000 24.53878 165 ASN B C 1
ATOM 2621 O O . ASN B 1 167 ? -2.98929 1.23762 16.88188 1.000 25.02578 165 ASN B O 1
ATOM 2626 N N . GLY B 1 168 ? -1.56577 2.06103 15.36569 1.000 26.26478 166 GLY B N 1
ATOM 2627 C CA . GLY B 1 168 ? -0.81667 2.76336 16.40236 1.000 24.47187 166 GLY B CA 1
ATOM 2628 C C . GLY B 1 168 ? -1.59101 3.91816 16.99562 1.000 27.93414 166 GLY B C 1
ATOM 2629 O O . GLY B 1 168 ? -1.45137 4.22767 18.18353 1.000 28.15385 166 GLY B O 1
ATOM 2630 N N . ILE B 1 169 ? -2.42465 4.56537 16.18677 1.000 25.15632 167 ILE B N 1
ATOM 2631 C CA . ILE B 1 169 ? -3.33877 5.57761 16.70388 1.000 25.75935 167 ILE B CA 1
ATOM 2632 C C . ILE B 1 169 ? -4.20759 5.02064 17.83360 1.000 28.02535 167 ILE B C 1
ATOM 2633 O O . ILE B 1 169 ? -4.59610 5.75508 18.75256 1.000 25.91870 167 ILE B O 1
ATOM 2638 N N . LEU B 1 170 ? -4.52251 3.72706 17.79629 1.000 24.67468 168 LEU B N 1
ATOM 2639 C CA . LEU B 1 170 ? -5.38050 3.13690 18.82381 1.000 28.44098 168 LEU B CA 1
ATOM 2640 C C . LEU B 1 170 ? -4.62097 2.71971 20.08175 1.000 29.20310 168 LEU B C 1
ATOM 2641 O O . LEU B 1 170 ? -5.25092 2.33416 21.06793 1.000 28.06042 168 LEU B O 1
ATOM 2646 N N . LEU B 1 171 ? -3.29944 2.74736 20.07516 1.000 30.40502 169 LEU B N 1
ATOM 2647 C CA . LEU B 1 171 ? -2.56874 2.46785 21.29931 1.000 30.07853 169 LEU B CA 1
ATOM 2648 C C . LEU B 1 171 ? -2.91469 3.54463 22.32015 1.000 31.61267 169 LEU B C 1
ATOM 2649 O O . LEU B 1 171 ? -3.03076 4.72535 21.95588 1.000 32.38207 169 LEU B O 1
ATOM 2654 N N . PRO B 1 172 ? -3.21890 3.17793 23.55693 1.000 32.41965 170 PRO B N 1
ATOM 2655 C CA . PRO B 1 172 ? -3.51040 4.20919 24.55375 1.000 34.20861 170 PRO B CA 1
ATOM 2656 C C . PRO B 1 172 ? -2.26904 5.04408 24.81589 1.000 29.06631 170 PRO B C 1
ATOM 2657 O O . PRO B 1 172 ? -1.13477 4.57883 24.66447 1.000 34.86028 170 PRO B O 1
ATOM 2661 N N . ALA B 1 173 ? -2.50748 6.31469 25.14226 1.000 26.00919 171 ALA B N 1
ATOM 2662 C CA . ALA B 1 173 ? -1.47575 7.32784 25.34202 1.000 36.45077 171 ALA B CA 1
ATOM 2663 C C . ALA B 1 173 ? -0.59560 7.52911 24.09843 1.000 32.64220 171 ALA B C 1
ATOM 2664 O O . ALA B 1 173 ? 0.51715 8.02887 24.20947 1.000 29.86541 171 ALA B O 1
ATOM 2666 N N . SER B 1 174 ? -1.08557 7.16325 22.90519 1.000 34.58806 172 SER B N 1
ATOM 2667 C CA . SER B 1 174 ? -0.35345 7.44572 21.67334 1.000 34.10614 172 SER B CA 1
ATOM 2668 C C . SER B 1 174 ? -0.24191 8.95189 21.47978 1.000 36.17817 172 SER B C 1
ATOM 2669 O O . SER B 1 174 ? -1.15710 9.70825 21.82425 1.000 37.22740 172 SER B O 1
ATOM 2672 N N . THR B 1 175 ? 0.87844 9.39455 20.91855 1.000 35.08617 173 THR B N 1
ATOM 2673 C CA . THR B 1 175 ? 1.10393 10.82083 20.71902 1.000 36.02081 173 THR B CA 1
ATOM 2674 C C . THR B 1 175 ? 1.79049 11.01602 19.36358 1.000 33.17398 173 THR B C 1
ATOM 2675 O O . THR B 1 175 ? 2.12772 10.05191 18.67616 1.000 29.37433 173 THR B O 1
ATOM 2679 N N . TYR B 1 176 ? 1.98560 12.27315 18.97241 1.000 32.07385 174 TYR B N 1
ATOM 2680 C CA . TYR B 1 176 ? 2.58056 12.61740 17.68089 1.000 32.62015 174 TYR B CA 1
ATOM 2681 C C . TYR B 1 176 ? 1.88052 11.88321 16.53650 1.000 32.84151 174 TYR B C 1
ATOM 2682 O O . TYR B 1 176 ? 2.51082 11.29564 15.64837 1.000 30.86242 174 TYR B O 1
ATOM 2691 N N . LEU B 1 177 ? 0.55561 11.93802 16.55840 1.000 29.94393 175 LEU B N 1
ATOM 2692 C CA . LEU B 1 177 ? -0.23446 11.13313 15.63660 1.000 32.28732 175 LEU B CA 1
ATOM 2693 C C . LEU B 1 177 ? -0.04140 11.56697 14.18515 1.000 26.95730 175 LEU B C 1
ATOM 2694 O O . LEU B 1 177 ? -0.01095 12.76226 13.88553 1.000 28.07728 175 LEU B O 1
ATOM 2699 N N . PRO B 1 178 ? 0.04609 10.62121 13.26046 1.000 26.12468 176 PRO B N 1
ATOM 2700 C CA . PRO B 1 178 ? 0.04402 10.99067 11.84309 1.000 31.80258 176 PRO B CA 1
ATOM 2701 C C . PRO B 1 178 ? -1.25802 11.69327 11.48597 1.000 31.15226 176 PRO B C 1
ATOM 2702 O O . PRO B 1 178 ? -2.32474 11.35074 11.99895 1.000 33.24411 176 PRO B O 1
ATOM 2706 N N . THR B 1 179 ? -1.15216 12.72554 10.65247 1.000 32.96346 177 THR B N 1
ATOM 2707 C CA . THR B 1 179 ? -2.29492 13.50500 10.21079 1.000 35.45718 177 THR B CA 1
ATOM 2708 C C . THR B 1 179 ? -2.79689 12.95080 8.89606 1.000 33.85252 177 THR B C 1
ATOM 2709 O O . THR B 1 179 ? -2.13742 12.14815 8.23229 1.000 31.95446 177 THR B O 1
ATOM 2713 N N . TRP B 1 180 ? -3.97424 13.42430 8.50066 1.000 34.62720 178 TRP B N 1
ATOM 2714 C CA . TRP B 1 180 ? -4.47625 13.05573 7.18922 1.000 33.14488 178 TRP B CA 1
ATOM 2715 C C . TRP B 1 180 ? -3.50896 13.50518 6.09795 1.000 33.08851 178 TRP B C 1
ATOM 2716 O O . TRP B 1 180 ? -3.21200 12.74723 5.16892 1.000 30.30075 178 TRP B O 1
ATOM 2727 N N . GLU B 1 181 ? -2.98281 14.72213 6.21010 1.000 34.05310 179 GLU B N 1
ATOM 2728 C CA . GLU B 1 181 ? -2.03795 15.18729 5.19793 1.000 38.54967 179 GLU B CA 1
ATOM 2729 C C . GLU B 1 181 ? -0.80970 14.28670 5.11568 1.000 38.12788 179 GLU B C 1
ATOM 2730 O O . GLU B 1 181 ? -0.28653 14.05026 4.01455 1.000 36.83660 179 GLU B O 1
ATOM 2736 N N . ASP B 1 182 ? -0.36434 13.74291 6.25986 1.000 34.33219 180 ASP B N 1
ATOM 2737 C CA . ASP B 1 182 ? 0.74341 12.79295 6.25896 1.000 37.35951 180 ASP B CA 1
ATOM 2738 C C . ASP B 1 182 ? 0.41207 11.56680 5.42569 1.000 36.13365 180 ASP B C 1
ATOM 2739 O O . ASP B 1 182 ? 1.23563 11.09898 4.62975 1.000 32.77845 180 ASP B O 1
ATOM 2744 N N . ILE B 1 183 ? -0.78920 11.02418 5.61844 1.000 29.11382 181 ILE B N 1
ATOM 2745 C CA . ILE B 1 183 ? -1.18020 9.77164 4.98617 1.000 31.10120 181 ILE B CA 1
ATOM 2746 C C . ILE B 1 183 ? -1.45664 9.97141 3.49942 1.000 36.15676 181 ILE B C 1
ATOM 2747 O O . ILE B 1 183 ? -1.18372 9.08268 2.68263 1.000 37.30292 181 ILE B O 1
ATOM 2752 N N . GLU B 1 184 ? -2.00666 11.13228 3.12116 1.000 35.00478 182 GLU B N 1
ATOM 2753 C CA . GLU B 1 184 ? -2.26829 11.40340 1.70854 1.000 35.23828 182 GLU B CA 1
ATOM 2754 C C . GLU B 1 184 ? -0.97430 11.48077 0.90876 1.000 36.92383 182 GLU B C 1
ATOM 2755 O O . GLU B 1 184 ? -0.96302 11.15996 -0.28868 1.000 37.91907 182 GLU B O 1
ATOM 2761 N N . SER B 1 185 ? 0.11633 11.89687 1.55940 1.000 40.46847 183 SER B N 1
ATOM 2762 C CA . SER B 1 185 ? 1.43632 11.92281 0.92746 1.000 41.35589 183 SER B CA 1
ATOM 2763 C C . SER B 1 185 ? 1.97142 10.51413 0.68190 1.000 41.77175 183 SER B C 1
ATOM 2764 O O . SER B 1 185 ? 2.46050 10.21075 -0.41200 1.000 44.05840 183 SER B O 1
ATOM 2767 N N . LEU B 1 186 ? 1.94314 9.65899 1.70410 1.000 39.35496 184 LEU B N 1
ATOM 2768 C CA . LEU B 1 186 ? 2.21539 8.24086 1.49840 1.000 40.71126 184 LEU B CA 1
ATOM 2769 C C . LEU B 1 186 ? 1.48806 7.68606 0.28357 1.000 41.41719 184 LEU B C 1
ATOM 2770 O O . LEU B 1 186 ? 2.08460 7.01332 -0.56272 1.000 42.48761 184 LEU B O 1
ATOM 2775 N N . TYR B 1 187 ? 0.18153 7.93830 0.20667 1.000 38.90427 185 TYR B N 1
ATOM 2776 C CA . TYR B 1 187 ? -0.61646 7.47650 -0.92380 1.000 42.17975 185 TYR B CA 1
ATOM 2777 C C . TYR B 1 187 ? -0.13528 8.05871 -2.24489 1.000 41.21228 185 TYR B C 1
ATOM 2778 O O . TYR B 1 187 ? 0.19072 7.31862 -3.18008 1.000 45.09410 185 TYR B O 1
ATOM 2787 N N . GLY B 1 188 ? -0.12345 9.38746 -2.35986 1.000 41.45876 186 GLY B N 1
ATOM 2788 C CA . GLY B 1 188 ? 0.06111 10.00642 -3.66453 1.000 38.88893 186 GLY B CA 1
ATOM 2789 C C . GLY B 1 188 ? 1.46619 9.89073 -4.23867 1.000 42.88487 186 GLY B C 1
ATOM 2790 O O . GLY B 1 188 ? 1.64367 10.09480 -5.44133 1.000 38.62572 186 GLY B O 1
ATOM 2791 N N . GLU B 1 189 ? 2.46905 9.59207 -3.40741 1.000 39.00229 187 GLU B N 1
ATOM 2792 C CA . GLU B 1 189 ? 3.85599 9.52018 -3.87976 1.000 43.00773 187 GLU B CA 1
ATOM 2793 C C . GLU B 1 189 ? 4.12051 8.30301 -4.75150 1.000 44.77558 187 GLU B C 1
ATOM 2794 O O . GLU B 1 189 ? 5.18694 8.22133 -5.37630 1.000 44.17710 187 GLU B O 1
ATOM 2796 N N . GLN B 1 190 ? 3.15412 7.39396 -4.82878 1.000 46.21941 188 GLN B N 1
ATOM 2797 C CA . GLN B 1 190 ? 3.33544 6.06487 -5.39211 1.000 46.92255 188 GLN B CA 1
ATOM 2798 C C . GLN B 1 190 ? 3.55280 6.19335 -6.89913 1.000 49.87175 188 GLN B C 1
ATOM 2799 O O . GLN B 1 190 ? 2.76213 6.85104 -7.58494 1.000 50.83283 188 GLN B O 1
ATOM 2805 N N . PHE B 1 191 ? 4.64009 5.59373 -7.41610 1.000 48.60204 189 PHE B N 1
ATOM 2806 C CA . PHE B 1 191 ? 5.09394 5.92327 -8.77540 1.000 52.55040 189 PHE B CA 1
ATOM 2807 C C . PHE B 1 191 ? 4.00854 5.67512 -9.82252 1.000 53.73540 189 PHE B C 1
ATOM 2808 O O . PHE B 1 191 ? 3.87258 6.44657 -10.78168 1.000 54.39659 189 PHE B O 1
ATOM 2810 N N . HIS B 1 192 ? 3.21457 4.61267 -9.65711 1.000 55.29387 190 HIS B N 1
ATOM 2811 C CA . HIS B 1 192 ? 2.18091 4.31883 -10.64768 1.000 54.93286 190 HIS B CA 1
ATOM 2812 C C . HIS B 1 192 ? 1.12236 5.42148 -10.72569 1.000 53.25646 190 HIS B C 1
ATOM 2813 O O . HIS B 1 192 ? 0.38341 5.49605 -11.71593 1.000 49.63491 190 HIS B O 1
ATOM 2820 N N . HIS B 1 193 ? 1.03419 6.27603 -9.69749 1.000 54.02234 191 HIS B N 1
ATOM 2821 C CA . HIS B 1 193 ? 0.15893 7.44500 -9.73035 1.000 51.71794 191 HIS B CA 1
ATOM 2822 C C . HIS B 1 193 ? 0.67549 8.51703 -10.67441 1.000 50.45851 191 HIS B C 1
ATOM 2823 O O . HIS B 1 193 ? -0.06475 9.45197 -11.00670 1.000 53.68677 191 HIS B O 1
ATOM 2830 N N . HIS B 1 194 ? 1.92301 8.40021 -11.11867 1.000 48.80611 192 HIS B N 1
ATOM 2831 C CA . HIS B 1 194 ? 2.57086 9.45259 -11.89107 1.000 52.50759 192 HIS B CA 1
ATOM 2832 C C . HIS B 1 194 ? 2.94209 9.00595 -13.29390 1.000 50.10299 192 HIS B C 1
ATOM 2833 O O . HIS B 1 194 ? 3.61937 9.75270 -14.00933 1.000 50.82350 192 HIS B O 1
ATOM 2840 N N . HIS B 1 195 ? 2.49276 7.82841 -13.72157 1.000 51.26259 193 HIS B N 1
ATOM 2841 C CA . HIS B 1 195 ? 2.73908 7.34471 -15.07686 1.000 52.88363 193 HIS B CA 1
ATOM 2842 C C . HIS B 1 195 ? 1.38740 7.06016 -15.71763 1.000 55.66031 193 HIS B C 1
ATOM 2843 O O . HIS B 1 195 ? 0.70228 6.10509 -15.33796 1.000 58.54922 193 HIS B O 1
ATOM 2850 N N . HIS B 1 196 ? 1.00526 7.89608 -16.67691 1.000 59.58210 194 HIS B N 1
ATOM 2851 C CA . HIS B 1 196 ? -0.30218 7.80675 -17.29967 1.000 58.08413 194 HIS B CA 1
ATOM 2852 C C . HIS B 1 196 ? -0.21114 8.17982 -18.76701 1.000 57.72985 194 HIS B C 1
ATOM 2853 O O . HIS B 1 196 ? 0.32293 7.42737 -19.59439 1.000 62.17759 194 HIS B O 1
#

Nearest PDB structures (foldseek):
  4yze-assembly1_A  TM=7.093E-01  e=4.472E-05  Escherichia coli K-12
  6hs0-assembly1_A  TM=7.058E-01  e=3.882E-03  Mycobacterium tuberculosis H37Rv
  5icj-assembly1_B  TM=6.198E-01  e=1.401E-03  Mycobacterium tuberculosis
  5ztc-assembly1_B  TM=6.622E-01  e=4.714E-03  Listeria monocytogenes EGD-e
  6ho6-assembly1_A  TM=6.429E-01  e=7.658E-03  Mycobacterium tuberculosis CDC1551

Radius of gyration: 22.16 Å; Cα contacts (8 Å, |Δi|>4): 384; chains: 2; bounding box: 66×36×75 Å

Organism: Acinetobacter baumannii (NCBI:txid470)

Sequence (355 aa):
LSDEKRNHILTTALNLFDQFGFQHISIMRIITEAKIAKQSFYMAFPSKDSFIIECLDMEINRLKQSLSNLLGQCGKDDHTSILKSFYQWHVDLAYREGYNGTLLTKAVIEYWNLPDIKMKVEDFNKWKYEIFAEYLAEEINNARLRIIVSAMNGILLPASTYLPTWEDIESLYTLSDEKRNHILTTALNLFDQFGFQHISIMRIITEAKIAKQSFYMAFPSKDSFIIECLDMEINRLKQSLSNLLGQCGKDDHTSILKSFYQWHVDLAYRGYNGTLLTKAVIE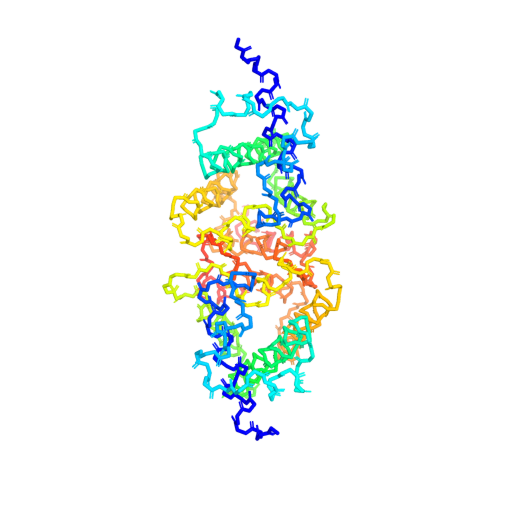YWNLPDIKMKVEDFNKWKYEIFAEYLAEEINNARLRIIVSAMNGILLPASTYLPTWEDIESLYGEQFHHHHH

InterPro domains:
  IPR001647 DNA-binding HTH domain, TetR-type [PF00440] (21-66)
  IPR001647 DNA-binding HTH domain, TetR-type [PS50977] (15-75)
  IPR009057 Homedomain-like superfamily [SSF466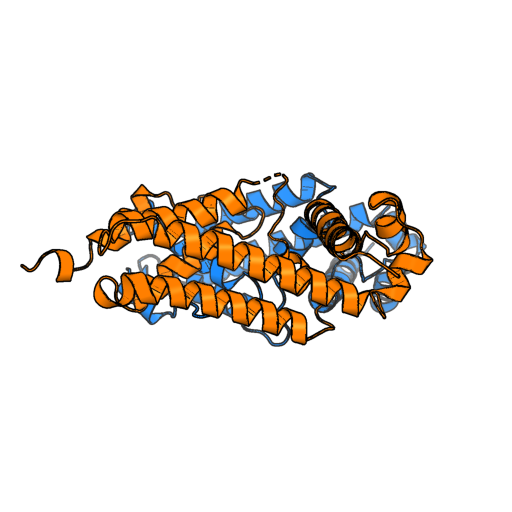89] (15-83)

B-factor: mean 37.46, std 9.23, range [18.65, 74.88]

Foldseek 3Di:
DDPVLVCLLLVLQQVCCQQPNLVVADPVNSCVSSVHDPVVVCVVQVDSVSSLVVSLVVVLVVVCVVLVVQLVPDDLVCLLSSLLSLLVSLCVQQVDPPGQADPLVRVCVVPVVPVVSVVVSVVSLVVSLVVSCVSCVVPDDPVLSVVSSVLSVQSRHPPHDPRDDSVNNVVVD/DDDVVLVVLLLVQVQVVCQQPNDPVADLVNSCVSSVHDSVVVCVNAVDVVRSVVVSLVVVLVVLVVVLVVQLVVDDQLPLLSNLVSLLVSLLVQCVVNAQADSLVSCVVVPVPPVVSVVVSVVSLVVSLVVNCVRDCVQDPPVLSVVSSVLSVLSRHGPRDPRDDSVNNVCSRCVDVVNVDD